Protein AF-A0A0W0XWV8-F1 (afdb_monomer_lite)

Foldseek 3Di:
DDPVVLVVPFDDDDDDQFPLQVVLLVVLVQLLDPVWDWWWDQFPVLFIWIDTPPDIFRQLLSLVLPGDLLPDDDDPVSLVSLVVVQVVAPQAFDFQQDPDRDDPVLLVVLPPVCQQVQDDPSLLRLLSSCQPPCVVVLLVCQVCSNNPPVLNPDDRVVSRRSCSSSSNSQSSPSVSLSRRFDDPPDPDQDWQKWKDFAAPVPQDPVNVVVLVVLQVVQDWDWRRAKDKTASDPVLDPNPNTQEMEIEIEHPRDQWDFCLSSHNSVSSSITIHHGGWIWRWHDWDADPRGIYIYTYTDDHCPPNDSLLDDPLLSSLLVLLSVLLVLLVVLLVPADDDDPDDPPCVVVPLQHQDPVLSVLSVVLSVLSVVLSVVSSGSVDDLVVNLVSLVVSLVSLVVSLVVCVVHPSCNVSSVVSSVSSLVSSLSSVLSVCVVVQVLLLVLQVPFQQDFQPVCVLPVPQQWDDDDPDIGGNLVQFSLLLQQLLVCLVVLLVLCLPWFDPLLVVLSVPDDPVNSNLLSSLSSLLQRQGRYPDDCVRPVVNVLNSLLSSLVVQLVVCVVPDDPVSSVLSSVLSSCAPPPCVVVDPPDDSNSVSSNLSSNLSSLLLCQLPDADVRSVVSNCVSPVVGGDDDPVSLQSVLVSSQLSQLLCVLQQGFGQWHQDPSDIDGDGGHGPVVSNSQLRNRVSSSSSSSSVSPPPPPPPPPPPPPDDDDDDDDDDDD

Sequence (715 aa):
MSYSKVLGYLKKGPRLKSDATKDLEQIIELFISPTQKAQCRFNALGELEVAFNDRVFNLTQILLHQPDFEHFSFSDQVTKRYEMFIQTASHKPSLEGGVFIPRKEDYEKADKNKLYTKLTYGEKLAITLYTSNFYEEINSFLRTQGRDISFKELSSDRLTEIVKEIVLASCLAAHGLTRLEVPNDSNDNSLQEVYRAERSHRIPDGVWKQRHKAIGTHIPVRQEGFISSSEDMNAMKLSGTDTTLKISQPHHAIGKRVQDLSYKGDEQEVLLVPGTQLAFGSFSQDKGRKVFEAFVVRSLDGIDPSSYSTVNAEIRTQLISLREQIDYLKGQVPPPQKTPFSLWKSLSNSIKKNEAAEVQDQIKYLDKLIIWFENNKHKPSEKIAKLEALNKKMGKLVEKVRDSNLLYEPLREASTKISHLIMQLKIGNSSGLISEAEYVYTHHLSKAYKETDMDSTDAVLKHDNQVIHRPNHGLAHSLRVATYIPLVVEYFQQFAKPKLSQLCQNLNSEELKKLQLCMLFSVSGRESDLAFKSNPDKYREYRQRSAEQFILYARDKMSKDDVKKYAELILNMGNPDYLKSKKITPKKEALFHIMNLAHQLDLMRCYHFAQYSIAIANGHDSLIIPSNTQQRHFNALLKTVSQRIHATGDRLYCQVKDNQLVSSTEDYNFPVFARASTDARECLQLIAEADAPNLTSASSLSAESTISPQNQYRI

pLDDT: mean 85.94, std 15.37, range [23.64, 98.56]

InterPro domains:
  IPR000768 NAD:arginine ADP-ribosyltransferase, ART [PF01129] (118-288)
  IPR021014 SidE, PDE domain [PF12252] (443-652)

Structure (mmCIF, N/CA/C/O backbone):
data_AF-A0A0W0XWV8-F1
#
_entry.id   AF-A0A0W0XWV8-F1
#
loop_
_atom_site.group_PDB
_atom_site.id
_atom_site.type_symbol
_atom_site.label_atom_id
_atom_site.label_alt_id
_atom_site.label_comp_id
_atom_site.label_asym_id
_atom_site.label_entity_id
_atom_site.label_seq_id
_atom_site.pdbx_PDB_ins_code
_atom_site.Cartn_x
_atom_site.Cartn_y
_atom_site.Cartn_z
_atom_site.occupancy
_atom_site.B_iso_or_equiv
_atom_site.auth_seq_id
_atom_site.auth_comp_id
_atom_site.auth_asym_id
_atom_site.auth_atom_id
_atom_site.pdbx_PDB_model_num
ATOM 1 N N . MET A 1 1 ? 39.372 -14.554 -7.111 1.00 51.06 1 MET A N 1
ATOM 2 C CA . MET A 1 1 ? 38.435 -15.544 -6.519 1.00 51.06 1 MET A CA 1
ATOM 3 C C . MET A 1 1 ? 37.633 -16.167 -7.665 1.00 51.06 1 MET A C 1
ATOM 5 O O . MET A 1 1 ? 37.302 -15.418 -8.570 1.00 51.06 1 MET A O 1
ATOM 9 N N . SER A 1 2 ? 37.375 -17.483 -7.710 1.00 51.09 2 SER A N 1
ATOM 10 C CA . SER A 1 2 ? 36.651 -18.088 -8.850 1.00 51.09 2 SER A CA 1
ATOM 11 C C . SER A 1 2 ? 35.156 -17.736 -8.836 1.00 51.09 2 SER A C 1
ATOM 13 O O . SER A 1 2 ? 34.551 -17.641 -7.766 1.00 51.09 2 SER A O 1
ATOM 15 N N . TYR A 1 3 ? 34.553 -17.603 -10.022 1.00 49.91 3 TYR A N 1
ATOM 16 C CA . TYR A 1 3 ? 33.115 -17.363 -10.240 1.00 49.91 3 TYR A CA 1
ATOM 17 C C . TYR A 1 3 ? 32.216 -18.304 -9.415 1.00 49.91 3 TYR A C 1
ATOM 19 O O . TYR A 1 3 ? 31.260 -17.875 -8.769 1.00 49.91 3 TYR A O 1
ATOM 27 N N . SER A 1 4 ? 32.594 -19.584 -9.340 1.00 55.25 4 SER A N 1
ATOM 28 C CA . SER A 1 4 ? 31.906 -20.614 -8.554 1.00 55.25 4 SER A CA 1
ATOM 29 C C . SER A 1 4 ? 31.902 -20.345 -7.046 1.00 55.25 4 SER A C 1
ATOM 31 O O . SER A 1 4 ? 30.920 -20.647 -6.370 1.00 55.25 4 SER A O 1
ATOM 33 N N . LYS A 1 5 ? 32.975 -19.751 -6.511 1.00 56.25 5 LYS A N 1
ATOM 34 C CA . LYS A 1 5 ? 33.143 -19.523 -5.072 1.00 56.25 5 LYS A CA 1
ATOM 35 C C . LYS A 1 5 ? 32.322 -18.325 -4.593 1.00 56.25 5 LYS A C 1
ATOM 37 O O . LYS A 1 5 ? 31.709 -18.421 -3.542 1.00 56.25 5 LYS A O 1
ATOM 42 N N . VAL A 1 6 ? 32.234 -17.249 -5.384 1.00 53.38 6 VAL A N 1
ATOM 43 C CA . VAL A 1 6 ? 31.370 -16.085 -5.088 1.00 53.38 6 VAL A CA 1
ATOM 44 C C . VAL A 1 6 ? 29.889 -16.461 -5.198 1.00 53.38 6 VAL A C 1
ATOM 46 O O . VAL A 1 6 ? 29.103 -16.137 -4.312 1.00 53.38 6 VAL A O 1
ATOM 49 N N . LEU A 1 7 ? 29.503 -17.216 -6.235 1.00 54.62 7 LEU A N 1
ATOM 50 C CA . LEU A 1 7 ? 28.123 -17.683 -6.407 1.00 54.62 7 LEU A CA 1
ATOM 51 C C . LEU A 1 7 ? 27.646 -18.642 -5.312 1.00 54.62 7 LEU A C 1
ATOM 53 O O . LEU A 1 7 ? 26.447 -18.679 -5.046 1.00 54.62 7 LEU A O 1
ATOM 57 N N . GLY A 1 8 ? 28.553 -19.411 -4.703 1.00 55.31 8 GLY A N 1
ATOM 58 C CA . GLY A 1 8 ? 28.233 -20.341 -3.618 1.00 55.31 8 GLY A CA 1
ATOM 59 C C . GLY A 1 8 ? 27.792 -19.661 -2.316 1.00 55.31 8 GLY A C 1
ATOM 60 O O . GLY A 1 8 ? 27.112 -20.295 -1.515 1.00 55.31 8 GLY A O 1
ATOM 61 N N . TYR A 1 9 ? 28.132 -18.380 -2.116 1.00 48.91 9 TYR A N 1
ATOM 62 C CA . TYR A 1 9 ? 27.770 -17.611 -0.915 1.00 48.91 9 TYR A CA 1
ATOM 63 C C . TYR A 1 9 ? 26.521 -16.732 -1.081 1.00 48.91 9 TYR A C 1
ATOM 65 O O . TYR A 1 9 ? 26.017 -16.198 -0.096 1.00 48.91 9 TYR A O 1
ATOM 73 N N . LEU A 1 10 ? 26.006 -16.569 -2.302 1.00 52.47 10 LEU A N 1
ATOM 74 C CA . LEU A 1 10 ? 24.876 -15.683 -2.581 1.00 52.47 10 LEU A CA 1
ATOM 75 C C . LEU A 1 10 ? 23.556 -16.452 -2.509 1.00 52.47 10 LEU A C 1
ATOM 77 O O . LEU A 1 10 ? 23.372 -17.456 -3.199 1.00 52.47 10 LEU A O 1
ATOM 81 N N . LYS A 1 11 ? 22.603 -15.955 -1.712 1.00 52.38 11 LYS A N 1
ATOM 82 C CA . LYS A 1 11 ? 21.231 -16.478 -1.714 1.00 52.38 11 LYS A CA 1
ATOM 83 C C . LYS A 1 11 ? 20.591 -16.202 -3.074 1.00 52.38 11 LYS A C 1
ATOM 85 O O . LYS A 1 11 ? 20.407 -15.045 -3.444 1.00 52.38 11 LYS A O 1
ATOM 90 N N . LYS A 1 12 ? 20.241 -17.266 -3.800 1.00 53.19 12 LYS A N 1
ATOM 91 C CA . LYS A 1 12 ? 19.548 -17.206 -5.093 1.00 53.19 12 LYS A CA 1
ATOM 92 C C . LYS A 1 12 ? 18.054 -17.461 -4.892 1.00 53.19 12 LYS A C 1
ATOM 94 O O . LYS A 1 12 ? 17.682 -18.428 -4.236 1.00 53.19 12 LYS A O 1
ATOM 99 N N . GLY A 1 13 ? 17.211 -16.616 -5.475 1.00 51.22 13 GLY A N 1
ATOM 100 C CA . GLY A 1 13 ? 15.757 -16.778 -5.474 1.00 51.22 13 GLY A CA 1
ATOM 101 C C . GLY A 1 13 ? 15.052 -15.571 -6.101 1.00 51.22 13 GLY A C 1
ATOM 102 O O . GLY A 1 13 ? 15.685 -14.523 -6.252 1.00 51.22 13 GLY A O 1
ATOM 103 N N . PRO A 1 14 ? 13.771 -15.698 -6.490 1.00 59.19 14 PRO A N 1
ATOM 104 C CA . PRO A 1 14 ? 12.989 -14.560 -6.959 1.00 59.19 14 PRO A CA 1
ATOM 105 C C . PRO A 1 14 ? 12.868 -13.522 -5.836 1.00 59.19 14 PRO A C 1
ATOM 107 O O . PRO A 1 14 ? 12.513 -13.859 -4.705 1.00 59.19 14 PRO A O 1
ATOM 110 N N . ARG A 1 15 ? 13.175 -12.256 -6.137 1.00 71.62 15 ARG A N 1
ATOM 111 C CA . ARG A 1 15 ? 12.937 -11.145 -5.209 1.00 71.62 15 ARG A CA 1
ATOM 112 C C . ARG A 1 15 ? 11.430 -10.860 -5.180 1.00 71.62 15 ARG A C 1
ATOM 114 O O . ARG A 1 15 ? 10.771 -10.883 -6.216 1.00 71.62 15 ARG A O 1
ATOM 121 N N . LEU A 1 16 ? 10.866 -10.595 -4.003 1.00 77.06 16 LEU A N 1
ATOM 122 C CA . LEU A 1 16 ? 9.481 -10.122 -3.905 1.00 77.06 16 LEU A CA 1
ATOM 123 C C . LEU A 1 16 ? 9.423 -8.639 -4.283 1.00 77.06 16 LEU A C 1
ATOM 125 O O . LEU A 1 16 ? 10.302 -7.867 -3.903 1.00 77.06 16 LEU A O 1
ATOM 129 N N . LYS A 1 17 ? 8.374 -8.229 -5.001 1.00 83.44 17 LYS A N 1
ATOM 130 C CA . LYS A 1 17 ? 8.127 -6.814 -5.300 1.00 83.44 17 LYS A CA 1
ATOM 131 C C . LYS A 1 17 ? 7.731 -6.081 -4.017 1.00 83.44 17 LYS A C 1
ATOM 133 O O . LYS A 1 17 ? 6.648 -6.320 -3.481 1.00 83.44 17 LYS A O 1
ATOM 138 N N . SER A 1 18 ? 8.625 -5.228 -3.520 1.00 86.81 18 SER A N 1
ATOM 139 C CA . SER A 1 18 ? 8.407 -4.457 -2.294 1.00 86.81 18 SER A CA 1
ATOM 140 C C . SER A 1 18 ? 7.326 -3.394 -2.483 1.00 86.81 18 SER A C 1
ATOM 142 O O . SER A 1 18 ? 7.096 -2.923 -3.599 1.00 86.81 18 SER A O 1
ATOM 144 N N . ASP A 1 19 ? 6.700 -2.970 -1.388 1.00 88.50 19 ASP A N 1
ATOM 145 C CA . ASP A 1 19 ? 5.738 -1.863 -1.414 1.00 88.50 19 ASP A CA 1
ATOM 146 C C . ASP A 1 19 ? 6.393 -0.548 -1.874 1.00 88.50 19 ASP A C 1
ATOM 148 O O . ASP A 1 19 ? 5.776 0.200 -2.619 1.00 88.50 19 ASP A O 1
ATOM 152 N N . ALA A 1 20 ? 7.679 -0.320 -1.572 1.00 92.44 20 ALA A N 1
ATOM 153 C CA . ALA A 1 20 ? 8.423 0.830 -2.099 1.00 92.44 20 ALA A CA 1
ATOM 154 C C . ALA A 1 20 ? 8.501 0.814 -3.636 1.00 92.44 20 ALA A C 1
ATOM 156 O O . ALA A 1 20 ? 8.408 1.854 -4.282 1.00 92.44 20 ALA A O 1
ATOM 157 N N . THR A 1 21 ? 8.638 -0.374 -4.237 1.00 93.19 21 THR A N 1
ATOM 158 C CA . THR A 1 21 ? 8.626 -0.521 -5.701 1.00 93.19 21 THR A CA 1
ATOM 159 C C . THR A 1 21 ? 7.250 -0.172 -6.265 1.00 93.19 21 THR A C 1
ATOM 161 O O . THR A 1 21 ? 7.170 0.575 -7.233 1.00 93.19 21 THR A O 1
ATOM 164 N N . LYS A 1 22 ? 6.174 -0.671 -5.641 1.00 91.81 22 LYS A N 1
ATOM 165 C CA . LYS A 1 22 ? 4.792 -0.409 -6.074 1.00 91.81 22 LYS A CA 1
ATOM 166 C C . LYS A 1 22 ? 4.419 1.069 -5.943 1.00 91.81 22 LYS A C 1
ATOM 168 O O . LYS A 1 22 ? 3.829 1.627 -6.861 1.00 91.81 22 LYS A O 1
ATOM 173 N N . ASP A 1 23 ? 4.789 1.711 -4.837 1.00 95.44 23 ASP A N 1
ATOM 174 C CA . ASP A 1 23 ? 4.512 3.134 -4.626 1.00 95.44 23 ASP A CA 1
ATOM 175 C C . ASP A 1 23 ? 5.295 3.999 -5.624 1.00 95.44 23 ASP A C 1
ATOM 177 O O . ASP A 1 23 ? 4.749 4.965 -6.156 1.00 95.44 23 ASP A O 1
ATOM 181 N N . LEU A 1 24 ? 6.540 3.629 -5.956 1.00 97.62 24 LEU A N 1
ATOM 182 C CA . LEU A 1 24 ? 7.296 4.320 -7.000 1.00 97.62 24 LEU A CA 1
ATOM 183 C C . LEU A 1 24 ? 6.648 4.159 -8.383 1.00 97.62 24 LEU A C 1
ATOM 185 O O . LEU A 1 24 ? 6.527 5.146 -9.102 1.00 97.62 24 LEU A O 1
ATOM 189 N N . GLU A 1 25 ? 6.173 2.963 -8.745 1.00 97.06 25 GLU A N 1
ATOM 190 C CA . GLU A 1 25 ? 5.411 2.757 -9.989 1.00 97.06 25 GLU A CA 1
ATOM 191 C C . GLU A 1 25 ? 4.142 3.604 -10.032 1.00 97.06 25 GLU A C 1
ATOM 193 O O . GLU A 1 25 ? 3.852 4.242 -11.044 1.00 97.06 25 GLU A O 1
ATOM 198 N N . GLN A 1 26 ? 3.414 3.663 -8.919 1.00 95.62 26 GLN A N 1
ATOM 199 C CA . GLN A 1 26 ? 2.208 4.469 -8.821 1.00 95.62 26 GLN A CA 1
ATOM 200 C C . GLN A 1 26 ? 2.502 5.963 -9.014 1.00 95.62 26 GLN A C 1
ATOM 202 O O . GLN A 1 26 ? 1.733 6.659 -9.679 1.00 95.62 26 GLN A O 1
ATOM 207 N N . ILE A 1 27 ? 3.632 6.461 -8.502 1.00 97.81 27 ILE A N 1
ATOM 208 C CA . ILE A 1 27 ? 4.093 7.832 -8.764 1.00 97.81 27 ILE A CA 1
ATOM 209 C C . ILE A 1 27 ? 4.322 8.060 -10.269 1.00 97.81 27 ILE A C 1
ATOM 211 O O . ILE A 1 27 ? 3.948 9.119 -10.772 1.00 97.81 27 ILE A O 1
ATOM 215 N N . ILE A 1 28 ? 4.875 7.087 -11.009 1.00 98.00 28 ILE A N 1
ATOM 216 C CA . ILE A 1 28 ? 5.059 7.186 -12.474 1.00 98.00 28 ILE A CA 1
ATOM 217 C C . ILE A 1 28 ? 3.713 7.320 -13.184 1.00 98.00 28 ILE A C 1
ATOM 219 O O . ILE A 1 28 ? 3.527 8.223 -14.006 1.00 98.00 28 ILE A O 1
ATOM 223 N N . GLU A 1 29 ? 2.761 6.449 -12.849 1.00 95.56 29 GLU A N 1
ATOM 224 C CA . GLU A 1 29 ? 1.421 6.463 -13.440 1.00 95.56 29 GLU A CA 1
ATOM 225 C C . GLU A 1 29 ? 0.690 7.784 -13.174 1.00 95.56 29 GLU A C 1
ATOM 227 O O . GLU A 1 29 ? 0.045 8.335 -14.073 1.00 95.56 29 GLU A O 1
ATOM 232 N N . LEU A 1 30 ? 0.825 8.325 -11.960 1.00 95.06 30 LEU A N 1
ATOM 233 C CA . LEU A 1 30 ? 0.228 9.600 -11.576 1.00 95.06 30 LEU A CA 1
ATOM 234 C C . LEU A 1 30 ? 0.913 10.784 -12.264 1.00 95.06 30 LEU A C 1
ATOM 236 O O . LEU A 1 30 ? 0.218 11.637 -12.811 1.00 95.06 30 LEU A O 1
ATOM 240 N N . PHE A 1 31 ? 2.248 10.826 -12.323 1.00 96.75 31 PHE A N 1
ATOM 241 C CA . PHE A 1 31 ? 2.975 11.900 -13.009 1.00 96.75 31 PHE A CA 1
ATOM 242 C C . PHE A 1 31 ? 2.610 12.011 -14.487 1.00 96.75 31 PHE A C 1
ATOM 244 O O . PHE A 1 31 ? 2.554 13.122 -15.025 1.00 96.75 31 PHE A O 1
ATOM 251 N N . ILE A 1 32 ? 2.391 10.878 -15.154 1.00 95.06 32 ILE A N 1
ATOM 252 C CA . ILE A 1 32 ? 2.092 10.854 -16.584 1.00 95.06 32 ILE A CA 1
ATOM 253 C C . ILE A 1 32 ? 0.596 10.991 -16.896 1.00 95.06 32 ILE A C 1
ATOM 255 O O . ILE A 1 32 ? 0.206 11.137 -18.057 1.00 95.06 32 ILE A O 1
ATOM 259 N N . SER A 1 33 ? -0.265 10.949 -15.880 1.00 91.38 33 SER A N 1
ATOM 260 C CA . SER A 1 33 ? -1.699 11.119 -16.069 1.00 91.38 33 SER A CA 1
ATOM 261 C C . SER A 1 33 ? -2.055 12.591 -16.328 1.00 91.38 33 SER A C 1
ATOM 263 O O . SER A 1 33 ? -1.701 13.454 -15.526 1.00 91.38 33 SER A O 1
ATOM 265 N N . PRO A 1 34 ? -2.809 12.912 -17.398 1.00 86.00 34 PRO A N 1
ATOM 266 C CA . PRO A 1 34 ? -3.168 14.295 -17.722 1.00 86.00 34 PRO A CA 1
ATOM 267 C C . PRO A 1 34 ? -4.166 14.913 -16.733 1.00 86.00 34 PRO A C 1
ATOM 269 O O . PRO A 1 34 ? -4.300 16.131 -16.676 1.00 86.00 34 PRO A O 1
ATOM 272 N N . THR A 1 35 ? -4.883 14.091 -15.961 1.00 84.38 35 THR A N 1
ATOM 273 C CA . THR A 1 35 ? -5.885 14.556 -14.989 1.00 84.38 35 THR A CA 1
ATOM 274 C C . THR A 1 35 ? -5.297 14.824 -13.607 1.00 84.38 35 THR A C 1
ATOM 276 O O . THR A 1 35 ? -6.019 15.259 -12.715 1.00 84.38 35 THR A O 1
ATOM 279 N N . GLN A 1 36 ? -4.018 14.510 -13.397 1.00 86.44 36 GLN A N 1
ATOM 280 C CA . GLN A 1 36 ? -3.370 14.593 -12.095 1.00 86.44 36 GLN A CA 1
ATOM 281 C C . GLN A 1 36 ? -2.440 15.802 -12.069 1.00 86.44 36 GLN A C 1
ATOM 283 O O . GLN A 1 36 ? -1.583 15.962 -12.940 1.00 86.44 36 GLN A O 1
ATOM 288 N N . LYS A 1 37 ? -2.601 16.658 -11.058 1.00 90.25 37 LYS A N 1
ATOM 289 C CA . LYS A 1 37 ? -1.657 17.744 -10.789 1.00 90.25 37 LYS A CA 1
ATOM 290 C C . LYS A 1 37 ? -0.693 17.287 -9.709 1.00 90.25 37 LYS A C 1
ATOM 292 O O . LYS A 1 37 ? -1.130 16.850 -8.648 1.00 90.25 37 LYS A O 1
ATOM 297 N N . ALA A 1 38 ? 0.597 17.378 -10.005 1.00 94.12 38 ALA A N 1
ATOM 298 C CA . ALA A 1 38 ? 1.649 17.042 -9.064 1.00 94.12 38 ALA A CA 1
ATOM 299 C C . ALA A 1 38 ? 2.196 18.309 -8.405 1.00 94.12 38 ALA A C 1
ATOM 301 O O . ALA A 1 38 ? 2.314 19.340 -9.066 1.00 94.12 38 ALA A O 1
ATOM 302 N N . GLN A 1 39 ? 2.578 18.205 -7.138 1.00 95.38 39 GLN A N 1
ATOM 303 C CA . GLN A 1 39 ? 3.339 19.231 -6.438 1.00 95.38 39 GLN A CA 1
ATOM 304 C C . GLN A 1 39 ? 4.427 18.580 -5.588 1.00 95.38 39 GLN A C 1
ATOM 306 O O . GLN A 1 39 ? 4.139 17.772 -4.707 1.00 95.38 39 GLN A O 1
ATOM 311 N N . CYS A 1 40 ? 5.678 18.953 -5.832 1.00 96.06 40 CYS A N 1
ATOM 312 C CA . CYS A 1 40 ? 6.815 18.532 -5.027 1.00 96.06 40 CYS A CA 1
ATOM 313 C C . CYS A 1 40 ? 7.155 19.594 -3.973 1.00 96.06 40 CYS A C 1
ATOM 315 O O . CYS A 1 40 ? 7.156 20.799 -4.255 1.00 96.06 40 CYS A O 1
ATOM 317 N N . ARG A 1 41 ? 7.473 19.143 -2.755 1.00 94.56 41 ARG A N 1
ATOM 318 C CA . ARG A 1 41 ? 7.946 19.988 -1.645 1.00 94.56 41 ARG A CA 1
ATOM 319 C C . ARG A 1 41 ? 8.847 19.199 -0.698 1.00 94.56 41 ARG A C 1
ATOM 321 O O . ARG A 1 41 ? 8.769 17.976 -0.647 1.00 94.56 41 ARG A O 1
ATOM 328 N N . PHE A 1 42 ? 9.649 19.899 0.098 1.00 94.88 42 PHE A N 1
ATOM 329 C CA . PHE A 1 42 ? 10.316 19.299 1.253 1.00 94.88 42 PHE A CA 1
ATOM 330 C C . PHE A 1 42 ? 9.444 19.455 2.499 1.00 94.88 42 PHE A C 1
ATOM 332 O O . PHE A 1 42 ? 8.924 20.542 2.752 1.00 94.88 42 PHE A O 1
ATOM 339 N N . ASN A 1 43 ? 9.287 18.383 3.272 1.00 91.81 43 ASN A N 1
ATOM 340 C CA . ASN A 1 43 ? 8.578 18.432 4.550 1.00 91.81 43 ASN A CA 1
ATOM 341 C C . ASN A 1 43 ? 9.471 18.961 5.688 1.00 91.81 43 ASN A C 1
ATOM 343 O O . ASN A 1 43 ? 10.664 19.217 5.498 1.00 91.81 43 ASN A O 1
ATOM 347 N N . ALA A 1 44 ? 8.918 19.089 6.896 1.00 87.69 44 ALA A N 1
ATOM 348 C CA . ALA A 1 44 ? 9.648 19.562 8.078 1.00 87.69 44 ALA A CA 1
ATOM 349 C C . ALA A 1 44 ? 10.895 18.730 8.461 1.00 87.69 44 ALA A C 1
ATOM 351 O O . ALA A 1 44 ? 11.736 19.212 9.220 1.00 87.69 44 ALA A O 1
ATOM 352 N N . LEU A 1 45 ? 11.042 17.503 7.944 1.00 89.44 45 LEU A N 1
ATOM 353 C CA . LEU A 1 45 ? 12.228 16.658 8.135 1.00 89.44 45 LEU A CA 1
ATOM 354 C C . LEU A 1 45 ? 13.256 16.794 7.000 1.00 89.44 45 LEU A C 1
ATOM 356 O O . LEU A 1 45 ? 14.298 16.138 7.020 1.00 89.44 45 LEU A O 1
ATOM 360 N N . GLY A 1 46 ? 12.994 17.654 6.014 1.00 91.88 46 GLY A N 1
ATOM 361 C CA . GLY A 1 46 ? 13.841 17.820 4.838 1.00 91.88 46 GLY A CA 1
ATOM 362 C C . GLY A 1 46 ? 13.777 16.631 3.880 1.00 91.88 46 GLY A C 1
ATOM 363 O O . GLY A 1 46 ? 14.736 16.408 3.140 1.00 91.88 46 GLY A O 1
ATOM 364 N N . GLU A 1 47 ? 12.679 15.877 3.903 1.00 94.56 47 GLU A N 1
ATOM 365 C CA . GLU A 1 47 ? 12.401 14.771 2.986 1.00 94.56 47 GLU A CA 1
ATOM 366 C C . GLU A 1 47 ? 11.538 15.265 1.824 1.00 94.56 47 GLU A C 1
ATOM 368 O O . GLU A 1 47 ? 10.640 16.087 2.020 1.00 94.56 47 GLU A O 1
ATOM 373 N N . LEU A 1 48 ? 11.814 14.769 0.619 1.00 97.56 48 LEU A N 1
ATOM 374 C CA . LEU A 1 48 ? 11.080 15.131 -0.586 1.00 97.56 48 LEU A CA 1
ATOM 375 C C . LEU A 1 48 ? 9.743 14.383 -0.637 1.00 97.56 48 LEU A C 1
ATOM 377 O O . LEU A 1 48 ? 9.704 13.150 -0.666 1.00 97.56 48 LEU A O 1
ATOM 381 N N . GLU A 1 49 ? 8.657 15.145 -0.699 1.00 96.50 49 GLU A N 1
ATOM 382 C CA . GLU A 1 49 ? 7.294 14.665 -0.886 1.00 96.50 49 GLU A CA 1
ATOM 383 C C . GLU A 1 49 ? 6.768 15.063 -2.264 1.00 96.50 49 GLU A C 1
ATOM 385 O O . GLU A 1 49 ? 7.059 16.152 -2.763 1.00 96.50 49 GLU A O 1
ATOM 390 N N . VAL A 1 50 ? 5.951 14.189 -2.850 1.00 96.81 50 VAL A N 1
ATOM 391 C CA . VAL A 1 50 ? 5.158 14.468 -4.047 1.00 96.81 50 VAL A CA 1
ATOM 392 C C . VAL A 1 50 ? 3.680 14.292 -3.719 1.00 96.81 50 VAL A C 1
ATOM 394 O O . VAL A 1 50 ? 3.242 13.222 -3.296 1.00 96.81 50 VAL A O 1
ATOM 397 N N . ALA A 1 51 ? 2.912 15.360 -3.895 1.00 91.12 51 ALA A N 1
ATOM 398 C CA . ALA A 1 51 ? 1.471 15.383 -3.718 1.00 91.12 51 ALA A CA 1
ATOM 399 C C . ALA A 1 51 ? 0.764 15.286 -5.074 1.00 91.12 51 ALA A C 1
ATOM 401 O O . ALA A 1 51 ? 1.142 15.977 -6.018 1.00 91.12 51 ALA A O 1
ATOM 402 N N . PHE A 1 52 ? -0.274 14.457 -5.148 1.00 87.12 52 PHE A N 1
ATOM 403 C CA . PHE A 1 52 ? -1.199 14.337 -6.269 1.00 87.12 52 PHE A CA 1
ATOM 404 C C . PHE A 1 52 ? -2.620 14.486 -5.738 1.00 87.12 52 PHE A C 1
ATOM 406 O O . PHE A 1 52 ? -3.128 13.575 -5.080 1.00 87.12 52 PHE A O 1
ATOM 413 N N . ASN A 1 53 ? -3.260 15.622 -6.018 1.00 79.00 53 ASN A N 1
ATOM 414 C CA . ASN A 1 53 ? -4.555 15.979 -5.429 1.00 79.00 53 ASN A CA 1
ATOM 415 C C . ASN A 1 53 ? -4.523 15.788 -3.893 1.00 79.00 53 ASN A C 1
ATOM 417 O O . ASN A 1 53 ? -3.761 16.476 -3.219 1.00 79.00 53 ASN A O 1
ATOM 421 N N . ASP A 1 54 ? -5.271 14.818 -3.356 1.00 70.56 54 ASP A N 1
ATOM 422 C CA . ASP A 1 54 ? -5.390 14.552 -1.915 1.00 70.56 54 ASP A CA 1
ATOM 423 C C . ASP A 1 54 ? -4.396 13.508 -1.372 1.00 70.56 54 ASP A C 1
ATOM 425 O O . ASP A 1 54 ? -4.436 13.166 -0.189 1.00 70.56 54 ASP A O 1
ATOM 429 N N . ARG A 1 55 ? -3.502 12.966 -2.212 1.00 79.81 55 ARG A N 1
ATOM 430 C CA . ARG A 1 55 ? -2.554 11.918 -1.806 1.00 79.81 55 ARG A CA 1
ATOM 431 C C . ARG A 1 55 ? -1.117 12.410 -1.840 1.00 79.81 55 ARG A C 1
ATOM 433 O O . ARG A 1 55 ? -0.676 12.978 -2.831 1.00 79.81 55 ARG A O 1
ATOM 440 N N . VAL A 1 56 ? -0.363 12.129 -0.780 1.00 87.94 56 VAL A N 1
ATOM 441 C CA . VAL A 1 56 ? 1.045 12.524 -0.649 1.00 87.94 56 VAL A CA 1
ATOM 442 C C . VAL A 1 56 ? 1.920 11.286 -0.509 1.00 87.94 56 VAL A C 1
ATOM 444 O O . VAL A 1 56 ? 1.679 10.449 0.357 1.00 87.94 56 VAL A O 1
ATOM 447 N N . PHE A 1 57 ? 2.961 11.196 -1.334 1.00 93.25 57 PHE A N 1
ATOM 448 C CA . PHE A 1 57 ? 3.994 10.171 -1.246 1.00 93.25 57 PHE A CA 1
ATOM 449 C C . PHE A 1 57 ? 5.298 10.785 -0.750 1.00 93.25 57 PHE A C 1
ATOM 451 O O . PHE A 1 57 ? 5.741 11.820 -1.247 1.00 93.25 57 PHE A O 1
ATOM 458 N N . ASN A 1 58 ? 5.957 10.117 0.193 1.00 95.81 58 ASN A N 1
ATOM 459 C CA . ASN A 1 58 ? 7.294 10.494 0.635 1.00 95.81 58 ASN A CA 1
ATOM 460 C C . ASN A 1 58 ? 8.343 9.802 -0.248 1.00 95.81 58 ASN A C 1
ATOM 462 O O . ASN A 1 58 ? 8.752 8.668 0.014 1.00 95.81 58 ASN A O 1
ATOM 466 N N . LEU A 1 59 ? 8.747 10.483 -1.321 1.00 97.31 59 LEU A N 1
ATOM 467 C CA . LEU A 1 59 ? 9.655 9.952 -2.335 1.00 97.31 59 LEU A CA 1
ATOM 468 C C . LEU A 1 59 ? 11.046 9.656 -1.761 1.00 97.31 59 LEU A C 1
ATOM 470 O O . LEU A 1 59 ? 11.650 8.646 -2.116 1.00 97.31 59 LEU A O 1
ATOM 474 N N . THR A 1 60 ? 11.536 10.476 -0.827 1.00 96.75 60 THR A N 1
ATOM 475 C CA . THR A 1 60 ? 12.800 10.195 -0.130 1.00 96.75 60 THR A CA 1
ATOM 476 C C . THR A 1 60 ? 12.746 8.867 0.619 1.00 96.75 60 THR A C 1
ATOM 478 O O . THR A 1 60 ? 13.660 8.058 0.476 1.00 96.75 60 THR A O 1
ATOM 481 N N . GLN A 1 61 ? 11.681 8.608 1.383 1.00 94.69 61 GLN A N 1
ATOM 482 C CA . GLN A 1 61 ? 11.525 7.349 2.113 1.00 94.69 61 GLN A CA 1
ATOM 483 C C . GLN A 1 61 ? 11.374 6.161 1.159 1.00 94.69 61 GLN A C 1
ATOM 485 O O . GLN A 1 61 ? 12.038 5.145 1.345 1.00 94.69 61 GLN A O 1
ATOM 490 N N . ILE A 1 62 ? 10.595 6.303 0.083 1.00 95.56 62 ILE A N 1
ATOM 491 C CA . ILE A 1 62 ? 10.493 5.268 -0.956 1.00 95.56 62 ILE A CA 1
ATOM 492 C C . ILE A 1 62 ? 11.887 4.884 -1.471 1.00 95.56 62 ILE A C 1
ATOM 494 O O . ILE A 1 62 ? 12.232 3.707 -1.452 1.00 95.56 62 ILE A O 1
ATOM 498 N N . LEU A 1 63 ? 12.716 5.863 -1.851 1.00 95.12 63 LEU A N 1
ATOM 499 C CA . LEU A 1 63 ? 14.068 5.628 -2.374 1.00 95.12 63 LEU A CA 1
ATOM 500 C C . LEU A 1 63 ? 15.040 5.075 -1.315 1.00 95.12 63 LEU A C 1
ATOM 502 O O . LEU A 1 63 ? 15.850 4.205 -1.634 1.00 95.12 63 LEU A O 1
ATOM 506 N N . LEU A 1 64 ? 14.950 5.528 -0.058 1.00 92.56 64 LEU A N 1
ATOM 507 C CA . LEU A 1 64 ? 15.744 4.999 1.065 1.00 92.56 64 LEU A CA 1
ATOM 508 C C . LEU A 1 64 ? 15.483 3.512 1.314 1.00 92.56 64 LEU A C 1
ATOM 510 O O . LEU A 1 64 ? 16.394 2.779 1.698 1.00 92.56 64 LEU A O 1
ATOM 514 N N . HIS A 1 65 ? 14.257 3.065 1.052 1.00 91.06 65 HIS A N 1
ATOM 515 C CA . HIS A 1 65 ? 13.845 1.673 1.169 1.00 91.06 65 HIS A CA 1
ATOM 516 C C . HIS A 1 65 ? 14.048 0.853 -0.115 1.00 91.06 65 HIS A C 1
ATOM 518 O O . HIS A 1 65 ? 13.467 -0.222 -0.270 1.00 91.06 65 HIS A O 1
ATOM 524 N N . GLN A 1 66 ? 14.938 1.324 -0.994 1.00 89.75 66 GLN A N 1
ATOM 525 C CA . GLN A 1 66 ? 15.558 0.542 -2.063 1.00 89.75 66 GLN A CA 1
ATOM 526 C C . GLN A 1 66 ? 14.546 -0.145 -2.997 1.00 89.75 66 GLN A C 1
ATOM 528 O O . GLN A 1 66 ? 14.508 -1.379 -3.065 1.00 89.75 66 GLN A O 1
ATOM 533 N N . PRO A 1 67 ? 13.742 0.623 -3.756 1.00 91.94 67 PRO A N 1
ATOM 534 C CA . PRO A 1 67 ? 12.833 0.046 -4.733 1.00 91.94 67 PRO A CA 1
ATOM 535 C C . PRO A 1 67 ? 13.627 -0.761 -5.767 1.00 91.94 67 PRO A C 1
ATOM 537 O O . PRO A 1 67 ? 14.799 -0.483 -6.057 1.00 91.94 67 PRO A O 1
ATOM 540 N N . ASP A 1 68 ? 13.004 -1.810 -6.288 1.00 90.69 68 ASP A N 1
ATOM 541 C CA . ASP A 1 68 ? 13.636 -2.722 -7.229 1.00 90.69 68 ASP A CA 1
ATOM 542 C C . ASP A 1 68 ? 13.327 -2.295 -8.664 1.00 90.69 68 ASP A C 1
ATOM 544 O O . ASP A 1 68 ? 12.278 -2.621 -9.218 1.00 90.69 68 ASP A O 1
ATOM 548 N N . PHE A 1 69 ? 14.265 -1.566 -9.268 1.00 92.69 69 PHE A N 1
ATOM 549 C CA . PHE A 1 69 ? 14.151 -1.076 -10.642 1.00 92.69 69 PHE A CA 1
ATOM 550 C C . PHE A 1 69 ? 14.109 -2.214 -11.676 1.00 92.69 69 PHE A C 1
ATOM 552 O O . PHE A 1 69 ? 13.678 -1.985 -12.803 1.00 92.69 69 PHE A O 1
ATOM 559 N N . GLU A 1 70 ? 14.503 -3.443 -11.311 1.00 89.06 70 GLU A N 1
ATOM 560 C CA . GLU A 1 70 ? 14.362 -4.605 -12.197 1.00 89.06 70 GLU A CA 1
ATOM 561 C C . GLU A 1 70 ? 12.931 -5.164 -12.231 1.00 89.06 70 GLU A C 1
ATOM 563 O O . GLU A 1 70 ? 12.607 -5.976 -13.095 1.00 89.06 70 GLU A O 1
ATOM 568 N N . HIS A 1 71 ? 12.076 -4.757 -11.289 1.00 89.44 71 HIS A N 1
ATOM 569 C CA . HIS A 1 71 ? 10.709 -5.261 -11.137 1.00 89.44 71 HIS A CA 1
ATOM 570 C C . HIS A 1 71 ? 9.638 -4.325 -11.683 1.00 89.44 71 HIS A C 1
ATOM 572 O O . HIS A 1 71 ? 8.446 -4.618 -11.526 1.00 89.44 71 HIS A O 1
ATOM 578 N N . PHE A 1 72 ? 10.031 -3.202 -12.281 1.00 93.62 72 PHE A N 1
ATOM 579 C CA . PHE A 1 72 ? 9.053 -2.310 -12.873 1.00 93.62 72 PHE A CA 1
ATOM 580 C C . PHE A 1 72 ? 8.259 -3.006 -13.973 1.00 93.62 72 PHE A C 1
ATOM 582 O O . PHE A 1 72 ? 8.792 -3.816 -14.730 1.00 93.62 72 PHE A O 1
ATOM 589 N N . SER A 1 73 ? 6.970 -2.693 -14.039 1.00 91.31 73 SER A N 1
ATOM 590 C CA . SER A 1 73 ? 6.061 -3.170 -15.070 1.00 91.31 73 SER A CA 1
ATOM 591 C C . SER A 1 73 ? 5.091 -2.052 -15.414 1.00 91.31 73 SER A C 1
ATOM 593 O O . SER A 1 73 ? 4.190 -1.736 -14.642 1.00 91.31 73 SER A O 1
ATOM 595 N N . PHE A 1 74 ? 5.297 -1.442 -16.578 1.00 95.44 74 PHE A N 1
ATOM 596 C CA . PHE A 1 74 ? 4.462 -0.358 -17.079 1.00 95.44 74 PHE A CA 1
ATOM 597 C C . PHE A 1 74 ? 3.689 -0.807 -18.316 1.00 95.44 74 PHE A C 1
ATOM 599 O O . PHE A 1 74 ? 4.193 -1.562 -19.147 1.00 95.44 74 PHE A O 1
ATOM 606 N N . SER A 1 75 ? 2.456 -0.320 -18.453 1.00 93.38 75 SER A N 1
ATOM 607 C CA . SER A 1 75 ? 1.654 -0.560 -19.653 1.00 93.38 75 SER A CA 1
ATOM 608 C C . SER A 1 75 ? 2.153 0.267 -20.841 1.00 93.38 75 SER A C 1
ATOM 610 O O . SER A 1 75 ? 2.723 1.348 -20.671 1.00 93.38 75 SER A O 1
ATOM 612 N N . ASP A 1 76 ? 1.830 -0.171 -22.059 1.00 92.44 76 ASP A N 1
ATOM 613 C CA . ASP A 1 76 ? 2.104 0.601 -23.282 1.00 92.44 76 ASP A CA 1
ATOM 614 C C . ASP A 1 76 ? 1.434 1.987 -23.270 1.00 92.44 76 ASP A C 1
ATOM 616 O O . ASP A 1 76 ? 1.861 2.918 -23.953 1.00 92.44 76 ASP A O 1
ATOM 620 N N . GLN A 1 77 ? 0.376 2.167 -22.473 1.00 94.94 77 GLN A N 1
ATOM 621 C CA . GLN A 1 77 ? -0.246 3.475 -22.300 1.00 94.94 77 GLN A CA 1
ATOM 622 C C . GLN A 1 77 ? 0.660 4.441 -21.525 1.00 94.94 77 GLN A C 1
ATOM 624 O O . GLN A 1 77 ? 0.706 5.624 -21.865 1.00 94.94 77 GLN A O 1
ATOM 629 N N . VAL A 1 78 ? 1.379 3.962 -20.505 1.00 96.31 78 VAL A N 1
ATOM 630 C CA . VAL A 1 78 ? 2.330 4.778 -19.734 1.00 96.31 78 VAL A CA 1
ATOM 631 C C . VAL A 1 78 ? 3.470 5.237 -20.642 1.00 96.31 78 VAL A C 1
ATOM 633 O O . VAL A 1 78 ? 3.761 6.433 -20.693 1.00 96.31 78 VAL A O 1
ATOM 636 N N . THR A 1 79 ? 4.054 4.323 -21.423 1.00 95.94 79 THR A N 1
ATOM 637 C CA . THR A 1 79 ? 5.146 4.651 -22.353 1.00 95.94 79 THR A CA 1
ATOM 638 C C . THR A 1 79 ? 4.680 5.619 -23.442 1.00 95.94 79 THR A C 1
ATOM 640 O O . THR A 1 79 ? 5.348 6.619 -23.693 1.00 95.94 79 THR A O 1
ATOM 643 N N . LYS A 1 80 ? 3.480 5.427 -24.005 1.00 96.50 80 LYS A N 1
ATOM 644 C CA . LYS A 1 80 ? 2.899 6.353 -24.989 1.00 96.50 80 LYS A CA 1
ATOM 645 C C . LYS A 1 80 ? 2.650 7.753 -24.425 1.00 96.50 80 LYS A C 1
ATOM 647 O O . LYS A 1 80 ? 2.863 8.746 -25.115 1.00 96.50 80 LYS A O 1
ATOM 652 N N . ARG A 1 81 ? 2.193 7.874 -23.177 1.00 97.00 81 ARG A N 1
ATOM 653 C CA . ARG A 1 81 ? 2.022 9.198 -22.554 1.00 97.00 81 ARG A CA 1
ATOM 654 C C . ARG A 1 81 ? 3.371 9.857 -22.252 1.00 97.00 81 ARG A C 1
ATOM 656 O O . ARG A 1 81 ? 3.474 11.078 -22.352 1.00 97.00 81 ARG A O 1
ATOM 663 N N . TYR A 1 82 ? 4.410 9.074 -21.961 1.00 97.88 82 TYR A N 1
ATOM 664 C CA . TYR A 1 82 ? 5.775 9.589 -21.849 1.00 97.88 82 TYR A CA 1
ATOM 665 C C . TYR A 1 82 ? 6.286 10.199 -23.162 1.00 97.88 82 TYR A C 1
ATOM 667 O O . TYR A 1 82 ? 6.890 11.269 -23.133 1.00 97.88 82 TYR A O 1
ATOM 675 N N . GLU A 1 83 ? 5.947 9.608 -24.314 1.00 97.00 83 GLU A N 1
ATOM 676 C CA . GLU A 1 83 ? 6.250 10.189 -25.636 1.00 97.00 83 GLU A CA 1
ATOM 677 C C . GLU A 1 83 ? 5.648 11.592 -25.813 1.00 97.00 83 GLU A C 1
ATOM 679 O O . GLU A 1 83 ? 6.246 12.443 -26.466 1.00 97.00 83 GLU A O 1
ATOM 684 N N . MET A 1 84 ? 4.479 11.858 -25.222 1.00 96.00 84 MET A N 1
ATOM 685 C CA . MET A 1 84 ? 3.862 13.188 -25.250 1.00 96.00 84 MET A CA 1
ATOM 686 C C . MET A 1 84 ? 4.552 14.143 -24.273 1.00 96.00 84 MET A C 1
ATOM 688 O O . MET A 1 84 ? 4.837 15.286 -24.622 1.00 96.00 84 MET A O 1
ATOM 692 N N . PHE A 1 85 ? 4.847 13.670 -23.061 1.00 96.31 85 PHE A N 1
ATOM 693 C CA . PHE A 1 85 ? 5.518 14.458 -22.028 1.00 96.31 85 PHE A CA 1
ATOM 694 C C . PHE A 1 85 ? 6.904 14.945 -22.466 1.00 96.31 85 PHE A C 1
ATOM 696 O O . PHE A 1 85 ? 7.247 16.107 -22.246 1.00 96.31 85 PHE A O 1
ATOM 703 N N . ILE A 1 86 ? 7.697 14.093 -23.125 1.00 95.62 86 ILE A N 1
ATOM 704 C CA . ILE A 1 86 ? 9.071 14.454 -23.493 1.00 95.62 86 ILE A CA 1
ATOM 705 C C . ILE A 1 86 ? 9.131 15.613 -24.502 1.00 95.62 86 ILE A C 1
ATOM 707 O O . ILE A 1 86 ? 10.103 16.370 -24.534 1.00 95.62 86 ILE A O 1
ATOM 711 N N . GLN A 1 87 ? 8.063 15.830 -25.278 1.00 94.19 87 GLN A N 1
ATOM 712 C CA . GLN A 1 87 ? 7.955 16.972 -26.192 1.00 94.19 87 GLN A CA 1
ATOM 713 C C . GLN A 1 87 ? 7.940 18.310 -25.447 1.00 94.19 87 GLN A C 1
ATOM 715 O O . GLN A 1 87 ? 8.440 19.304 -25.968 1.00 94.19 87 GLN A O 1
ATOM 720 N N . THR A 1 88 ? 7.473 18.332 -24.197 1.00 93.19 88 THR A N 1
ATOM 721 C CA . THR A 1 88 ? 7.399 19.541 -23.362 1.00 93.19 88 THR A CA 1
ATOM 722 C C . THR A 1 88 ? 8.446 19.598 -22.249 1.00 93.19 88 THR A C 1
ATOM 724 O O . THR A 1 88 ? 8.557 20.630 -21.605 1.00 93.19 88 THR A O 1
ATOM 727 N N . ALA A 1 89 ? 9.216 18.528 -22.024 1.00 94.25 89 ALA A N 1
ATOM 728 C CA . ALA A 1 89 ? 10.263 18.484 -20.996 1.00 94.25 89 ALA A CA 1
ATOM 729 C C . ALA A 1 89 ? 11.395 19.504 -21.246 1.00 94.25 89 ALA A C 1
ATOM 731 O O . ALA A 1 89 ? 11.712 19.803 -22.400 1.00 94.25 89 ALA A O 1
ATOM 732 N N . SER A 1 90 ? 12.032 19.989 -20.183 1.00 93.88 90 SER A N 1
ATOM 733 C CA . SER A 1 90 ? 13.248 20.803 -20.224 1.00 93.88 90 SER A CA 1
ATOM 734 C C . SER A 1 90 ? 14.401 20.042 -20.887 1.00 93.88 90 SER A C 1
ATOM 736 O O . SER A 1 90 ? 15.042 20.563 -21.802 1.00 93.88 90 SER A O 1
ATOM 738 N N . HIS A 1 91 ? 14.648 18.793 -20.474 1.00 94.62 91 HIS A N 1
ATOM 739 C CA . HIS A 1 91 ? 15.711 17.969 -21.051 1.00 94.62 91 HIS A CA 1
ATOM 740 C C . HIS A 1 91 ? 15.211 17.157 -22.245 1.00 94.62 91 HIS A C 1
ATOM 742 O O . HIS A 1 91 ? 14.169 16.498 -22.185 1.00 94.62 91 HIS A O 1
ATOM 748 N N . LYS A 1 92 ? 15.967 17.189 -23.350 1.00 93.56 92 LYS A N 1
ATOM 749 C CA . LYS A 1 92 ? 15.612 16.496 -24.593 1.00 93.56 92 LYS A CA 1
ATOM 750 C C . LYS A 1 92 ? 16.550 15.319 -24.867 1.00 93.56 92 LYS A C 1
ATOM 752 O O . LYS A 1 92 ? 17.766 15.500 -24.787 1.00 93.56 92 LYS A O 1
ATOM 757 N N . PRO A 1 93 ? 16.020 14.134 -25.224 1.00 94.19 93 PRO A N 1
ATOM 758 C CA . PRO A 1 93 ? 16.845 13.041 -25.717 1.00 94.19 93 PRO A CA 1
ATOM 759 C C . PRO A 1 93 ? 17.475 13.428 -27.053 1.00 94.19 93 PRO A C 1
ATOM 761 O O . PRO A 1 93 ? 16.883 14.166 -27.841 1.00 94.19 93 PRO A O 1
ATOM 764 N N . SER A 1 94 ? 18.664 12.897 -27.305 1.00 92.56 94 SER A N 1
ATOM 765 C CA . SER A 1 94 ? 19.427 13.141 -28.520 1.00 92.56 94 SER A CA 1
ATOM 766 C C . SER A 1 94 ? 20.317 11.936 -28.823 1.00 92.56 94 SER A C 1
ATOM 768 O O . SER A 1 94 ? 21.046 11.474 -27.946 1.00 92.56 94 SER A O 1
ATOM 770 N N . LEU A 1 95 ? 20.242 11.433 -30.058 1.00 91.31 95 LEU A N 1
ATOM 771 C CA . LEU A 1 95 ? 21.165 10.424 -30.582 1.00 91.31 95 LEU A CA 1
ATOM 772 C C . LEU A 1 95 ? 22.420 11.117 -31.112 1.00 91.31 95 LEU A C 1
ATOM 774 O O . LEU A 1 95 ? 22.304 12.104 -31.839 1.00 91.31 95 LEU A O 1
ATOM 778 N N . GLU A 1 96 ? 23.598 10.599 -30.757 1.00 84.94 96 GLU A N 1
ATOM 779 C CA . GLU A 1 96 ? 24.900 11.064 -31.272 1.00 84.94 96 GLU A CA 1
ATOM 780 C C . GLU A 1 96 ? 25.139 12.589 -31.169 1.00 84.94 96 GLU A C 1
ATOM 782 O O . GLU A 1 96 ? 25.881 13.176 -31.956 1.00 84.94 96 GLU A O 1
ATOM 787 N N . GLY A 1 97 ? 24.509 13.279 -30.213 1.00 79.25 97 GLY A N 1
ATOM 788 C CA . GLY A 1 97 ? 24.645 14.734 -30.099 1.00 79.25 97 GLY A CA 1
ATOM 789 C C . GLY A 1 97 ? 23.774 15.565 -31.040 1.00 79.25 97 GLY A C 1
ATOM 790 O O . GLY A 1 97 ? 23.994 16.770 -31.155 1.00 79.25 97 GLY A O 1
ATOM 791 N N . GLY A 1 98 ? 22.777 14.963 -31.692 1.00 82.50 98 GLY A N 1
ATOM 792 C CA . GLY A 1 98 ? 21.776 15.670 -32.489 1.00 82.50 98 GLY A CA 1
ATOM 793 C C . GLY A 1 98 ? 21.004 16.759 -31.724 1.00 82.50 98 GLY A C 1
ATOM 794 O O . GLY A 1 98 ? 20.904 16.759 -30.498 1.00 82.50 98 GLY A O 1
ATOM 795 N N . VAL A 1 99 ? 20.425 17.706 -32.464 1.00 80.38 99 VAL A N 1
ATOM 796 C CA . VAL A 1 99 ? 19.728 18.881 -31.894 1.00 80.38 99 VAL A CA 1
ATOM 797 C C . VAL A 1 99 ? 18.231 18.623 -31.662 1.00 80.38 99 VAL A C 1
ATOM 799 O O . VAL A 1 99 ? 17.566 19.370 -30.948 1.00 80.38 99 VAL A O 1
ATOM 802 N N . PHE A 1 100 ? 17.685 17.558 -32.251 1.00 87.81 100 PHE A N 1
ATOM 803 C CA . PHE A 1 100 ? 16.254 17.257 -32.237 1.00 87.81 100 PHE A CA 1
ATOM 804 C C . PHE A 1 100 ? 15.954 15.968 -31.473 1.00 87.81 100 PHE A C 1
ATOM 806 O O . PHE A 1 100 ? 16.782 15.060 -31.425 1.00 87.81 100 PHE A O 1
ATOM 813 N N . ILE A 1 101 ? 14.733 15.881 -30.936 1.00 94.44 101 ILE A N 1
ATOM 814 C CA . ILE A 1 101 ? 14.194 14.646 -30.357 1.00 94.44 101 ILE A CA 1
ATOM 815 C C . ILE A 1 101 ? 14.160 13.574 -31.466 1.00 94.44 101 ILE A C 1
ATOM 817 O O . ILE A 1 101 ? 13.490 13.805 -32.479 1.00 94.44 101 ILE A O 1
ATOM 821 N N . PRO A 1 102 ? 14.845 12.425 -31.298 1.00 96.12 102 PRO A N 1
ATOM 822 C CA . PRO A 1 102 ? 14.892 11.373 -32.310 1.00 96.12 102 PRO A CA 1
ATOM 823 C C . PRO A 1 102 ? 13.501 10.830 -32.621 1.00 96.12 102 PRO A C 1
ATOM 825 O O . PRO A 1 102 ? 12.730 10.549 -31.703 1.00 96.12 102 PRO A O 1
ATOM 828 N N . ARG A 1 103 ? 13.175 10.649 -33.899 1.00 96.31 103 ARG A N 1
ATOM 829 C CA . ARG A 1 103 ? 11.937 10.009 -34.363 1.00 96.31 103 ARG A CA 1
ATOM 830 C C . ARG A 1 103 ? 12.066 8.485 -34.309 1.00 96.31 103 ARG A C 1
ATOM 832 O O . ARG A 1 103 ? 13.142 7.943 -34.061 1.00 96.31 103 ARG A O 1
ATOM 839 N N . LYS A 1 104 ? 10.967 7.764 -34.548 1.00 96.00 104 LYS A N 1
ATOM 840 C CA . LYS A 1 104 ? 10.982 6.289 -34.571 1.00 96.00 104 LYS A CA 1
ATOM 841 C C . LYS A 1 104 ? 11.927 5.758 -35.649 1.00 96.00 104 LYS A C 1
ATOM 843 O O . LYS A 1 104 ? 12.691 4.836 -35.386 1.00 96.00 104 LYS A O 1
ATOM 848 N N . GLU A 1 105 ? 11.924 6.404 -36.808 1.00 95.44 105 GLU A N 1
ATOM 849 C CA . GLU A 1 105 ? 12.740 6.047 -37.968 1.00 95.44 105 GLU A CA 1
ATOM 850 C C . GLU A 1 105 ? 14.238 6.257 -37.697 1.00 95.44 105 GLU A C 1
ATOM 852 O O . GLU A 1 105 ? 15.073 5.499 -38.190 1.00 95.44 105 GLU A O 1
ATOM 857 N N . ASP A 1 106 ? 14.592 7.246 -36.867 1.00 95.44 106 ASP A N 1
ATOM 858 C CA . ASP A 1 106 ? 15.984 7.489 -36.472 1.00 95.44 106 ASP A CA 1
ATOM 859 C C . ASP A 1 106 ? 16.524 6.312 -35.647 1.00 95.44 106 ASP A C 1
ATOM 861 O O . ASP A 1 106 ? 17.634 5.839 -35.888 1.00 95.44 106 ASP A O 1
ATOM 865 N N . TYR A 1 107 ? 15.707 5.771 -34.737 1.00 95.50 107 TYR A N 1
ATOM 866 C CA . TYR A 1 107 ? 16.056 4.574 -33.971 1.00 95.50 107 TYR A CA 1
ATOM 867 C C . TYR A 1 107 ? 16.135 3.314 -34.835 1.00 95.50 107 TYR A C 1
ATOM 869 O O . TYR A 1 107 ? 16.983 2.465 -34.585 1.00 95.50 107 TYR A O 1
ATOM 877 N N . GLU A 1 108 ? 15.273 3.171 -35.843 1.00 93.44 108 GLU A N 1
ATOM 878 C CA . GLU A 1 108 ? 15.345 2.050 -36.792 1.00 93.44 108 GLU A CA 1
ATOM 879 C C . GLU A 1 108 ? 16.622 2.103 -37.637 1.00 93.44 108 GLU A C 1
ATOM 881 O O . GLU A 1 108 ? 17.225 1.070 -37.921 1.00 93.44 108 GLU A O 1
ATOM 886 N N . LYS A 1 109 ? 17.064 3.310 -38.007 1.00 93.75 109 LYS A N 1
ATOM 887 C CA . LYS A 1 109 ? 18.315 3.525 -38.739 1.00 93.75 109 LYS A CA 1
ATOM 888 C C . LYS A 1 109 ? 19.551 3.285 -37.866 1.00 93.75 109 LYS A C 1
ATOM 890 O O . LYS A 1 109 ? 20.556 2.779 -38.372 1.00 93.75 109 LYS A O 1
ATOM 895 N N . ALA A 1 110 ? 19.490 3.668 -36.591 1.00 91.56 110 ALA A N 1
ATOM 896 C CA . ALA A 1 110 ? 20.566 3.447 -35.629 1.00 91.56 110 ALA A CA 1
ATOM 897 C C . ALA A 1 110 ? 20.704 1.957 -35.257 1.00 91.56 110 ALA A C 1
ATOM 899 O O . ALA A 1 110 ? 21.813 1.427 -35.242 1.00 91.56 110 ALA A O 1
ATOM 900 N N . ASP A 1 111 ? 19.587 1.250 -35.056 1.00 91.06 111 ASP A N 1
ATOM 901 C CA . ASP A 1 111 ? 19.539 -0.159 -34.645 1.00 91.06 111 ASP A CA 1
ATOM 902 C C . ASP A 1 111 ? 19.778 -1.148 -35.801 1.00 91.06 111 ASP A C 1
ATOM 904 O O . ASP A 1 111 ? 18.925 -1.968 -36.159 1.00 91.06 111 ASP A O 1
ATOM 908 N N . LYS A 1 112 ? 20.972 -1.094 -36.399 1.00 86.94 112 LYS A N 1
ATOM 909 C CA . LYS A 1 112 ? 21.342 -1.929 -37.559 1.00 86.94 112 LYS A CA 1
ATOM 910 C C . LYS A 1 112 ? 21.202 -3.432 -37.290 1.00 86.94 112 LYS A C 1
ATOM 912 O O . LYS A 1 112 ? 20.913 -4.193 -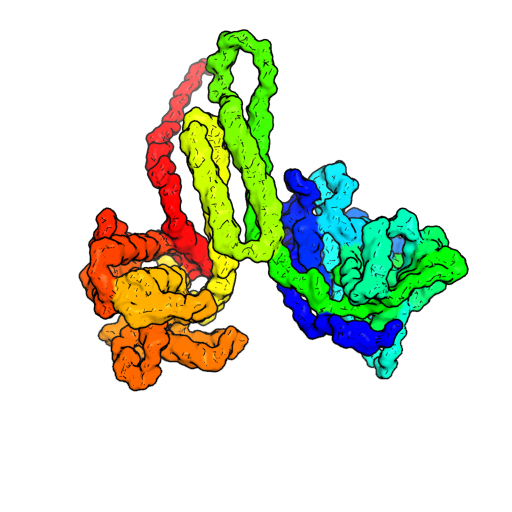38.211 1.00 86.94 112 LYS A O 1
ATOM 917 N N . ASN A 1 113 ? 21.379 -3.845 -36.034 1.00 85.50 113 ASN A N 1
ATOM 918 C CA . ASN A 1 113 ? 21.341 -5.242 -35.599 1.00 85.50 113 ASN A CA 1
ATOM 919 C C . ASN A 1 113 ? 19.983 -5.662 -35.007 1.00 85.50 113 ASN A C 1
ATOM 921 O O . ASN A 1 113 ? 19.845 -6.800 -34.561 1.00 85.50 113 ASN A O 1
ATOM 925 N N . LYS A 1 114 ? 18.973 -4.779 -35.024 1.00 89.12 114 LYS A N 1
ATOM 926 C CA . LYS A 1 114 ? 17.612 -5.034 -34.517 1.00 89.12 114 LYS A CA 1
ATOM 927 C C . LYS A 1 114 ? 17.553 -5.447 -33.034 1.00 89.12 114 LYS A C 1
ATOM 929 O O . LYS A 1 114 ? 16.629 -6.160 -32.624 1.00 89.12 114 LYS A O 1
ATOM 934 N N . LEU A 1 115 ? 18.508 -4.984 -32.228 1.00 87.25 115 LEU A N 1
ATOM 935 C CA . LEU A 1 115 ? 18.651 -5.304 -30.804 1.00 87.25 115 LEU A CA 1
ATOM 936 C C . LEU A 1 115 ? 17.549 -4.676 -29.940 1.00 87.25 115 LEU A C 1
ATOM 938 O O . LEU A 1 115 ? 17.187 -5.227 -28.903 1.00 87.25 115 LEU A O 1
ATOM 942 N N . TYR A 1 116 ? 16.972 -3.552 -30.366 1.00 91.56 116 TYR A N 1
ATOM 943 C CA . TYR A 1 116 ? 16.016 -2.766 -29.579 1.00 91.56 116 TYR A CA 1
ATOM 944 C C . TYR A 1 116 ? 14.585 -2.860 -30.125 1.00 91.56 116 TYR A C 1
ATOM 946 O O . TYR A 1 116 ? 13.743 -2.006 -29.840 1.00 91.56 116 TYR A O 1
ATOM 954 N N . THR A 1 117 ? 14.275 -3.888 -30.919 1.00 90.38 117 THR A N 1
ATOM 955 C CA . THR A 1 117 ? 12.943 -4.087 -31.526 1.00 90.38 117 THR A CA 1
ATOM 956 C C . THR A 1 117 ? 11.831 -4.351 -30.509 1.00 90.38 117 THR A C 1
ATOM 958 O O . THR A 1 117 ? 10.676 -4.028 -30.774 1.00 90.38 117 THR A O 1
ATOM 961 N N . LYS A 1 118 ? 12.167 -4.892 -29.331 1.00 90.75 118 LYS A N 1
ATOM 962 C CA . LYS A 1 118 ? 11.216 -5.142 -28.232 1.00 90.75 118 LYS A CA 1
ATOM 963 C C . LYS A 1 118 ? 10.886 -3.895 -27.406 1.00 90.75 118 LYS A C 1
ATOM 965 O O . LYS A 1 118 ? 9.938 -3.934 -26.621 1.00 90.75 118 LYS A O 1
ATOM 970 N N . LEU A 1 119 ? 11.657 -2.818 -27.564 1.00 94.56 119 LEU A N 1
ATOM 971 C CA . LEU A 1 119 ? 11.423 -1.566 -26.854 1.00 94.56 119 LEU A CA 1
ATOM 972 C C . LEU A 1 119 ? 10.359 -0.726 -27.545 1.00 94.56 119 LEU A C 1
ATOM 974 O O . LEU A 1 119 ? 10.399 -0.497 -28.756 1.00 94.56 119 LEU A O 1
ATOM 978 N N . THR A 1 120 ? 9.462 -0.182 -26.735 1.00 96.38 120 THR A N 1
ATOM 979 C CA . THR A 1 120 ? 8.571 0.904 -27.132 1.00 96.38 120 THR A CA 1
ATOM 980 C C . THR A 1 120 ? 9.376 2.169 -27.434 1.00 96.38 120 THR A C 1
ATOM 982 O O . THR A 1 120 ? 10.504 2.353 -26.969 1.00 96.38 120 THR A O 1
ATOM 985 N N . TYR A 1 121 ? 8.793 3.082 -28.209 1.00 97.56 121 TYR A N 1
ATOM 986 C CA . TYR A 1 121 ? 9.454 4.345 -28.536 1.00 97.56 121 TYR A CA 1
ATOM 987 C C . TYR A 1 121 ? 9.689 5.207 -27.284 1.00 97.56 121 TYR A C 1
ATOM 989 O O . TYR A 1 121 ? 10.787 5.732 -27.114 1.00 97.56 121 TYR A O 1
ATOM 997 N N . GLY A 1 122 ? 8.726 5.259 -26.356 1.00 97.69 122 GLY A N 1
ATOM 998 C CA . GLY A 1 122 ? 8.910 5.911 -25.055 1.00 97.69 122 GLY A CA 1
ATOM 999 C C . GLY A 1 122 ? 10.091 5.368 -24.233 1.00 97.69 122 GLY A C 1
ATOM 1000 O O . GLY A 1 122 ? 10.833 6.155 -23.649 1.00 97.69 122 GLY A O 1
ATOM 1001 N N . GLU A 1 123 ? 10.325 4.051 -24.219 1.00 97.75 123 GLU A N 1
ATOM 1002 C CA . GLU A 1 123 ? 11.486 3.458 -23.529 1.00 97.75 123 GLU A CA 1
ATOM 1003 C C . GLU A 1 123 ? 12.811 3.834 -24.202 1.00 97.75 123 GLU A C 1
ATOM 1005 O O . GLU A 1 123 ? 13.767 4.182 -23.508 1.00 97.75 123 GLU A O 1
ATOM 1010 N N . LYS A 1 124 ? 12.869 3.825 -25.543 1.00 97.31 124 LYS A N 1
ATOM 1011 C CA . LYS A 1 124 ? 14.058 4.272 -26.291 1.00 97.31 124 LYS A CA 1
ATOM 1012 C C . LYS A 1 124 ? 14.389 5.729 -25.971 1.00 97.31 124 LYS A C 1
ATOM 1014 O O . LYS A 1 124 ? 15.535 6.036 -25.660 1.00 97.31 124 LYS A O 1
ATOM 1019 N N . LEU A 1 125 ? 13.378 6.600 -25.954 1.00 97.81 125 LEU A N 1
ATOM 1020 C CA . LEU A 1 125 ? 13.531 8.007 -25.578 1.00 97.81 125 LEU A CA 1
ATOM 1021 C C . LEU A 1 125 ? 14.058 8.168 -24.147 1.00 97.81 125 LEU A C 1
ATOM 1023 O O . LEU A 1 125 ? 14.941 8.993 -23.926 1.00 97.81 125 LEU A O 1
ATOM 1027 N N . ALA A 1 126 ? 13.558 7.384 -23.186 1.00 97.94 126 ALA A N 1
ATOM 1028 C CA . ALA A 1 126 ? 14.015 7.443 -21.797 1.00 97.94 126 ALA A CA 1
ATOM 1029 C C . ALA A 1 126 ? 15.481 6.999 -21.648 1.00 97.94 126 ALA A C 1
ATOM 1031 O O . ALA A 1 126 ? 16.254 7.660 -20.953 1.00 97.94 126 ALA A O 1
ATOM 1032 N N . ILE A 1 127 ? 15.881 5.917 -22.330 1.00 97.31 127 ILE A N 1
ATOM 1033 C CA . ILE A 1 127 ? 17.274 5.444 -22.353 1.00 97.31 127 ILE A CA 1
ATOM 1034 C C . ILE A 1 127 ? 18.176 6.506 -22.989 1.00 97.31 127 ILE A C 1
ATOM 1036 O O . ILE A 1 127 ? 19.158 6.915 -22.375 1.00 97.31 127 ILE A O 1
ATOM 1040 N N . THR A 1 128 ? 17.816 7.026 -24.164 1.00 96.50 128 THR A N 1
ATOM 1041 C CA . THR A 1 128 ? 18.598 8.070 -24.842 1.00 96.50 128 THR A CA 1
ATOM 1042 C C . THR A 1 128 ? 18.707 9.338 -23.998 1.00 96.50 128 THR A C 1
ATOM 1044 O O . THR A 1 128 ? 19.785 9.925 -23.900 1.00 96.50 128 THR A O 1
ATOM 1047 N N . LEU A 1 129 ? 17.623 9.752 -23.336 1.00 96.38 129 LEU A N 1
ATOM 1048 C CA . LEU A 1 129 ? 17.651 10.886 -22.418 1.00 96.38 129 LEU A CA 1
ATOM 1049 C C . LEU A 1 129 ? 18.638 10.639 -21.271 1.00 96.38 129 LEU A C 1
ATOM 1051 O O . LEU A 1 129 ? 19.434 11.526 -20.967 1.00 96.38 129 LEU A O 1
ATOM 1055 N N . TYR A 1 130 ? 18.623 9.443 -20.671 1.00 96.19 130 TYR A N 1
ATOM 1056 C CA . TYR A 1 130 ? 19.587 9.081 -19.635 1.00 96.19 130 TYR A CA 1
ATOM 1057 C C . TYR A 1 130 ? 21.026 9.176 -20.149 1.00 96.19 130 TYR A C 1
ATOM 1059 O O . TYR A 1 130 ? 21.849 9.741 -19.452 1.00 96.19 130 TYR A O 1
ATOM 1067 N N . THR A 1 131 ? 21.332 8.690 -21.355 1.00 93.69 131 THR A N 1
ATOM 1068 C CA . THR A 1 131 ? 22.706 8.726 -21.905 1.00 93.69 131 THR A CA 1
ATOM 1069 C C . THR A 1 131 ? 23.203 10.126 -22.294 1.00 93.69 131 THR A C 1
ATOM 1071 O O . THR A 1 131 ? 24.374 10.307 -22.615 1.00 93.69 131 THR A O 1
ATOM 1074 N N . SER A 1 132 ? 22.329 11.137 -22.282 1.00 91.00 132 SER A N 1
ATOM 1075 C CA . SER A 1 132 ? 22.706 12.536 -22.516 1.00 91.00 132 SER A CA 1
ATOM 1076 C C . SER A 1 132 ? 23.396 13.159 -21.292 1.00 91.00 132 SER A C 1
ATOM 1078 O O . SER A 1 132 ? 23.595 12.511 -20.268 1.00 91.00 132 SER A O 1
ATOM 1080 N N . ASN A 1 133 ? 23.691 14.463 -21.335 1.00 87.25 133 ASN A N 1
ATOM 1081 C CA . ASN A 1 133 ? 24.239 15.187 -20.178 1.00 87.25 133 ASN A CA 1
ATOM 1082 C C . ASN A 1 133 ? 23.336 15.134 -18.923 1.00 87.25 133 ASN A C 1
ATOM 1084 O O . ASN A 1 133 ? 23.817 15.388 -17.821 1.00 87.25 133 ASN A O 1
ATOM 1088 N N . PHE A 1 134 ? 22.058 14.763 -19.061 1.00 93.62 134 PHE A N 1
ATOM 1089 C CA . PHE A 1 134 ? 21.120 14.624 -17.944 1.00 93.62 134 PHE A CA 1
ATOM 1090 C C . PHE A 1 134 ? 21.444 13.450 -16.995 1.00 93.62 134 PHE A C 1
ATOM 1092 O O . PHE A 1 134 ? 20.928 13.387 -15.876 1.00 93.62 134 PHE A O 1
ATOM 1099 N N . TYR A 1 135 ? 22.340 12.535 -17.391 1.00 93.19 135 TYR A N 1
ATOM 1100 C CA . TYR A 1 135 ? 22.768 11.405 -16.557 1.00 93.19 135 TYR A CA 1
ATOM 1101 C C . TYR A 1 135 ? 23.323 11.834 -15.185 1.00 93.19 135 TYR A C 1
ATOM 1103 O O . TYR A 1 135 ? 23.183 11.085 -14.210 1.00 93.19 135 TYR A O 1
ATOM 1111 N N . GLU A 1 136 ? 23.964 13.011 -15.095 1.00 91.38 136 GLU A N 1
ATOM 1112 C CA . GLU A 1 136 ? 24.544 13.528 -13.848 1.00 91.38 136 GLU A CA 1
ATOM 1113 C C . GLU A 1 136 ? 23.453 13.880 -12.836 1.00 91.38 136 GLU A C 1
ATOM 1115 O O . GLU A 1 136 ? 23.543 13.466 -11.678 1.00 91.38 136 GLU A O 1
ATOM 1120 N N . GLU A 1 137 ? 22.395 14.561 -13.282 1.00 94.69 137 GLU A N 1
ATOM 1121 C CA . GLU A 1 137 ? 21.256 14.950 -12.445 1.00 94.69 137 GLU A CA 1
ATOM 1122 C C . GLU A 1 137 ? 20.479 13.724 -11.962 1.00 94.69 137 GLU A C 1
ATOM 1124 O O . GLU A 1 137 ? 20.236 13.582 -10.761 1.00 94.69 137 GLU A O 1
ATOM 1129 N N . ILE A 1 138 ? 20.184 12.780 -12.866 1.00 96.44 138 ILE A N 1
ATOM 1130 C CA . ILE A 1 138 ? 19.513 11.520 -12.514 1.00 96.44 138 ILE A CA 1
ATOM 1131 C C . ILE A 1 138 ? 20.321 10.759 -11.458 1.00 96.44 138 ILE A C 1
ATOM 1133 O O . ILE A 1 138 ? 19.786 10.332 -10.431 1.00 96.44 138 ILE A O 1
ATOM 1137 N N . ASN A 1 139 ? 21.626 10.588 -11.679 1.00 94.31 139 ASN A N 1
ATOM 1138 C CA . ASN A 1 139 ? 22.461 9.847 -10.742 1.00 94.31 139 ASN A CA 1
ATOM 1139 C C . ASN A 1 139 ? 22.669 10.593 -9.418 1.00 94.31 139 ASN A C 1
ATOM 1141 O O . ASN A 1 139 ? 22.731 9.929 -8.381 1.00 94.31 139 ASN A O 1
ATOM 1145 N N . SER A 1 140 ? 22.769 11.928 -9.415 1.00 93.00 140 SER A N 1
ATOM 1146 C CA . SER A 1 140 ? 22.833 12.708 -8.169 1.00 93.00 140 SER A CA 1
ATOM 1147 C C . SER A 1 140 ? 21.553 12.527 -7.356 1.00 93.00 140 SER A C 1
ATOM 1149 O O . SER A 1 140 ? 21.606 12.181 -6.172 1.00 93.00 140 SER A O 1
ATOM 1151 N N . PHE A 1 141 ? 20.394 12.648 -8.008 1.00 96.19 141 PHE A N 1
ATOM 1152 C CA . PHE A 1 141 ? 19.087 12.470 -7.383 1.00 96.19 141 PHE A CA 1
ATOM 1153 C C . PHE A 1 141 ? 18.938 11.086 -6.738 1.00 96.19 141 PHE A C 1
ATOM 1155 O O . PHE A 1 141 ? 18.602 10.986 -5.557 1.00 96.19 141 PHE A O 1
ATOM 1162 N N . LEU A 1 142 ? 19.242 10.010 -7.472 1.00 95.81 142 LEU A N 1
ATOM 1163 C CA . LEU A 1 142 ? 19.115 8.642 -6.958 1.00 95.81 142 LEU A CA 1
ATOM 1164 C C . LEU A 1 142 ? 20.088 8.369 -5.798 1.00 95.81 142 LEU A C 1
ATOM 1166 O O . LEU A 1 142 ? 19.704 7.801 -4.774 1.00 95.81 142 LEU A O 1
ATOM 1170 N N . ARG A 1 143 ? 21.342 8.829 -5.908 1.00 92.31 143 ARG A N 1
ATOM 1171 C CA . ARG A 1 143 ? 22.373 8.636 -4.869 1.00 92.31 143 ARG A CA 1
ATOM 1172 C C . ARG A 1 143 ? 22.108 9.433 -3.596 1.00 92.31 143 ARG A C 1
ATOM 1174 O O . ARG A 1 143 ? 22.525 8.994 -2.527 1.00 92.31 143 ARG A O 1
ATOM 1181 N N . THR A 1 144 ? 21.429 10.573 -3.700 1.00 93.44 144 THR A N 1
ATOM 1182 C CA . THR A 1 144 ? 21.015 11.396 -2.551 1.00 93.44 144 THR A CA 1
ATOM 1183 C C . THR A 1 144 ? 19.608 11.057 -2.050 1.00 93.44 144 THR A C 1
ATOM 1185 O O . THR A 1 144 ? 19.175 11.602 -1.032 1.00 93.44 144 THR A O 1
ATOM 1188 N N . GLN A 1 145 ? 18.890 10.156 -2.733 1.00 95.31 145 GLN A N 1
ATOM 1189 C CA . GLN A 1 145 ? 17.481 9.832 -2.476 1.00 95.31 145 GLN A CA 1
ATOM 1190 C C . GLN A 1 145 ? 16.586 11.089 -2.502 1.00 95.31 145 GLN A C 1
ATOM 1192 O O . GLN A 1 145 ? 15.720 11.281 -1.645 1.00 95.31 145 GLN A O 1
ATOM 1197 N N . GLY A 1 146 ? 16.850 11.988 -3.456 1.00 94.75 146 GLY A N 1
ATOM 1198 C CA . GLY A 1 146 ? 16.138 13.259 -3.617 1.00 94.75 146 GLY A CA 1
ATOM 1199 C C . GLY A 1 146 ? 16.465 14.322 -2.562 1.00 94.75 146 GLY A C 1
ATOM 1200 O O . GLY A 1 146 ? 15.747 15.312 -2.463 1.00 94.75 146 GLY A O 1
ATOM 1201 N N . ARG A 1 147 ? 17.527 14.139 -1.763 1.00 93.62 147 ARG A N 1
ATOM 1202 C CA . ARG A 1 147 ? 17.935 15.074 -0.692 1.00 93.62 147 ARG A CA 1
ATOM 1203 C C . ARG A 1 147 ? 19.075 16.013 -1.086 1.00 93.62 147 ARG A C 1
ATOM 1205 O O . ARG A 1 147 ? 19.724 16.578 -0.204 1.00 93.62 147 ARG A O 1
ATOM 1212 N N . ASP A 1 148 ? 19.350 16.152 -2.379 1.00 89.69 148 ASP A N 1
ATOM 1213 C CA . ASP A 1 148 ? 20.323 17.125 -2.872 1.00 89.69 148 ASP A CA 1
ATOM 1214 C C . ASP A 1 148 ? 19.952 18.535 -2.376 1.00 89.69 148 ASP A C 1
ATOM 1216 O O . ASP A 1 148 ? 18.789 18.943 -2.422 1.00 89.69 148 ASP A O 1
ATOM 1220 N N . ILE A 1 149 ? 20.936 19.266 -1.846 1.00 87.81 149 ILE A N 1
ATOM 1221 C CA . ILE A 1 149 ? 20.712 20.589 -1.253 1.00 87.81 149 ILE A CA 1
ATOM 1222 C C . ILE A 1 149 ? 20.258 21.596 -2.311 1.00 87.81 149 ILE A C 1
ATOM 1224 O O . ILE A 1 149 ? 19.444 22.462 -2.001 1.00 87.81 149 ILE A O 1
ATOM 1228 N N . SER A 1 150 ? 20.714 21.424 -3.556 1.00 90.75 150 SER A N 1
ATOM 1229 C CA . SER A 1 150 ? 20.346 22.287 -4.681 1.00 90.75 150 SER A CA 1
ATOM 1230 C C . SER A 1 150 ? 18.839 22.297 -4.941 1.00 90.75 150 SER A C 1
ATOM 1232 O O . SER A 1 150 ? 18.289 23.312 -5.355 1.00 90.75 150 SER A O 1
ATOM 1234 N N . PHE A 1 151 ? 18.133 21.209 -4.620 1.00 92.50 151 PHE A N 1
ATOM 1235 C CA . PHE A 1 151 ? 16.682 21.138 -4.770 1.00 92.50 151 PHE A CA 1
ATOM 1236 C C . PHE A 1 151 ? 15.920 21.951 -3.725 1.00 92.50 151 PHE A C 1
ATOM 1238 O O . PHE A 1 151 ? 14.791 22.359 -3.990 1.00 92.50 151 PHE A O 1
ATOM 1245 N N . LYS A 1 152 ? 16.507 22.207 -2.550 1.00 89.25 152 LYS A N 1
ATOM 1246 C CA . LYS A 1 152 ? 15.842 22.968 -1.478 1.00 89.25 152 LYS A CA 1
ATOM 1247 C C . LYS A 1 152 ? 15.725 24.457 -1.794 1.00 89.25 152 LYS A C 1
ATOM 1249 O O . LYS A 1 152 ? 14.897 25.134 -1.195 1.00 89.25 152 LYS A O 1
ATOM 1254 N N . GLU A 1 153 ? 16.548 24.949 -2.714 1.00 91.50 153 GLU A N 1
ATOM 1255 C CA . GLU A 1 153 ? 16.575 26.350 -3.143 1.00 91.50 153 GLU A CA 1
ATOM 1256 C C . GLU A 1 153 ? 15.612 26.625 -4.313 1.00 91.50 153 GLU A C 1
ATOM 1258 O O . GLU A 1 153 ? 15.383 27.779 -4.674 1.00 91.50 153 GLU A O 1
ATOM 1263 N N . LEU A 1 154 ? 15.024 25.578 -4.903 1.00 94.19 154 LEU A N 1
ATOM 1264 C CA . LEU A 1 154 ? 14.102 25.695 -6.030 1.00 94.19 154 LEU A CA 1
ATOM 1265 C C . LEU A 1 154 ? 12.690 26.095 -5.585 1.00 94.19 154 LEU A C 1
ATOM 1267 O O . LEU A 1 154 ? 12.206 25.697 -4.524 1.00 94.19 154 LEU A O 1
ATOM 1271 N N . SER A 1 155 ? 11.980 26.819 -6.456 1.00 95.44 155 SER A N 1
ATOM 1272 C CA . SER A 1 155 ? 10.533 27.002 -6.310 1.00 95.44 155 SER A CA 1
ATOM 1273 C C . SER A 1 155 ? 9.801 25.661 -6.441 1.00 95.44 155 SER A C 1
ATOM 1275 O O . SER A 1 155 ? 10.285 24.744 -7.105 1.00 95.44 155 SER A O 1
ATOM 1277 N N . SER A 1 156 ? 8.608 25.544 -5.845 1.00 93.38 156 SER A N 1
ATOM 1278 C CA . SER A 1 156 ? 7.814 24.302 -5.900 1.00 93.38 156 SER A CA 1
ATOM 1279 C C . SER A 1 156 ? 7.522 23.861 -7.341 1.00 93.38 156 SER A C 1
ATOM 1281 O O . SER A 1 156 ? 7.630 22.673 -7.641 1.00 93.38 156 SER A O 1
ATOM 1283 N N . ASP A 1 157 ? 7.256 24.799 -8.255 1.00 95.56 157 ASP A N 1
ATOM 1284 C CA . ASP A 1 157 ? 7.014 24.493 -9.671 1.00 95.56 157 ASP A CA 1
ATOM 1285 C C . ASP A 1 157 ? 8.263 23.926 -10.351 1.00 95.56 157 ASP A C 1
ATOM 1287 O O . ASP A 1 157 ? 8.203 22.868 -10.982 1.00 95.56 157 ASP A O 1
ATOM 1291 N N . ARG A 1 158 ? 9.423 24.575 -10.163 1.00 96.62 158 ARG A N 1
ATOM 1292 C CA . ARG A 1 158 ? 10.677 24.118 -10.775 1.00 96.62 158 ARG A CA 1
ATOM 1293 C C . ARG A 1 158 ? 11.156 22.799 -10.174 1.00 96.62 158 ARG A C 1
ATOM 1295 O O . ARG A 1 158 ? 11.640 21.934 -10.900 1.00 96.62 158 ARG A O 1
ATOM 1302 N N . LEU A 1 159 ? 10.986 22.626 -8.863 1.00 96.81 159 LEU A N 1
ATOM 1303 C CA . LEU A 1 159 ? 11.242 21.363 -8.179 1.00 96.81 159 LEU A CA 1
ATOM 1304 C C . LEU A 1 159 ? 10.363 20.248 -8.755 1.00 96.81 159 LEU A C 1
ATOM 1306 O O . LEU A 1 159 ? 10.858 19.163 -9.044 1.00 96.81 159 LEU A O 1
ATOM 1310 N N . THR A 1 160 ? 9.071 20.518 -8.952 1.00 96.94 160 THR A N 1
ATOM 1311 C CA . THR A 1 160 ? 8.125 19.546 -9.517 1.00 96.94 160 THR A CA 1
ATOM 1312 C C . THR A 1 160 ? 8.526 19.135 -10.927 1.00 96.94 160 THR A C 1
ATOM 1314 O O . THR A 1 160 ? 8.536 17.943 -11.225 1.00 96.94 160 THR A O 1
ATOM 1317 N N . GLU A 1 161 ? 8.892 20.094 -11.777 1.00 96.56 161 GLU A N 1
ATOM 1318 C CA . GLU A 1 161 ? 9.333 19.841 -13.151 1.00 96.56 161 GLU A CA 1
ATOM 1319 C C . GLU A 1 161 ? 10.571 18.931 -13.197 1.00 96.56 161 GLU A C 1
ATOM 1321 O O . GLU A 1 161 ? 10.534 17.872 -13.827 1.00 96.56 161 GLU A O 1
ATOM 1326 N N . ILE A 1 162 ? 11.631 19.284 -12.461 1.00 96.44 162 ILE A N 1
ATOM 1327 C CA . ILE A 1 162 ? 12.888 18.519 -12.440 1.00 96.44 162 ILE A CA 1
ATOM 1328 C C . ILE A 1 162 ? 12.673 17.122 -11.848 1.00 96.44 162 ILE A C 1
ATOM 1330 O O . ILE A 1 162 ? 13.103 16.128 -12.433 1.00 96.44 162 ILE A O 1
ATOM 1334 N N . VAL A 1 163 ? 11.980 17.015 -10.708 1.00 97.94 163 VAL A N 1
ATOM 1335 C CA . VAL A 1 163 ? 11.716 15.716 -10.063 1.00 97.94 163 VAL A CA 1
ATOM 1336 C C . VAL A 1 163 ? 10.896 14.820 -10.986 1.00 97.94 163 VAL A C 1
ATOM 1338 O O . VAL A 1 163 ? 11.217 13.640 -11.127 1.00 97.94 163 VAL A O 1
ATOM 1341 N N . LYS A 1 164 ? 9.876 15.370 -11.652 1.00 97.75 164 LYS A N 1
ATOM 1342 C CA . LYS A 1 164 ? 9.058 14.637 -12.621 1.00 97.75 164 LYS A CA 1
ATOM 1343 C C . LYS A 1 164 ? 9.905 14.106 -13.778 1.00 97.75 164 LYS A C 1
ATOM 1345 O O . LYS A 1 164 ? 9.782 12.930 -14.112 1.00 97.75 164 LYS A O 1
ATOM 1350 N N . GLU A 1 165 ? 10.777 14.926 -14.363 1.00 97.44 165 GLU A N 1
ATOM 1351 C CA . GLU A 1 165 ? 11.675 14.497 -15.444 1.00 97.44 165 GLU A CA 1
ATOM 1352 C C . GLU A 1 165 ? 12.628 13.385 -15.004 1.00 97.44 165 GLU A C 1
ATOM 1354 O O . GLU A 1 165 ? 12.691 12.344 -15.661 1.00 97.44 165 GLU A O 1
ATOM 1359 N N . ILE A 1 166 ? 13.316 13.566 -13.873 1.00 98.06 166 ILE A N 1
ATOM 1360 C CA . ILE A 1 166 ? 14.274 12.588 -13.344 1.00 98.06 166 ILE A CA 1
ATOM 1361 C C . ILE A 1 166 ? 13.588 11.250 -13.051 1.00 98.06 166 ILE A C 1
ATOM 1363 O O . ILE A 1 166 ? 14.078 10.189 -13.450 1.00 98.06 166 ILE A O 1
ATOM 1367 N N . VAL A 1 167 ? 12.453 11.282 -12.350 1.00 98.19 167 VAL A N 1
ATOM 1368 C CA . VAL A 1 167 ? 11.738 10.079 -11.906 1.00 98.19 167 VAL A CA 1
ATOM 1369 C C . VAL A 1 167 ? 11.151 9.317 -13.098 1.00 98.19 167 VAL A C 1
ATOM 1371 O O . VAL A 1 167 ? 11.344 8.104 -13.190 1.00 98.19 167 VAL A O 1
ATOM 1374 N N . LEU A 1 168 ? 10.516 10.010 -14.052 1.00 98.31 168 LEU A N 1
ATOM 1375 C CA . LEU A 1 168 ? 9.991 9.378 -15.267 1.00 98.31 168 LEU A CA 1
ATOM 1376 C C . LEU A 1 168 ? 11.115 8.782 -16.126 1.00 98.31 168 LEU A C 1
ATOM 1378 O O . LEU A 1 168 ? 11.020 7.622 -16.526 1.00 98.31 168 LEU A O 1
ATOM 1382 N N . ALA A 1 169 ? 12.186 9.543 -16.381 1.00 97.81 169 ALA A N 1
ATOM 1383 C CA . ALA A 1 169 ? 13.306 9.091 -17.205 1.00 97.81 169 ALA A CA 1
ATOM 1384 C C . ALA A 1 169 ? 14.006 7.870 -16.596 1.00 97.81 169 ALA A C 1
ATOM 1386 O O . ALA A 1 169 ? 14.216 6.870 -17.277 1.00 97.81 169 ALA A O 1
ATOM 1387 N N . SER A 1 170 ? 14.319 7.920 -15.298 1.00 98.00 170 SER A N 1
ATOM 1388 C CA . SER A 1 170 ? 15.008 6.824 -14.609 1.00 98.00 170 SER A CA 1
ATOM 1389 C C . SER A 1 170 ? 14.182 5.538 -14.564 1.00 98.00 170 SER A C 1
ATOM 1391 O O . SER A 1 170 ? 14.709 4.464 -14.858 1.00 98.00 170 SER A O 1
ATOM 1393 N N . CYS A 1 171 ? 12.889 5.620 -14.241 1.00 98.31 171 CYS A N 1
ATOM 1394 C CA . CYS A 1 171 ? 12.055 4.427 -14.106 1.00 98.31 171 CYS A CA 1
ATOM 1395 C C . CYS A 1 171 ? 11.721 3.796 -15.464 1.00 98.31 171 CYS A C 1
ATOM 1397 O O . CYS A 1 171 ? 11.781 2.574 -15.594 1.00 98.31 171 CYS A O 1
ATOM 1399 N N . LEU A 1 172 ? 11.436 4.603 -16.493 1.00 98.19 172 LEU A N 1
ATOM 1400 C CA . LEU A 1 172 ? 11.153 4.089 -17.838 1.00 98.19 172 LEU A CA 1
ATOM 1401 C C . LEU A 1 172 ? 12.407 3.575 -18.549 1.00 98.19 172 LEU A C 1
ATOM 1403 O O . LEU A 1 172 ? 12.326 2.562 -19.242 1.00 98.19 172 LEU A O 1
ATOM 1407 N N . ALA A 1 173 ? 13.571 4.201 -18.339 1.00 97.81 173 ALA A N 1
ATOM 1408 C CA . ALA A 1 173 ? 14.833 3.660 -18.838 1.00 97.81 173 ALA A CA 1
ATOM 1409 C C . ALA A 1 173 ? 15.134 2.300 -18.194 1.00 97.81 173 ALA A C 1
ATOM 1411 O O . ALA A 1 173 ? 15.462 1.349 -18.899 1.00 97.81 173 ALA A O 1
ATOM 1412 N N . ALA A 1 174 ? 14.956 2.168 -16.874 1.00 96.94 174 ALA A N 1
ATOM 1413 C CA . ALA A 1 174 ? 15.127 0.889 -16.191 1.00 96.94 174 ALA A CA 1
ATOM 1414 C C . ALA A 1 174 ? 14.144 -0.183 -16.689 1.00 96.94 174 ALA A C 1
ATOM 1416 O O . ALA A 1 174 ? 14.567 -1.304 -16.961 1.00 96.94 174 ALA A O 1
ATOM 1417 N N . HIS A 1 175 ? 12.870 0.172 -16.884 1.00 96.44 175 HIS A N 1
ATOM 1418 C CA . HIS A 1 175 ? 11.863 -0.722 -17.464 1.00 96.44 175 HIS A CA 1
ATOM 1419 C C . HIS A 1 175 ? 12.227 -1.188 -18.882 1.00 96.44 175 HIS A C 1
ATOM 1421 O O . HIS A 1 175 ? 12.093 -2.365 -19.204 1.00 96.44 175 HIS A O 1
ATOM 1427 N N . GLY A 1 176 ? 12.737 -0.291 -19.731 1.00 95.50 176 GLY A N 1
ATOM 1428 C CA . GLY A 1 176 ? 13.239 -0.673 -21.051 1.00 95.50 176 GLY A CA 1
ATOM 1429 C C . GLY A 1 176 ? 14.421 -1.641 -20.950 1.00 95.50 176 GLY A C 1
ATOM 1430 O O . GLY A 1 176 ? 14.413 -2.710 -21.558 1.00 95.50 176 GLY A O 1
ATOM 1431 N N . LEU A 1 177 ? 15.418 -1.318 -20.123 1.00 93.69 177 LEU A N 1
ATOM 1432 C CA . LEU A 1 177 ? 16.614 -2.148 -19.942 1.00 93.69 177 LEU A CA 1
ATOM 1433 C C . LEU A 1 177 ? 16.282 -3.564 -19.444 1.00 93.69 177 LEU A C 1
ATOM 1435 O O . LEU A 1 177 ? 16.906 -4.530 -19.878 1.00 93.69 177 LEU A O 1
ATOM 1439 N N . THR A 1 178 ? 15.284 -3.732 -18.577 1.00 90.00 178 THR A N 1
ATOM 1440 C CA . THR A 1 178 ? 14.904 -5.064 -18.072 1.00 90.00 178 THR A CA 1
ATOM 1441 C C . THR A 1 178 ? 14.221 -5.927 -19.129 1.00 90.00 178 THR A C 1
ATOM 1443 O O . THR A 1 178 ? 14.325 -7.153 -19.068 1.00 90.00 178 THR A O 1
ATOM 1446 N N . ARG A 1 179 ? 13.582 -5.303 -20.125 1.00 87.75 179 ARG A N 1
ATOM 1447 C CA . ARG A 1 179 ? 12.931 -5.964 -21.268 1.00 87.75 179 ARG A CA 1
ATOM 1448 C C . ARG A 1 179 ? 13.866 -6.232 -22.447 1.00 87.75 179 ARG A C 1
ATOM 1450 O O . ARG A 1 179 ? 13.488 -6.975 -23.354 1.00 87.75 179 ARG A O 1
ATOM 1457 N N . LEU A 1 180 ? 15.064 -5.643 -22.457 1.00 86.00 180 LEU A N 1
ATOM 1458 C CA . LEU A 1 180 ? 16.073 -5.933 -23.472 1.00 86.00 180 LEU A CA 1
ATOM 1459 C C . LEU A 1 180 ? 16.611 -7.354 -23.294 1.00 86.00 180 LEU A C 1
ATOM 1461 O O . LEU A 1 180 ? 17.470 -7.640 -22.452 1.00 86.00 180 LEU A O 1
ATOM 1465 N N . GLU A 1 181 ? 16.098 -8.256 -24.121 1.00 69.62 181 GLU A N 1
ATOM 1466 C CA . GLU A 1 181 ? 16.676 -9.577 -24.323 1.00 69.62 181 GLU A CA 1
ATOM 1467 C C . GLU A 1 181 ? 17.874 -9.463 -25.267 1.00 69.62 181 GLU A C 1
ATOM 1469 O O . GLU A 1 181 ? 17.763 -8.911 -26.359 1.00 69.62 181 GLU A O 1
ATOM 1474 N N . VAL A 1 182 ? 19.023 -9.984 -24.842 1.00 63.09 182 VAL A N 1
ATOM 1475 C CA . VAL A 1 182 ? 20.208 -10.074 -25.700 1.00 63.09 182 VAL A CA 1
ATOM 1476 C C . VAL A 1 182 ? 20.109 -11.387 -26.489 1.00 63.09 182 VAL A C 1
ATOM 1478 O O . VAL A 1 182 ? 19.839 -12.415 -25.859 1.00 63.09 182 VAL A O 1
ATOM 1481 N N . PRO A 1 183 ? 20.295 -11.383 -27.825 1.00 57.44 183 PRO A N 1
ATOM 1482 C CA . PRO A 1 183 ? 20.318 -12.599 -28.635 1.00 57.44 183 PRO A CA 1
ATOM 1483 C C . PRO A 1 183 ? 21.260 -13.659 -28.054 1.00 57.44 183 PRO A C 1
ATOM 1485 O O . PRO A 1 183 ? 22.354 -13.360 -27.572 1.00 57.44 183 PRO A O 1
ATOM 1488 N N . ASN A 1 184 ? 20.800 -14.907 -28.060 1.00 50.66 184 ASN A N 1
ATOM 1489 C CA . ASN A 1 184 ? 21.451 -16.036 -27.405 1.00 50.66 184 ASN A CA 1
ATOM 1490 C C . ASN A 1 184 ? 22.502 -16.656 -28.345 1.00 50.66 184 ASN A C 1
ATOM 1492 O O . ASN A 1 184 ? 22.376 -17.809 -28.747 1.00 50.66 184 ASN A O 1
ATOM 1496 N N . ASP A 1 185 ? 23.489 -15.864 -28.764 1.00 48.44 185 ASP A N 1
ATOM 1497 C CA . ASP A 1 185 ? 24.354 -16.242 -29.890 1.00 48.44 185 ASP A CA 1
ATOM 1498 C C . ASP A 1 185 ? 25.628 -17.006 -29.483 1.00 48.44 185 ASP A C 1
ATOM 1500 O O . ASP A 1 185 ? 26.386 -17.430 -30.357 1.00 48.44 185 ASP A O 1
ATOM 1504 N N . SER A 1 186 ? 25.886 -17.257 -28.191 1.00 50.47 186 SER A N 1
ATOM 1505 C CA . SER A 1 186 ? 27.077 -18.008 -27.773 1.00 50.47 186 SER A CA 1
ATOM 1506 C C . SER A 1 186 ? 26.801 -19.067 -26.698 1.00 50.47 186 SER A C 1
ATOM 1508 O O . SER A 1 186 ? 26.270 -18.800 -25.628 1.00 50.47 186 SER A O 1
ATOM 1510 N N . ASN A 1 187 ? 27.272 -20.295 -26.947 1.00 54.16 187 ASN A N 1
ATOM 1511 C CA . ASN A 1 187 ? 27.503 -21.317 -25.911 1.00 54.16 187 ASN A CA 1
ATOM 1512 C C . ASN A 1 187 ? 28.742 -20.975 -25.046 1.00 54.16 187 ASN A C 1
ATOM 1514 O O . ASN A 1 187 ? 29.369 -21.866 -24.466 1.00 54.16 187 ASN A O 1
ATOM 1518 N N . ASP A 1 188 ? 29.156 -19.705 -25.018 1.00 59.69 188 ASP A N 1
ATOM 1519 C CA . ASP A 1 188 ? 30.377 -19.265 -24.360 1.00 59.69 188 ASP A CA 1
ATOM 1520 C C . ASP A 1 188 ? 30.100 -18.964 -22.883 1.00 59.69 188 ASP A C 1
ATOM 1522 O O . ASP A 1 188 ? 29.431 -17.996 -22.527 1.00 59.69 188 ASP A O 1
ATOM 1526 N N . ASN A 1 189 ? 30.643 -19.811 -22.009 1.00 64.06 189 ASN A N 1
ATOM 1527 C CA . ASN A 1 189 ? 30.579 -19.643 -20.557 1.00 64.06 189 ASN A CA 1
ATOM 1528 C C . ASN A 1 189 ? 31.575 -18.588 -20.028 1.00 64.06 189 ASN A C 1
ATOM 1530 O O . ASN A 1 189 ? 31.769 -18.494 -18.811 1.00 64.06 189 ASN A O 1
ATOM 1534 N N . SER A 1 190 ? 32.255 -17.836 -20.901 1.00 71.94 190 SER A N 1
ATOM 1535 C CA . SER A 1 190 ? 33.155 -16.759 -20.493 1.00 71.94 190 SER A CA 1
ATOM 1536 C C . SER A 1 190 ? 32.391 -15.569 -19.884 1.00 71.94 190 SER A C 1
ATOM 1538 O O . SER A 1 190 ? 31.177 -15.418 -20.031 1.00 71.94 190 SER A O 1
ATOM 1540 N N . LEU A 1 191 ? 33.092 -14.748 -19.098 1.00 80.69 191 LEU A N 1
ATOM 1541 C CA . LEU A 1 191 ? 32.528 -13.526 -18.521 1.00 80.69 191 LEU A CA 1
ATOM 1542 C C . LEU A 1 191 ? 32.835 -12.349 -19.447 1.00 80.69 191 LEU A C 1
ATOM 1544 O O . LEU A 1 191 ? 33.974 -12.190 -19.880 1.00 80.69 191 LEU A O 1
ATOM 1548 N N . GLN A 1 192 ? 31.837 -11.502 -19.681 1.00 86.94 192 GLN A N 1
ATOM 1549 C CA . GLN A 1 192 ? 32.026 -10.188 -20.275 1.00 86.94 192 GLN A CA 1
ATOM 1550 C C . GLN A 1 192 ? 32.641 -9.244 -19.237 1.00 86.94 192 GLN A C 1
ATOM 1552 O O . GLN A 1 192 ? 32.220 -9.212 -18.075 1.00 86.94 192 GLN A O 1
ATOM 1557 N N . GLU A 1 193 ? 33.617 -8.450 -19.661 1.00 91.69 193 GLU A N 1
ATOM 1558 C CA . GLU A 1 193 ? 34.165 -7.352 -18.871 1.00 91.69 193 GLU A CA 1
ATOM 1559 C C . GLU A 1 193 ? 33.640 -6.024 -19.410 1.00 91.69 193 GLU A C 1
ATOM 1561 O O . GLU A 1 193 ? 33.650 -5.792 -20.615 1.00 91.69 193 GLU A O 1
ATOM 1566 N N . VAL A 1 194 ? 33.188 -5.157 -18.509 1.00 93.94 194 VAL A N 1
ATOM 1567 C CA . VAL A 1 194 ? 32.850 -3.767 -18.819 1.00 93.94 194 VAL A CA 1
ATOM 1568 C C . VAL A 1 194 ? 33.589 -2.839 -17.868 1.00 93.94 194 VAL A C 1
ATOM 1570 O O . VAL A 1 194 ? 33.891 -3.186 -16.721 1.00 93.94 194 VAL A O 1
ATOM 1573 N N . TYR A 1 195 ? 33.903 -1.644 -18.343 1.00 95.06 195 TYR A N 1
ATOM 1574 C CA . TYR A 1 195 ? 34.801 -0.720 -17.674 1.00 95.06 195 TYR A CA 1
ATOM 1575 C C . TYR A 1 195 ? 34.107 0.610 -17.420 1.00 95.06 195 TYR A C 1
ATOM 1577 O O . TYR A 1 195 ? 33.340 1.102 -18.241 1.00 95.06 195 TYR A O 1
ATOM 1585 N N . ARG A 1 196 ? 34.395 1.220 -16.272 1.00 93.44 196 ARG A N 1
ATOM 1586 C CA . ARG A 1 196 ? 33.964 2.581 -15.950 1.00 93.44 196 ARG A CA 1
ATOM 1587 C C . ARG A 1 196 ? 35.149 3.401 -15.469 1.00 93.44 196 ARG A C 1
ATOM 1589 O O . ARG A 1 196 ? 35.847 3.005 -14.535 1.00 93.44 196 ARG A O 1
ATOM 1596 N N . ALA A 1 197 ? 35.344 4.568 -16.071 1.00 92.56 197 ALA A N 1
ATOM 1597 C CA . ALA A 1 197 ? 36.333 5.543 -15.639 1.00 92.56 197 ALA A CA 1
ATOM 1598 C C . ALA A 1 197 ? 35.730 6.500 -14.594 1.00 92.56 197 ALA A C 1
ATOM 1600 O O . ALA A 1 197 ? 34.650 7.056 -14.780 1.00 92.56 197 ALA A O 1
ATOM 1601 N N . GLU A 1 198 ? 36.428 6.704 -13.478 1.00 91.69 198 GLU A N 1
ATOM 1602 C CA . GLU A 1 198 ? 35.986 7.551 -12.368 1.00 91.69 198 GLU A CA 1
ATOM 1603 C C . GLU A 1 198 ? 37.099 8.517 -11.930 1.00 91.69 198 GLU A C 1
ATOM 1605 O O . GLU A 1 198 ? 38.296 8.262 -12.101 1.00 91.69 198 GLU A O 1
ATOM 1610 N N . ARG A 1 199 ? 36.704 9.647 -11.334 1.00 90.44 199 ARG A N 1
ATOM 1611 C CA . ARG A 1 199 ? 37.627 10.601 -10.704 1.00 90.44 199 ARG A CA 1
ATOM 1612 C C . ARG A 1 199 ? 37.643 10.351 -9.203 1.00 90.44 199 ARG A C 1
ATOM 1614 O O . ARG A 1 199 ? 36.621 10.567 -8.559 1.00 90.44 199 ARG A O 1
ATOM 1621 N N . SER A 1 200 ? 38.776 9.946 -8.636 1.00 86.94 200 SER A N 1
ATOM 1622 C CA . SER A 1 200 ? 38.865 9.557 -7.225 1.00 86.94 200 SER A CA 1
ATOM 1623 C C . SER A 1 200 ? 38.453 10.683 -6.280 1.00 86.94 200 SER A C 1
ATOM 1625 O O . SER A 1 200 ? 37.713 10.430 -5.339 1.00 86.94 200 SER A O 1
ATOM 1627 N N . HIS A 1 201 ? 38.802 11.935 -6.593 1.00 86.69 201 HIS A N 1
ATOM 1628 C CA . HIS A 1 201 ? 38.394 13.111 -5.811 1.00 86.69 201 HIS A CA 1
ATOM 1629 C C . HIS A 1 201 ? 36.883 13.412 -5.860 1.00 86.69 201 HIS A C 1
ATOM 1631 O O . HIS A 1 201 ? 36.404 14.216 -5.067 1.00 86.69 201 HIS A O 1
ATOM 1637 N N . ARG A 1 202 ? 36.128 12.814 -6.797 1.00 85.12 202 ARG A N 1
ATOM 1638 C CA . ARG A 1 202 ? 34.657 12.917 -6.866 1.00 85.12 202 ARG A CA 1
ATOM 1639 C C . ARG A 1 202 ? 33.946 11.714 -6.247 1.00 85.12 202 ARG A C 1
ATOM 1641 O O . ARG A 1 202 ? 32.723 11.740 -6.135 1.00 85.12 202 ARG A O 1
ATOM 1648 N N . ILE A 1 203 ? 34.668 10.656 -5.877 1.00 86.00 203 ILE A N 1
ATOM 1649 C CA . ILE A 1 203 ? 34.082 9.512 -5.175 1.00 86.00 203 ILE A CA 1
ATOM 1650 C C . ILE A 1 203 ? 33.988 9.888 -3.693 1.00 86.00 203 ILE A C 1
ATOM 1652 O O . ILE A 1 203 ? 35.021 10.163 -3.087 1.00 86.00 203 ILE A O 1
ATOM 1656 N N . PRO A 1 204 ? 32.791 9.885 -3.078 1.00 86.44 204 PRO A N 1
ATOM 1657 C CA . PRO A 1 204 ? 32.670 10.192 -1.658 1.00 86.44 204 PRO A CA 1
ATOM 1658 C C . PRO A 1 204 ? 33.487 9.221 -0.797 1.00 86.44 204 PRO A C 1
ATOM 1660 O O . PRO A 1 204 ? 33.437 8.007 -1.015 1.00 86.44 204 PRO A O 1
ATOM 1663 N N . ASP A 1 205 ? 34.155 9.725 0.242 1.00 88.62 205 ASP A N 1
ATOM 1664 C CA . ASP A 1 205 ? 34.984 8.918 1.155 1.00 88.62 205 ASP A CA 1
ATOM 1665 C C . ASP A 1 205 ? 34.245 7.702 1.729 1.00 88.62 205 ASP A C 1
ATOM 1667 O O . ASP A 1 205 ? 34.826 6.630 1.911 1.00 88.62 205 ASP A O 1
ATOM 1671 N N . GLY A 1 206 ? 32.947 7.852 2.011 1.00 88.38 206 GLY A N 1
ATOM 1672 C CA . GLY A 1 206 ? 32.097 6.759 2.483 1.00 88.38 206 GLY A CA 1
ATOM 1673 C C . GLY A 1 206 ? 31.982 5.620 1.468 1.00 88.38 206 GLY A C 1
ATOM 1674 O O . GLY A 1 206 ? 32.129 4.457 1.841 1.00 88.38 206 GLY A O 1
ATOM 1675 N N . VAL A 1 207 ? 31.800 5.947 0.184 1.00 89.19 207 VAL A N 1
ATOM 1676 C CA . VAL A 1 207 ? 31.742 4.969 -0.916 1.00 89.19 207 VAL A CA 1
ATOM 1677 C C . VAL A 1 207 ? 33.100 4.295 -1.083 1.00 89.19 207 VAL A C 1
ATOM 1679 O O . VAL A 1 207 ? 33.174 3.072 -1.180 1.00 89.19 207 VAL A O 1
ATOM 1682 N N . TRP A 1 208 ? 34.185 5.071 -1.042 1.00 91.00 208 TRP A N 1
ATOM 1683 C CA . TRP A 1 208 ? 35.544 4.540 -1.130 1.00 91.00 208 TRP A CA 1
ATOM 1684 C C . TRP A 1 208 ? 35.828 3.511 -0.022 1.00 91.00 208 TRP A C 1
ATOM 1686 O O . TRP A 1 208 ? 36.224 2.374 -0.293 1.00 91.00 208 TRP A O 1
ATOM 1696 N N . LYS A 1 209 ? 35.538 3.869 1.238 1.00 93.31 209 LYS A N 1
ATOM 1697 C CA . LYS A 1 209 ? 35.669 2.974 2.402 1.00 93.31 209 LYS A CA 1
ATOM 1698 C C . LYS A 1 209 ? 34.774 1.740 2.286 1.00 93.31 209 LYS A C 1
ATOM 1700 O O . LYS A 1 209 ? 35.206 0.642 2.633 1.00 93.31 209 LYS A O 1
ATOM 1705 N N . GLN A 1 210 ? 33.548 1.900 1.788 1.00 92.56 210 GLN A N 1
ATOM 1706 C CA . GLN A 1 210 ? 32.614 0.794 1.591 1.00 92.56 210 GLN A CA 1
ATOM 1707 C C . GLN A 1 210 ? 33.141 -0.222 0.572 1.00 92.56 210 GLN A C 1
ATOM 1709 O O . GLN A 1 210 ? 33.090 -1.419 0.850 1.00 92.56 210 GLN A O 1
ATOM 1714 N N . ARG A 1 211 ? 33.706 0.232 -0.556 1.00 93.44 211 ARG A N 1
ATOM 1715 C CA . ARG A 1 211 ? 34.318 -0.649 -1.566 1.00 93.44 211 ARG A CA 1
ATOM 1716 C C . ARG A 1 211 ? 35.487 -1.446 -0.984 1.00 93.44 211 ARG A C 1
ATOM 1718 O O . ARG A 1 211 ? 35.507 -2.665 -1.107 1.00 93.44 211 ARG A O 1
ATOM 1725 N N . HIS A 1 212 ? 36.409 -0.795 -0.268 1.00 94.00 212 HIS A N 1
ATOM 1726 C CA . HIS A 1 212 ? 37.519 -1.496 0.394 1.00 94.00 212 HIS A CA 1
ATOM 1727 C C . HIS A 1 212 ? 37.052 -2.499 1.451 1.00 94.00 212 HIS A C 1
ATOM 1729 O O . HIS A 1 212 ? 37.568 -3.613 1.515 1.00 94.00 212 HIS A O 1
ATOM 1735 N N . LYS A 1 213 ? 36.050 -2.134 2.260 1.00 92.75 213 LYS A N 1
ATOM 1736 C CA . LYS A 1 213 ? 35.458 -3.056 3.235 1.00 92.75 213 LYS A CA 1
ATOM 1737 C C . LYS A 1 213 ? 34.843 -4.272 2.540 1.00 92.75 213 LYS A C 1
ATOM 1739 O O . LYS A 1 213 ? 35.053 -5.391 2.999 1.00 92.75 213 LYS A O 1
ATOM 1744 N N . ALA A 1 214 ? 34.135 -4.060 1.430 1.00 89.62 214 ALA A N 1
ATOM 1745 C CA . ALA A 1 214 ? 33.499 -5.123 0.657 1.00 89.62 214 ALA A CA 1
ATOM 1746 C C . ALA A 1 214 ? 34.503 -6.117 0.052 1.00 89.62 214 ALA A C 1
ATOM 1748 O O . ALA A 1 214 ? 34.178 -7.297 -0.040 1.00 89.62 214 ALA A O 1
ATOM 1749 N N . ILE A 1 215 ? 35.728 -5.686 -0.277 1.00 91.25 215 ILE A N 1
ATOM 1750 C CA . ILE A 1 215 ? 36.805 -6.597 -0.710 1.00 91.25 215 ILE A CA 1
ATOM 1751 C C . ILE A 1 215 ? 37.141 -7.611 0.389 1.00 91.25 215 ILE A C 1
ATOM 1753 O O . ILE A 1 215 ? 37.342 -8.783 0.093 1.00 91.25 215 ILE A O 1
ATOM 1757 N N . GLY A 1 216 ? 37.185 -7.178 1.654 1.00 85.25 216 GLY A N 1
ATOM 1758 C CA . GLY A 1 216 ? 37.501 -8.054 2.785 1.00 85.25 216 GLY A CA 1
ATOM 1759 C C . GLY A 1 216 ? 36.316 -8.881 3.291 1.00 85.25 216 GLY A C 1
ATOM 1760 O O . GLY A 1 216 ? 36.506 -10.002 3.752 1.00 85.25 216 GLY A O 1
ATOM 1761 N N . THR A 1 217 ? 35.093 -8.343 3.232 1.00 83.81 217 THR A N 1
ATOM 1762 C CA . THR A 1 217 ? 33.893 -9.030 3.747 1.00 83.81 217 THR A CA 1
ATOM 1763 C C . THR A 1 217 ? 33.149 -9.845 2.696 1.00 83.81 217 THR A C 1
ATOM 1765 O O . THR A 1 217 ? 32.303 -10.658 3.058 1.00 83.81 217 THR A O 1
ATOM 1768 N N . HIS A 1 218 ? 33.407 -9.594 1.411 1.00 77.31 218 HIS A N 1
ATOM 1769 C CA . HIS A 1 218 ? 32.667 -10.138 0.267 1.00 77.31 218 HIS A CA 1
ATOM 1770 C C . HIS A 1 218 ? 31.154 -9.869 0.298 1.00 77.31 218 HIS A C 1
ATOM 1772 O O . HIS A 1 218 ? 30.390 -10.517 -0.415 1.00 77.31 218 HIS A O 1
ATOM 1778 N N . ILE A 1 219 ? 30.710 -8.894 1.098 1.00 83.25 219 ILE A N 1
ATOM 1779 C CA . ILE A 1 219 ? 29.308 -8.467 1.141 1.00 83.25 219 ILE A CA 1
ATOM 1780 C C . ILE A 1 219 ? 29.049 -7.580 -0.085 1.00 83.25 219 ILE A C 1
ATOM 1782 O O . ILE A 1 219 ? 29.735 -6.563 -0.233 1.00 83.25 219 ILE A O 1
ATOM 1786 N N . PRO A 1 220 ? 28.074 -7.919 -0.949 1.00 86.81 220 PRO A N 1
ATOM 1787 C CA . PRO A 1 220 ? 27.738 -7.101 -2.106 1.00 86.81 220 PRO A CA 1
ATOM 1788 C C . PRO A 1 220 ? 27.336 -5.675 -1.728 1.00 86.81 220 PRO A C 1
ATOM 1790 O O . PRO A 1 220 ? 26.626 -5.447 -0.749 1.00 86.81 220 PRO A O 1
ATOM 1793 N N . VAL A 1 221 ? 27.754 -4.712 -2.546 1.00 89.44 221 VAL A N 1
ATOM 1794 C CA . VAL A 1 221 ? 27.438 -3.294 -2.378 1.00 89.44 221 VAL A CA 1
ATOM 1795 C C . VAL A 1 221 ? 26.447 -2.866 -3.449 1.00 89.44 221 VAL A C 1
ATOM 1797 O O . VAL A 1 221 ? 26.763 -2.877 -4.641 1.00 89.44 221 VAL A O 1
ATOM 1800 N N . ARG A 1 222 ? 25.257 -2.449 -3.020 1.00 89.19 222 ARG A N 1
ATOM 1801 C CA . ARG A 1 222 ? 24.236 -1.855 -3.886 1.00 89.19 222 ARG A CA 1
ATOM 1802 C C . ARG A 1 222 ? 24.709 -0.504 -4.433 1.00 89.19 222 ARG A C 1
ATOM 1804 O O . ARG A 1 222 ? 25.248 0.308 -3.686 1.00 89.19 222 ARG A O 1
ATOM 1811 N N . GLN A 1 223 ? 24.513 -0.272 -5.728 1.00 91.25 223 GLN A N 1
ATOM 1812 C CA . GLN A 1 223 ? 24.765 1.012 -6.382 1.00 91.25 223 GLN A CA 1
ATOM 1813 C C . GLN A 1 223 ? 23.428 1.718 -6.629 1.00 91.25 223 GLN A C 1
ATOM 1815 O O . GLN A 1 223 ? 22.618 1.226 -7.403 1.00 91.25 223 GLN A O 1
ATOM 1820 N N . GLU A 1 224 ? 23.175 2.856 -5.977 1.00 90.12 224 GLU A N 1
ATOM 1821 C CA . GLU A 1 224 ? 21.844 3.497 -6.023 1.00 90.12 224 GLU A CA 1
ATOM 1822 C C . GLU A 1 224 ? 21.499 4.145 -7.370 1.00 90.12 224 GLU A C 1
ATOM 1824 O O . GLU A 1 224 ? 20.329 4.288 -7.694 1.00 90.12 224 GLU A O 1
ATOM 1829 N N . GLY A 1 225 ? 22.501 4.542 -8.157 1.00 93.50 225 GLY A N 1
ATOM 1830 C CA . GLY A 1 225 ? 22.305 5.094 -9.500 1.00 93.50 225 GLY A CA 1
ATOM 1831 C C . GLY A 1 225 ? 22.581 4.068 -10.595 1.00 93.50 225 GLY A C 1
ATOM 1832 O O . GLY A 1 225 ? 23.090 2.979 -10.333 1.00 93.50 225 GLY A O 1
ATOM 1833 N N . PHE A 1 226 ? 22.322 4.463 -11.836 1.00 95.62 226 PHE A N 1
ATOM 1834 C CA . PHE A 1 226 ? 22.757 3.713 -13.007 1.00 95.62 226 PHE A CA 1
ATOM 1835 C C . PHE A 1 226 ? 24.285 3.594 -13.041 1.00 95.62 226 PHE A C 1
ATOM 1837 O O . PHE A 1 226 ? 25.038 4.533 -12.719 1.00 95.62 226 PHE A O 1
ATOM 1844 N N . ILE A 1 227 ? 24.753 2.438 -13.501 1.00 94.69 227 ILE A N 1
ATOM 1845 C CA . ILE A 1 227 ? 26.160 2.236 -13.820 1.00 94.69 227 ILE A CA 1
ATOM 1846 C C . ILE A 1 227 ? 26.299 2.324 -15.337 1.00 94.69 227 ILE A C 1
ATOM 1848 O O . ILE A 1 227 ? 26.004 1.362 -16.034 1.00 94.69 227 ILE A O 1
ATOM 1852 N N . SER A 1 228 ? 26.748 3.480 -15.828 1.00 92.94 228 SER A N 1
ATOM 1853 C CA . SER A 1 228 ? 27.250 3.610 -17.196 1.00 92.94 228 SER A CA 1
ATOM 1854 C C . SER A 1 228 ? 28.694 3.110 -17.258 1.00 92.94 228 SER A C 1
ATOM 1856 O O . SER A 1 228 ? 29.504 3.411 -16.367 1.00 92.94 228 SER A O 1
ATOM 1858 N N . SER A 1 229 ? 28.955 2.258 -18.243 1.00 93.81 229 SER A N 1
ATOM 1859 C CA . SER A 1 229 ? 30.207 1.543 -18.487 1.00 93.81 229 SER A CA 1
ATOM 1860 C C . SER A 1 229 ? 30.395 1.313 -19.988 1.00 93.81 229 SER A C 1
ATOM 1862 O O . SER A 1 229 ? 29.476 1.560 -20.760 1.00 93.81 229 SER A O 1
ATOM 1864 N N . SER A 1 230 ? 31.566 0.842 -20.401 1.00 93.81 230 SER A N 1
ATOM 1865 C CA . SER A 1 230 ? 31.900 0.535 -21.793 1.00 93.81 230 SER A CA 1
ATOM 1866 C C . SER A 1 230 ? 32.463 -0.878 -21.914 1.00 93.81 230 SER A C 1
ATOM 1868 O O . SER A 1 230 ? 33.145 -1.345 -21.000 1.00 93.81 230 SER A O 1
ATOM 1870 N N . GLU A 1 231 ? 32.207 -1.554 -23.030 1.00 90.56 231 GLU A N 1
ATOM 1871 C CA . GLU A 1 231 ? 32.833 -2.849 -23.341 1.00 90.56 231 GLU A CA 1
ATOM 1872 C C . GLU A 1 231 ? 34.322 -2.715 -23.694 1.00 90.56 231 GLU A C 1
ATOM 1874 O O . GLU A 1 231 ? 35.087 -3.659 -23.501 1.00 90.56 231 GLU A O 1
ATOM 1879 N N . ASP A 1 232 ? 34.752 -1.536 -24.155 1.00 89.75 232 ASP A N 1
ATOM 1880 C CA . ASP A 1 232 ? 36.137 -1.263 -24.530 1.00 89.75 232 ASP A CA 1
ATOM 1881 C C . ASP A 1 232 ? 36.713 -0.122 -23.686 1.00 89.75 232 ASP A C 1
ATOM 1883 O O . ASP A 1 232 ? 36.254 1.021 -23.692 1.00 89.75 232 ASP A O 1
ATOM 1887 N N . MET A 1 233 ? 37.794 -0.419 -22.965 1.00 86.75 233 MET A N 1
ATOM 1888 C CA . MET A 1 233 ? 38.492 0.572 -22.154 1.00 86.75 233 MET A CA 1
ATOM 1889 C C . MET A 1 233 ? 39.005 1.764 -22.978 1.00 86.75 233 MET A C 1
ATOM 1891 O O . MET A 1 233 ? 39.110 2.865 -22.434 1.00 86.75 233 MET A O 1
ATOM 1895 N N . ASN A 1 234 ? 39.300 1.566 -24.267 1.00 86.06 234 ASN A N 1
ATOM 1896 C CA . ASN A 1 234 ? 39.770 2.622 -25.166 1.00 86.06 234 ASN A CA 1
ATOM 1897 C C . ASN A 1 234 ? 38.642 3.531 -25.670 1.00 86.06 234 ASN A C 1
ATOM 1899 O O . ASN A 1 234 ? 38.912 4.677 -26.023 1.00 86.06 234 ASN A O 1
ATOM 1903 N N . ALA A 1 235 ? 37.399 3.043 -25.676 1.00 84.31 235 ALA A N 1
ATOM 1904 C CA . ALA A 1 235 ? 36.216 3.842 -25.991 1.00 84.31 235 ALA A CA 1
ATOM 1905 C C . ALA A 1 235 ? 35.857 4.810 -24.850 1.00 84.31 235 ALA A C 1
ATOM 1907 O O . ALA A 1 235 ? 35.199 5.822 -25.073 1.00 84.31 235 ALA A O 1
ATOM 1908 N N . MET A 1 236 ? 36.325 4.559 -23.623 1.00 83.19 236 MET A N 1
ATOM 1909 C CA . MET A 1 236 ? 36.089 5.466 -22.504 1.00 83.19 236 MET A CA 1
ATOM 1910 C C . MET A 1 236 ? 36.921 6.747 -22.597 1.00 83.19 236 MET A C 1
ATOM 1912 O O . MET A 1 236 ? 38.136 6.733 -22.815 1.00 83.19 236 MET A O 1
ATOM 1916 N N . LYS A 1 237 ? 36.316 7.878 -22.227 1.00 78.06 237 LYS A N 1
ATOM 1917 C CA . LYS A 1 237 ? 37.056 9.124 -22.006 1.00 78.06 237 LYS A CA 1
ATOM 1918 C C . LYS A 1 237 ? 37.903 9.057 -20.727 1.00 78.06 237 LYS A C 1
ATOM 1920 O O . LYS A 1 237 ? 37.470 9.438 -19.641 1.00 78.06 237 LYS A O 1
ATOM 1925 N N . LEU A 1 238 ? 39.154 8.615 -20.857 1.00 78.31 238 LEU A N 1
ATOM 1926 C CA . LEU A 1 238 ? 40.087 8.491 -19.726 1.00 78.31 238 LEU A CA 1
ATOM 1927 C C . LEU A 1 238 ? 40.620 9.841 -19.213 1.00 78.31 238 LEU A C 1
ATOM 1929 O O . LEU A 1 238 ? 41.039 9.933 -18.055 1.00 78.31 238 LEU A O 1
ATOM 1933 N N . SER A 1 239 ? 40.593 10.894 -20.037 1.00 80.44 239 SER A N 1
ATOM 1934 C CA . SER A 1 239 ? 41.143 12.209 -19.683 1.00 80.44 239 SER A CA 1
ATOM 1935 C C . SER A 1 239 ? 40.475 12.805 -18.435 1.00 80.44 239 SER A C 1
ATOM 1937 O O . SER A 1 239 ? 39.253 12.947 -18.353 1.00 80.44 239 SER A O 1
ATOM 1939 N N . GLY A 1 240 ? 41.296 13.154 -17.440 1.00 82.00 240 GLY A N 1
ATOM 1940 C CA . GLY A 1 240 ? 40.845 13.695 -16.156 1.00 82.00 240 GLY A CA 1
ATOM 1941 C C . GLY A 1 240 ? 40.272 12.658 -15.183 1.00 82.00 240 GLY A C 1
ATOM 1942 O O . GLY A 1 240 ? 39.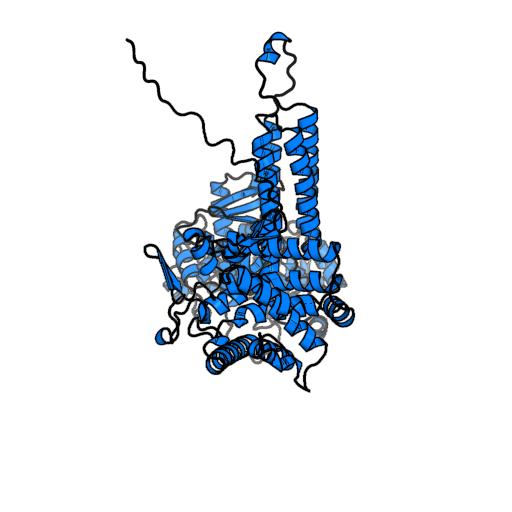684 13.057 -14.179 1.00 82.00 240 GLY A O 1
ATOM 1943 N N . THR A 1 241 ? 40.421 11.357 -15.457 1.00 89.88 241 THR A N 1
ATOM 1944 C CA . THR A 1 241 ? 40.067 10.249 -14.549 1.00 89.88 241 THR A CA 1
ATOM 1945 C C . THR A 1 241 ? 41.325 9.534 -14.063 1.00 89.88 241 THR A C 1
ATOM 1947 O O . THR A 1 241 ? 42.302 9.426 -14.799 1.00 89.88 241 THR A O 1
ATOM 1950 N N . ASP A 1 242 ? 41.301 8.996 -12.848 1.00 92.69 242 ASP A N 1
ATOM 1951 C CA . ASP A 1 242 ? 42.439 8.299 -12.224 1.00 92.69 242 ASP A CA 1
ATOM 1952 C C . ASP A 1 242 ? 42.044 6.947 -11.604 1.00 92.69 242 ASP A C 1
ATOM 1954 O O . ASP A 1 242 ? 42.882 6.255 -11.025 1.00 92.69 242 ASP A O 1
ATOM 1958 N N . THR A 1 243 ? 40.769 6.567 -11.723 1.00 93.94 243 THR A N 1
ATOM 1959 C CA . THR A 1 243 ? 40.208 5.339 -11.161 1.00 93.94 243 THR A CA 1
ATOM 1960 C C . THR A 1 243 ? 39.462 4.560 -12.242 1.00 93.94 243 THR A C 1
ATOM 1962 O O . THR A 1 243 ? 38.749 5.149 -13.052 1.00 93.94 243 THR A O 1
ATOM 1965 N N . THR A 1 244 ? 39.622 3.237 -12.267 1.00 95.00 244 THR A N 1
ATOM 1966 C CA . THR A 1 244 ? 38.842 2.316 -13.108 1.00 95.00 244 THR A CA 1
ATOM 1967 C C . THR A 1 244 ? 38.071 1.355 -12.236 1.00 95.00 244 THR A C 1
ATOM 1969 O O . THR A 1 244 ? 38.640 0.738 -11.337 1.00 95.00 244 THR A O 1
ATOM 1972 N N . LEU A 1 245 ? 36.793 1.192 -12.540 1.00 95.25 245 LEU A N 1
ATOM 1973 C CA . LEU A 1 245 ? 35.986 0.091 -12.055 1.00 95.25 245 LEU A CA 1
ATOM 1974 C C . LEU A 1 245 ? 35.831 -0.915 -13.196 1.00 95.25 245 LEU A C 1
ATOM 1976 O O . LEU A 1 245 ? 35.168 -0.633 -14.191 1.00 95.25 245 LEU A O 1
ATOM 1980 N N . LYS A 1 246 ? 36.482 -2.066 -13.047 1.00 95.69 246 LYS A N 1
ATOM 1981 C CA . LYS A 1 246 ? 36.377 -3.217 -13.937 1.00 95.69 246 LYS A CA 1
ATOM 1982 C C . LYS A 1 246 ? 35.282 -4.137 -13.404 1.00 95.69 246 LYS A C 1
ATOM 1984 O O . LYS A 1 246 ? 35.385 -4.623 -12.278 1.00 95.69 246 LYS A O 1
ATOM 1989 N N . ILE A 1 247 ? 34.231 -4.350 -14.187 1.00 94.62 247 ILE A N 1
ATOM 1990 C CA . ILE A 1 247 ? 33.045 -5.108 -13.791 1.00 94.62 247 ILE A CA 1
ATOM 1991 C C . ILE A 1 247 ? 32.940 -6.352 -14.666 1.00 94.62 247 ILE A C 1
ATOM 1993 O O . ILE A 1 247 ? 32.807 -6.248 -15.881 1.00 94.62 247 ILE A O 1
ATOM 1997 N N . SER A 1 248 ? 32.960 -7.528 -14.050 1.00 91.19 248 SER A N 1
ATOM 1998 C CA . SER A 1 248 ? 32.709 -8.790 -14.741 1.00 91.19 248 SER A CA 1
ATOM 1999 C C . SER A 1 248 ? 31.244 -9.206 -14.594 1.00 91.19 248 SER A C 1
ATOM 2001 O O . SER A 1 248 ? 30.690 -9.222 -13.487 1.00 91.19 248 SER A O 1
ATOM 2003 N N . GLN A 1 249 ? 30.623 -9.587 -15.707 1.00 85.81 249 GLN A N 1
ATOM 2004 C CA . GLN A 1 249 ? 29.239 -10.052 -15.779 1.00 85.81 249 GLN A CA 1
ATOM 2005 C C . GLN A 1 249 ? 29.090 -11.199 -16.798 1.00 85.81 249 GLN A C 1
ATOM 2007 O O . GLN A 1 249 ? 29.913 -11.319 -17.698 1.00 85.81 249 GLN A O 1
ATOM 2012 N N . PRO A 1 250 ? 28.081 -12.078 -16.682 1.00 78.31 250 PRO A N 1
ATOM 2013 C CA . PRO A 1 250 ? 27.762 -13.021 -17.763 1.00 78.31 250 PRO A CA 1
ATOM 2014 C C . PRO A 1 250 ? 27.464 -12.309 -19.103 1.00 78.31 250 PRO A C 1
ATOM 2016 O O . PRO A 1 250 ? 26.947 -11.197 -19.096 1.00 78.31 250 PRO A O 1
ATOM 2019 N N . HIS A 1 251 ? 27.703 -12.948 -20.252 1.00 67.44 251 HIS A N 1
ATOM 2020 C CA . HIS A 1 251 ? 27.379 -12.352 -21.569 1.00 67.44 251 HIS A CA 1
ATOM 2021 C C . HIS A 1 251 ? 25.886 -12.025 -21.760 1.00 67.44 251 HIS A C 1
ATOM 2023 O O . HIS A 1 251 ? 25.536 -11.101 -22.484 1.00 67.44 251 HIS A O 1
ATOM 2029 N N . HIS A 1 252 ? 24.995 -12.723 -21.049 1.00 66.25 252 HIS A N 1
ATOM 2030 C CA . HIS A 1 252 ? 23.541 -12.486 -21.062 1.00 66.25 252 HIS A CA 1
ATOM 2031 C C . HIS A 1 252 ? 23.037 -11.743 -19.806 1.00 66.25 252 HIS A C 1
ATOM 2033 O O . HIS A 1 252 ? 21.914 -11.965 -19.349 1.00 66.25 252 HIS A O 1
ATOM 2039 N N . ALA A 1 253 ? 23.888 -10.933 -19.171 1.00 63.78 253 ALA A N 1
ATOM 2040 C CA . ALA A 1 253 ? 23.654 -10.424 -17.820 1.00 63.78 253 ALA A CA 1
ATOM 2041 C C . ALA A 1 253 ? 22.795 -9.148 -17.713 1.00 63.78 253 ALA A C 1
ATOM 2043 O O . ALA A 1 253 ? 22.043 -8.756 -18.606 1.00 63.78 253 ALA A O 1
ATOM 2044 N N . ILE A 1 254 ? 22.869 -8.568 -16.510 1.00 76.81 254 ILE A N 1
ATOM 2045 C CA . ILE A 1 254 ? 22.130 -7.414 -15.995 1.00 76.81 254 ILE A CA 1
ATOM 2046 C C . ILE A 1 254 ? 22.476 -6.136 -16.764 1.00 76.81 254 ILE A C 1
ATOM 2048 O O . ILE A 1 254 ? 21.584 -5.322 -16.989 1.00 76.81 254 ILE A O 1
ATOM 2052 N N . GLY A 1 255 ? 23.736 -5.955 -17.175 1.00 88.12 255 GLY A N 1
ATOM 2053 C CA . GLY A 1 255 ? 24.122 -4.845 -18.035 1.00 88.12 255 GLY A CA 1
ATOM 2054 C C . GLY A 1 255 ? 23.611 -5.033 -19.458 1.00 88.12 255 GLY A C 1
ATOM 2055 O O . GLY A 1 255 ? 23.731 -6.118 -20.022 1.00 88.12 255 GLY A O 1
ATOM 2056 N N . LYS A 1 256 ? 23.046 -3.976 -20.042 1.00 90.62 256 LYS A N 1
ATOM 2057 C CA . LYS A 1 256 ? 22.533 -3.978 -21.416 1.00 90.62 256 LYS A CA 1
ATOM 2058 C C . LYS A 1 256 ? 23.323 -3.009 -22.269 1.00 90.62 256 LYS A C 1
ATOM 2060 O O . LYS A 1 256 ? 23.509 -1.858 -21.877 1.00 90.62 256 LYS A O 1
ATOM 2065 N N . ARG A 1 257 ? 23.756 -3.471 -23.440 1.00 91.19 257 ARG A N 1
ATOM 2066 C CA . ARG A 1 257 ? 24.335 -2.604 -24.464 1.00 91.19 257 ARG A CA 1
ATOM 2067 C C . ARG A 1 257 ? 23.271 -1.612 -24.930 1.00 91.19 257 ARG A C 1
ATOM 2069 O O . ARG A 1 257 ? 22.148 -2.016 -25.216 1.00 91.19 257 ARG A O 1
ATOM 2076 N N . VAL A 1 258 ? 23.629 -0.333 -24.978 1.00 93.00 258 VAL A N 1
ATOM 2077 C CA . VAL A 1 258 ? 22.764 0.766 -25.443 1.00 93.00 258 VAL A CA 1
ATOM 2078 C C . VAL A 1 258 ? 23.487 1.716 -26.394 1.00 93.00 258 VAL A C 1
ATOM 2080 O O . VAL A 1 258 ? 22.985 2.801 -26.661 1.00 93.00 258 VAL A O 1
ATOM 2083 N N . GLN A 1 259 ? 24.656 1.317 -26.896 1.00 92.19 259 GLN A N 1
ATOM 2084 C CA . GLN A 1 259 ? 25.479 2.057 -27.854 1.00 92.19 259 GLN A CA 1
ATOM 2085 C C . GLN A 1 259 ? 24.656 2.815 -28.907 1.00 92.19 259 GLN A C 1
ATOM 2087 O O . GLN A 1 259 ? 24.800 4.026 -29.035 1.00 92.19 259 GLN A O 1
ATOM 2092 N N . ASP A 1 260 ? 23.763 2.126 -29.625 1.00 92.69 260 ASP A N 1
ATOM 2093 C CA . ASP A 1 260 ? 23.020 2.741 -30.738 1.00 92.69 260 ASP A CA 1
ATOM 2094 C C . ASP A 1 260 ? 21.842 3.613 -30.267 1.00 92.69 260 ASP A C 1
ATOM 2096 O O . ASP A 1 260 ? 21.185 4.276 -31.066 1.00 92.69 260 ASP A O 1
ATOM 2100 N N . LEU A 1 261 ? 21.556 3.608 -28.963 1.00 93.44 261 LEU A N 1
ATOM 2101 C CA . LEU A 1 261 ? 20.606 4.506 -28.311 1.00 93.44 261 LEU A CA 1
ATOM 2102 C C . LEU A 1 261 ? 21.307 5.673 -27.598 1.00 93.44 261 LEU A C 1
ATOM 2104 O O . LEU A 1 261 ? 20.608 6.541 -27.067 1.00 93.44 261 LEU A O 1
ATOM 2108 N N . SER A 1 262 ? 22.643 5.682 -27.550 1.00 92.12 262 SER A N 1
ATOM 2109 C CA . SER A 1 262 ? 23.421 6.605 -26.729 1.00 92.12 262 SER A CA 1
ATOM 2110 C C . SER A 1 262 ? 23.645 7.960 -27.404 1.00 92.12 262 SER A C 1
ATOM 2112 O O . SER A 1 262 ? 23.819 8.079 -28.620 1.00 92.12 262 SER A O 1
ATOM 2114 N N . TYR A 1 263 ? 23.722 9.007 -26.584 1.00 88.38 263 TYR A N 1
ATOM 2115 C CA . TYR A 1 263 ? 24.253 10.308 -26.990 1.00 88.38 263 TYR A CA 1
ATOM 2116 C C . TYR A 1 263 ? 25.724 10.213 -27.442 1.00 88.38 263 TYR A C 1
ATOM 2118 O O . TYR A 1 263 ? 26.177 11.023 -28.254 1.00 88.38 263 TYR A O 1
ATOM 2126 N N . LYS A 1 264 ? 26.472 9.227 -26.924 1.00 87.50 264 LYS A N 1
ATOM 2127 C CA . LYS A 1 264 ? 27.870 8.924 -27.260 1.00 87.50 264 LYS A CA 1
ATOM 2128 C C . LYS A 1 264 ? 27.986 7.538 -27.893 1.00 87.50 264 LYS A C 1
ATOM 2130 O O . LYS A 1 264 ? 28.432 6.581 -27.267 1.00 87.50 264 LYS A O 1
ATOM 2135 N N . GLY A 1 265 ? 27.577 7.430 -29.158 1.00 85.00 265 GLY A N 1
ATOM 2136 C CA . GLY A 1 265 ? 27.602 6.159 -29.896 1.00 85.00 265 GLY A CA 1
ATOM 2137 C C . GLY A 1 265 ? 28.997 5.529 -30.046 1.00 85.00 265 GLY A C 1
ATOM 2138 O O . GLY A 1 265 ? 29.105 4.331 -30.294 1.00 85.00 265 GLY A O 1
ATOM 2139 N N . ASP A 1 266 ? 30.070 6.301 -29.860 1.00 87.56 266 ASP A N 1
ATOM 2140 C CA . ASP A 1 266 ? 31.461 5.843 -29.894 1.00 87.56 266 ASP A CA 1
ATOM 2141 C C . ASP A 1 266 ? 31.943 5.206 -28.579 1.00 87.56 266 ASP A C 1
ATOM 2143 O O . ASP A 1 266 ? 32.944 4.491 -28.580 1.00 87.56 266 ASP A O 1
ATOM 2147 N N . GLU A 1 267 ? 31.220 5.395 -27.471 1.00 87.81 267 GLU A N 1
ATOM 2148 C CA . GLU A 1 267 ? 31.629 4.905 -26.149 1.00 87.81 267 GLU A CA 1
ATOM 2149 C C . GLU A 1 267 ? 31.269 3.428 -25.897 1.00 87.81 267 GLU A C 1
ATOM 2151 O O . GLU A 1 267 ? 31.581 2.909 -24.827 1.00 87.81 267 GLU A O 1
ATOM 2156 N N . GLN A 1 268 ? 30.646 2.722 -26.855 1.00 90.88 268 GLN A N 1
ATOM 2157 C CA . GLN A 1 268 ? 30.221 1.311 -26.719 1.00 90.88 268 GLN A CA 1
ATOM 2158 C C . GLN A 1 268 ? 29.492 1.045 -25.388 1.00 90.88 268 GLN A C 1
ATOM 2160 O O . GLN A 1 268 ? 29.832 0.140 -24.621 1.00 90.88 268 GLN A O 1
ATOM 2165 N N . GLU A 1 269 ? 28.525 1.909 -25.082 1.00 92.00 269 GLU A N 1
ATOM 2166 C CA . GLU A 1 269 ? 27.949 2.014 -23.746 1.00 92.00 269 GLU A CA 1
ATOM 2167 C C . GLU A 1 269 ? 27.138 0.771 -23.338 1.00 92.00 269 GLU A C 1
ATOM 2169 O O . GLU A 1 269 ? 26.285 0.266 -24.079 1.00 92.00 269 GLU A O 1
ATOM 2174 N N . VAL A 1 270 ? 27.371 0.324 -22.102 1.00 93.00 270 VAL A N 1
ATOM 2175 C CA . VAL A 1 270 ? 26.616 -0.701 -21.380 1.00 93.00 270 VAL A CA 1
ATOM 2176 C C . VAL A 1 270 ? 26.073 -0.099 -20.091 1.00 93.00 270 VAL A C 1
ATOM 2178 O O . VAL A 1 270 ? 26.831 0.406 -19.255 1.00 93.00 270 VAL A O 1
ATOM 2181 N N . LEU A 1 271 ? 24.757 -0.196 -19.907 1.00 94.38 271 LEU A N 1
ATOM 2182 C CA . LEU A 1 271 ? 24.057 0.311 -18.732 1.00 94.38 271 LEU A CA 1
ATOM 2183 C C . LEU A 1 271 ? 23.616 -0.810 -17.807 1.00 94.38 271 LEU A C 1
ATOM 2185 O O . LEU A 1 271 ? 22.952 -1.754 -18.231 1.00 94.38 271 LEU A O 1
ATOM 2189 N N . LEU A 1 272 ? 23.901 -0.649 -16.517 1.00 94.00 272 LEU A N 1
ATOM 2190 C CA . LEU A 1 272 ? 23.263 -1.411 -15.449 1.00 94.00 272 LEU A CA 1
ATOM 2191 C C . LEU A 1 272 ? 22.258 -0.514 -14.717 1.00 94.00 272 LEU A C 1
ATOM 2193 O O . LEU A 1 272 ? 22.555 0.647 -14.413 1.00 94.00 272 LEU A O 1
ATOM 2197 N N . VAL A 1 273 ? 21.076 -1.060 -14.429 1.00 94.00 273 VAL A N 1
ATOM 2198 C CA . VAL A 1 273 ? 19.971 -0.326 -13.793 1.00 94.00 273 VAL A CA 1
ATOM 2199 C C . VAL A 1 273 ? 20.300 0.097 -12.351 1.00 94.00 273 VAL A C 1
ATOM 2201 O O . VAL A 1 273 ? 21.156 -0.523 -11.702 1.00 94.00 273 VAL A O 1
ATOM 2204 N N . PRO A 1 274 ? 19.614 1.123 -11.811 1.00 94.31 274 PRO A N 1
ATOM 2205 C CA . PRO A 1 274 ? 19.729 1.507 -10.411 1.00 94.31 274 PRO A CA 1
ATOM 2206 C C . PRO A 1 274 ? 19.472 0.330 -9.469 1.00 94.31 274 PRO A C 1
ATOM 2208 O O . PRO A 1 274 ? 18.618 -0.518 -9.712 1.00 94.31 274 PRO A O 1
ATOM 2211 N N . GLY A 1 275 ? 20.218 0.273 -8.372 1.00 90.69 275 GLY A N 1
ATOM 2212 C CA . GLY A 1 275 ? 20.114 -0.798 -7.385 1.00 90.69 275 GLY A CA 1
ATOM 2213 C C . GLY A 1 275 ? 20.917 -2.059 -7.708 1.00 90.69 275 GLY A C 1
ATOM 2214 O O . GLY A 1 275 ? 20.900 -2.998 -6.909 1.00 90.69 275 GLY A O 1
ATOM 2215 N N . THR A 1 276 ? 21.659 -2.088 -8.820 1.00 90.69 276 THR A N 1
ATOM 2216 C CA . THR A 1 276 ? 22.559 -3.205 -9.143 1.00 90.69 276 THR A CA 1
ATOM 2217 C C . THR A 1 276 ? 23.579 -3.421 -8.019 1.00 90.69 276 THR A C 1
ATOM 2219 O O . THR A 1 276 ? 24.198 -2.474 -7.525 1.00 90.69 276 THR A O 1
ATOM 2222 N N . GLN A 1 277 ? 23.772 -4.674 -7.599 1.00 89.44 277 GLN A N 1
ATOM 2223 C CA . GLN A 1 277 ? 24.727 -5.034 -6.552 1.00 89.44 277 GLN A CA 1
ATOM 2224 C C . GLN A 1 277 ? 26.063 -5.483 -7.155 1.00 89.44 277 GLN A C 1
ATOM 2226 O O . GLN A 1 277 ? 26.106 -6.301 -8.075 1.00 89.44 277 GLN A O 1
ATOM 2231 N N . LEU A 1 278 ? 27.158 -4.974 -6.588 1.00 91.38 278 LEU A N 1
ATOM 2232 C CA . LEU A 1 278 ? 28.525 -5.303 -6.979 1.00 91.38 278 LEU A CA 1
ATOM 2233 C C . LEU A 1 278 ? 29.269 -5.988 -5.829 1.00 91.38 278 LEU A C 1
ATOM 2235 O O . LEU A 1 278 ? 29.383 -5.437 -4.734 1.00 91.38 278 LEU A O 1
ATOM 2239 N N . ALA A 1 279 ? 29.812 -7.176 -6.080 1.00 89.69 279 ALA A N 1
ATOM 2240 C CA . ALA A 1 279 ? 30.746 -7.845 -5.182 1.00 89.69 279 ALA A CA 1
ATOM 2241 C C . ALA A 1 279 ? 32.182 -7.452 -5.559 1.00 89.69 279 ALA A C 1
ATOM 2243 O O . ALA A 1 279 ? 32.688 -7.872 -6.598 1.00 89.69 279 ALA A O 1
ATOM 2244 N N . PHE A 1 280 ? 32.831 -6.633 -4.729 1.00 92.06 280 PHE A N 1
ATOM 2245 C CA . PHE A 1 280 ? 34.205 -6.181 -4.963 1.00 92.06 280 PHE A CA 1
ATOM 2246 C C . PHE A 1 280 ? 35.204 -7.294 -4.628 1.00 92.06 280 PHE A C 1
ATOM 2248 O O . PHE A 1 280 ? 35.155 -7.878 -3.546 1.00 92.06 280 PHE A O 1
ATOM 2255 N N . GLY A 1 281 ? 36.092 -7.605 -5.573 1.00 89.81 281 GLY A N 1
ATOM 2256 C CA . GLY A 1 281 ? 37.027 -8.727 -5.489 1.00 89.81 281 GLY A CA 1
ATOM 2257 C C . GLY A 1 281 ? 38.465 -8.319 -5.190 1.00 89.81 281 GLY A C 1
ATOM 2258 O O . GLY A 1 281 ? 39.152 -9.023 -4.451 1.00 89.81 281 GLY A O 1
ATOM 2259 N N . SER A 1 282 ? 38.930 -7.202 -5.750 1.00 93.44 282 SER A N 1
ATOM 2260 C CA . SER A 1 282 ? 40.308 -6.742 -5.578 1.00 93.44 282 SER A CA 1
ATOM 2261 C C . SER A 1 282 ? 40.431 -5.225 -5.757 1.00 93.44 282 SER A C 1
ATOM 2263 O O . SER A 1 282 ? 39.538 -4.559 -6.293 1.00 93.44 282 SER A O 1
ATOM 2265 N N . PHE A 1 283 ? 41.545 -4.686 -5.262 1.00 95.12 283 PHE A N 1
ATOM 2266 C CA . PHE A 1 283 ? 41.987 -3.320 -5.509 1.00 95.12 283 PHE A CA 1
ATOM 2267 C C . PHE A 1 283 ? 43.482 -3.333 -5.813 1.00 95.12 283 PHE A C 1
ATOM 2269 O O . PHE A 1 283 ? 44.256 -3.927 -5.059 1.00 95.12 283 PHE A O 1
ATOM 2276 N N . SER A 1 284 ? 43.888 -2.664 -6.884 1.00 95.44 284 SER A N 1
ATOM 2277 C CA . SER A 1 284 ? 45.290 -2.517 -7.270 1.00 95.44 284 SER A CA 1
ATOM 2278 C C . SER A 1 284 ? 45.575 -1.099 -7.765 1.00 95.44 284 SER A C 1
ATOM 2280 O O . SER A 1 284 ? 44.667 -0.291 -7.977 1.00 95.44 284 SER A O 1
ATOM 2282 N N . GLN A 1 285 ? 46.857 -0.776 -7.922 1.00 93.81 285 GLN A N 1
ATOM 2283 C CA . GLN A 1 285 ? 47.294 0.453 -8.570 1.00 93.81 285 GLN A CA 1
ATOM 2284 C C . GLN A 1 285 ? 48.221 0.078 -9.725 1.00 93.81 285 GLN A C 1
ATOM 2286 O O . GLN A 1 285 ? 49.302 -0.457 -9.495 1.00 93.81 285 GLN A O 1
ATOM 2291 N N . ASP A 1 286 ? 47.788 0.343 -10.955 1.00 85.94 286 ASP A N 1
ATOM 2292 C CA . ASP A 1 286 ? 48.534 0.041 -12.178 1.00 85.94 286 ASP A CA 1
ATOM 2293 C C . ASP A 1 286 ? 48.901 1.345 -12.891 1.00 85.94 286 ASP A C 1
ATOM 2295 O O . ASP A 1 286 ? 48.034 2.166 -13.191 1.00 85.94 286 ASP A O 1
ATOM 2299 N N . LYS A 1 287 ? 50.203 1.575 -13.106 1.00 87.12 287 LYS A N 1
ATOM 2300 C CA . LYS A 1 287 ? 50.755 2.794 -13.737 1.00 87.12 287 LYS A CA 1
ATOM 2301 C C . LYS A 1 287 ? 50.153 4.103 -13.188 1.00 87.12 287 LYS A C 1
ATOM 2303 O O . LYS A 1 287 ? 49.849 5.031 -13.931 1.00 87.12 287 LYS A O 1
ATOM 2308 N N . GLY A 1 288 ? 49.957 4.168 -11.868 1.00 86.25 288 GLY A N 1
ATOM 2309 C CA . GLY A 1 288 ? 49.384 5.327 -11.171 1.00 86.25 288 GLY A CA 1
ATOM 2310 C C . GLY A 1 288 ? 47.850 5.386 -11.147 1.00 86.25 288 GLY A C 1
ATOM 2311 O O . GLY A 1 288 ? 47.299 6.163 -10.368 1.00 86.25 288 GLY A O 1
ATOM 2312 N N . ARG A 1 289 ? 47.155 4.534 -11.910 1.00 92.06 289 ARG A N 1
ATOM 2313 C CA . ARG A 1 289 ? 45.691 4.427 -11.953 1.00 92.06 289 ARG A CA 1
ATOM 2314 C C . ARG A 1 289 ? 45.186 3.434 -10.907 1.00 92.06 289 ARG A C 1
ATOM 2316 O O . ARG A 1 289 ? 45.705 2.329 -10.790 1.00 92.06 289 ARG A O 1
ATOM 2323 N N . LYS A 1 290 ? 44.166 3.819 -10.143 1.00 94.81 290 LYS A N 1
ATOM 2324 C CA . LYS A 1 290 ? 43.535 2.973 -9.116 1.00 94.81 290 LYS A CA 1
ATOM 2325 C C . LYS A 1 290 ? 42.520 2.048 -9.790 1.00 94.81 290 LYS A C 1
ATOM 2327 O O . LYS A 1 290 ? 41.682 2.535 -10.543 1.00 94.81 290 LYS A O 1
ATOM 2332 N N . VAL A 1 291 ? 42.566 0.744 -9.545 1.00 95.44 291 VAL A N 1
ATOM 2333 C CA . VAL A 1 291 ? 41.694 -0.232 -10.216 1.00 95.44 291 VAL A CA 1
ATOM 2334 C C . VAL A 1 291 ? 40.919 -1.031 -9.179 1.00 95.44 291 VAL A C 1
ATOM 2336 O O . VAL A 1 291 ? 41.512 -1.690 -8.330 1.00 95.44 291 VAL A O 1
ATOM 2339 N N . PHE A 1 292 ? 39.591 -0.971 -9.252 1.00 95.75 292 PHE A N 1
ATOM 2340 C CA . PHE A 1 292 ? 38.689 -1.865 -8.533 1.00 95.75 292 PHE A CA 1
ATOM 2341 C C . PHE A 1 292 ? 38.190 -2.948 -9.481 1.00 95.75 292 PHE A C 1
ATOM 2343 O O . PHE A 1 292 ? 37.687 -2.631 -10.557 1.00 95.75 292 PHE A O 1
ATOM 2350 N N . GLU A 1 293 ? 38.252 -4.204 -9.050 1.00 95.31 293 GLU A N 1
ATOM 2351 C CA . GLU A 1 293 ? 37.579 -5.308 -9.734 1.00 95.31 293 GLU A CA 1
ATOM 2352 C C . GLU A 1 293 ? 36.307 -5.680 -8.980 1.00 95.31 293 GLU A C 1
ATOM 2354 O O . GLU A 1 293 ? 36.323 -5.863 -7.757 1.00 95.31 293 GLU A O 1
ATOM 2359 N N . ALA A 1 294 ? 35.201 -5.802 -9.703 1.00 93.88 294 ALA A N 1
ATOM 2360 C CA . ALA A 1 294 ? 33.908 -6.152 -9.147 1.00 93.88 294 ALA A CA 1
ATOM 2361 C C . ALA A 1 294 ? 33.155 -7.139 -10.040 1.00 93.88 294 ALA A C 1
ATOM 2363 O O . ALA A 1 294 ? 33.377 -7.219 -11.243 1.00 93.88 294 ALA A O 1
ATOM 2364 N N . PHE A 1 295 ? 32.225 -7.868 -9.436 1.00 89.44 295 PHE A N 1
ATOM 2365 C CA . PHE A 1 295 ? 31.338 -8.799 -10.123 1.00 89.44 295 PHE A CA 1
ATOM 2366 C C . PHE A 1 295 ? 29.892 -8.389 -9.895 1.00 89.44 295 PHE A C 1
ATOM 2368 O O . PHE A 1 295 ? 29.512 -8.052 -8.770 1.00 89.44 295 PHE A O 1
ATOM 2375 N N . VAL A 1 296 ? 29.078 -8.447 -10.945 1.00 88.00 296 VAL A N 1
ATOM 2376 C CA . VAL A 1 296 ? 27.637 -8.221 -10.813 1.00 88.00 296 VAL A CA 1
ATOM 2377 C C . VAL A 1 296 ? 26.992 -9.415 -10.120 1.00 88.00 296 VAL A C 1
ATOM 2379 O O . VAL A 1 296 ? 27.236 -10.567 -10.483 1.00 88.00 296 VAL A O 1
ATOM 2382 N N . VAL A 1 297 ? 26.149 -9.148 -9.123 1.00 83.19 297 VAL A N 1
ATOM 2383 C CA . VAL A 1 297 ? 25.473 -10.188 -8.343 1.00 83.19 297 VAL A CA 1
ATOM 2384 C C . VAL A 1 297 ? 24.003 -9.843 -8.108 1.00 83.19 297 VAL A C 1
ATOM 2386 O O . VAL A 1 297 ? 23.626 -8.676 -8.060 1.00 83.19 297 VAL A O 1
ATOM 2389 N N . ARG A 1 298 ? 23.166 -10.870 -7.928 1.00 76.62 298 ARG A N 1
ATOM 2390 C CA . ARG A 1 298 ? 21.794 -10.742 -7.413 1.00 76.62 298 ARG A CA 1
ATOM 2391 C C . ARG A 1 298 ? 21.719 -11.464 -6.073 1.00 76.62 298 ARG A C 1
ATOM 2393 O O . ARG A 1 298 ? 21.686 -12.692 -6.050 1.00 76.62 298 ARG A O 1
ATOM 2400 N N . SER A 1 299 ? 21.743 -10.714 -4.974 1.00 68.50 299 SER A N 1
ATOM 2401 C CA . SER A 1 299 ? 21.588 -11.244 -3.618 1.00 68.50 299 SER A CA 1
ATOM 2402 C C . SER A 1 299 ? 20.234 -10.850 -3.033 1.00 68.50 299 SER A C 1
ATOM 2404 O O . SER A 1 299 ? 19.727 -9.760 -3.294 1.00 68.50 299 SER A O 1
ATOM 2406 N N . LEU A 1 300 ? 19.672 -11.722 -2.194 1.00 63.62 300 LEU A N 1
ATOM 2407 C CA . LEU A 1 300 ? 18.573 -11.353 -1.293 1.00 63.62 300 LEU A CA 1
ATOM 2408 C C . LEU A 1 300 ? 19.068 -10.540 -0.084 1.00 63.62 300 LEU A C 1
ATOM 2410 O O . LEU A 1 300 ? 18.273 -9.909 0.608 1.00 63.62 300 LEU A O 1
ATOM 2414 N N . ASP A 1 301 ? 20.371 -10.558 0.203 1.00 63.19 301 ASP A N 1
ATOM 2415 C CA . ASP A 1 301 ? 20.916 -9.851 1.356 1.00 63.19 301 ASP A CA 1
ATOM 2416 C C . ASP A 1 301 ? 20.825 -8.331 1.156 1.00 63.19 301 ASP A C 1
ATOM 2418 O O . ASP A 1 301 ? 21.179 -7.791 0.105 1.00 63.19 301 ASP A O 1
ATOM 2422 N N . GLY A 1 302 ? 20.331 -7.643 2.188 1.00 61.44 302 GLY A N 1
ATOM 2423 C CA . GLY A 1 302 ? 20.074 -6.201 2.164 1.00 61.44 302 GLY A CA 1
ATOM 2424 C C . GLY A 1 302 ? 18.721 -5.799 1.569 1.00 61.44 302 GLY A C 1
ATOM 2425 O O . GLY A 1 302 ? 18.338 -4.647 1.732 1.00 61.44 302 GLY A O 1
ATOM 2426 N N . ILE A 1 303 ? 17.975 -6.728 0.957 1.00 64.25 303 ILE A N 1
ATOM 2427 C CA . ILE A 1 303 ? 16.639 -6.476 0.402 1.00 64.25 303 ILE A CA 1
ATOM 2428 C C . ILE A 1 303 ? 15.605 -7.147 1.306 1.00 64.25 303 ILE A C 1
ATOM 2430 O O . ILE A 1 303 ? 15.309 -8.334 1.181 1.00 64.25 303 ILE A O 1
ATOM 2434 N N . ASP A 1 304 ? 15.064 -6.377 2.247 1.00 71.19 304 ASP A N 1
ATOM 2435 C CA . ASP A 1 304 ? 13.950 -6.809 3.089 1.00 71.19 304 ASP A CA 1
ATOM 2436 C C . ASP A 1 304 ? 12.639 -6.254 2.503 1.00 71.19 304 ASP A C 1
ATOM 2438 O O . ASP A 1 304 ? 12.409 -5.041 2.582 1.00 71.19 304 ASP A O 1
ATOM 2442 N N . PRO A 1 305 ? 11.763 -7.099 1.918 1.00 67.44 305 PRO A N 1
ATOM 2443 C CA . PRO A 1 305 ? 10.501 -6.643 1.337 1.00 67.44 305 PRO A CA 1
ATOM 2444 C C . PRO A 1 305 ? 9.549 -6.044 2.381 1.00 67.44 305 PRO A C 1
ATOM 2446 O O . PRO A 1 305 ? 8.621 -5.340 2.001 1.00 67.44 305 PRO A O 1
ATOM 2449 N N . SER A 1 306 ? 9.790 -6.287 3.675 1.00 73.56 306 SER A N 1
ATOM 2450 C CA . SER A 1 306 ? 9.049 -5.701 4.798 1.00 73.56 306 SER A CA 1
ATOM 2451 C C . SER A 1 306 ? 9.701 -4.443 5.383 1.00 73.56 306 SER A C 1
ATOM 2453 O O . SER A 1 306 ? 9.172 -3.852 6.325 1.00 73.56 306 SER A O 1
ATOM 2455 N N . SER A 1 307 ? 10.831 -3.993 4.823 1.00 83.00 307 SER A N 1
ATOM 2456 C CA . SER A 1 307 ? 11.499 -2.768 5.279 1.00 83.00 307 SER A CA 1
ATOM 2457 C C . SER A 1 307 ? 10.667 -1.510 5.039 1.00 83.00 307 SER A C 1
ATOM 2459 O O . SER A 1 307 ? 10.867 -0.534 5.757 1.00 83.00 307 SER A O 1
ATOM 2461 N N . TYR A 1 308 ? 9.716 -1.553 4.101 1.00 88.62 308 TYR A N 1
ATOM 2462 C CA . TYR A 1 308 ? 8.773 -0.488 3.772 1.00 88.62 308 TYR A CA 1
ATOM 2463 C C . TYR A 1 308 ? 7.338 -1.016 3.765 1.00 88.62 308 TYR A C 1
ATOM 2465 O O . TYR A 1 308 ? 7.095 -2.148 3.355 1.00 88.62 308 TYR A O 1
ATOM 2473 N N . SER A 1 309 ? 6.391 -0.184 4.193 1.00 87.81 309 SER A N 1
ATOM 2474 C CA . SER A 1 309 ? 4.957 -0.463 4.122 1.00 87.81 309 SER A CA 1
ATOM 2475 C C . SER A 1 309 ? 4.224 0.811 3.728 1.00 87.81 309 SER A C 1
ATOM 2477 O O . SER A 1 309 ? 4.344 1.816 4.434 1.00 87.81 309 SER A O 1
ATOM 2479 N N . THR A 1 310 ? 3.424 0.746 2.660 1.00 85.31 310 THR A N 1
ATOM 2480 C CA . THR A 1 310 ? 2.623 1.879 2.163 1.00 85.31 310 THR A CA 1
ATOM 2481 C C . THR A 1 310 ? 1.744 2.464 3.269 1.00 85.31 310 THR A C 1
ATOM 2483 O O . THR A 1 310 ? 1.759 3.666 3.509 1.00 85.31 310 THR A O 1
ATOM 2486 N N . VAL A 1 311 ? 1.057 1.612 4.042 1.00 84.75 311 VAL A N 1
ATOM 2487 C CA . VAL A 1 311 ? 0.185 2.044 5.152 1.00 84.75 311 VAL A CA 1
ATOM 2488 C C . VAL A 1 311 ? 0.974 2.805 6.220 1.00 84.75 311 VAL A C 1
ATOM 2490 O O . VAL A 1 311 ? 0.544 3.857 6.689 1.00 84.75 311 VAL A O 1
ATOM 2493 N N . ASN A 1 312 ? 2.146 2.296 6.610 1.00 89.62 312 ASN A N 1
ATOM 2494 C CA . ASN A 1 312 ? 2.968 2.962 7.620 1.00 89.62 312 ASN A CA 1
ATOM 2495 C C . ASN A 1 312 ? 3.556 4.280 7.102 1.00 89.62 312 ASN A C 1
ATOM 2497 O O . ASN A 1 312 ? 3.648 5.236 7.871 1.00 89.62 312 ASN A O 1
ATOM 2501 N N . ALA A 1 313 ? 3.939 4.335 5.824 1.00 90.06 313 ALA A N 1
ATOM 2502 C CA . ALA A 1 313 ? 4.437 5.546 5.186 1.00 90.06 313 ALA A CA 1
ATOM 2503 C C . ALA A 1 313 ? 3.346 6.623 5.096 1.00 90.06 313 ALA A C 1
ATOM 2505 O O . ALA A 1 313 ? 3.593 7.758 5.496 1.00 90.06 313 ALA A O 1
ATOM 2506 N N . GLU A 1 314 ? 2.126 6.260 4.689 1.00 87.75 314 GLU A N 1
ATOM 2507 C CA . GLU A 1 314 ? 0.970 7.166 4.661 1.00 87.75 314 GLU A CA 1
ATOM 2508 C C . GLU A 1 314 ? 0.653 7.721 6.055 1.00 87.75 314 GLU A C 1
ATOM 2510 O O . GLU A 1 314 ? 0.467 8.929 6.217 1.00 87.75 314 GLU A O 1
ATOM 2515 N N . ILE A 1 315 ? 0.660 6.866 7.085 1.00 89.06 315 ILE A N 1
ATOM 2516 C CA . ILE A 1 315 ? 0.475 7.308 8.474 1.00 89.06 315 ILE A CA 1
ATOM 2517 C C . ILE A 1 315 ? 1.597 8.263 8.893 1.00 89.06 315 ILE A C 1
ATOM 2519 O O . ILE A 1 315 ? 1.324 9.299 9.497 1.00 89.06 315 ILE A O 1
ATOM 2523 N N . ARG A 1 316 ? 2.859 7.955 8.566 1.00 92.81 316 ARG A N 1
ATOM 2524 C CA . ARG A 1 316 ? 4.005 8.816 8.894 1.00 92.81 316 ARG A CA 1
ATOM 2525 C C . ARG A 1 316 ? 3.883 10.185 8.222 1.00 92.81 316 ARG A C 1
ATOM 2527 O O . ARG A 1 316 ? 4.074 11.192 8.898 1.00 92.81 316 ARG A O 1
ATOM 2534 N N . THR A 1 317 ? 3.513 10.239 6.946 1.00 89.38 317 THR A N 1
ATOM 2535 C CA . THR A 1 317 ? 3.272 11.493 6.215 1.00 89.38 317 THR A CA 1
ATOM 2536 C C . THR A 1 317 ? 2.144 12.309 6.848 1.00 89.38 317 THR A C 1
ATOM 2538 O O . THR A 1 317 ? 2.291 13.513 7.055 1.00 89.38 317 THR A O 1
ATOM 2541 N N . GLN A 1 318 ? 1.048 11.667 7.258 1.00 88.75 318 GLN A N 1
ATOM 2542 C CA . GLN A 1 318 ? -0.032 12.355 7.968 1.00 88.75 318 GLN A CA 1
ATOM 2543 C C . GLN A 1 318 ? 0.391 12.853 9.361 1.00 88.75 318 GLN A C 1
ATOM 2545 O O . GLN A 1 318 ? -0.006 13.946 9.760 1.00 88.75 318 GLN A O 1
ATOM 2550 N N . LEU A 1 319 ? 1.235 12.112 10.089 1.00 92.31 319 LEU A N 1
ATOM 2551 C CA . LEU A 1 319 ? 1.813 12.576 11.357 1.00 92.31 319 LEU A CA 1
ATOM 2552 C C . LEU A 1 319 ? 2.742 13.783 11.160 1.00 92.31 319 LEU A C 1
ATOM 2554 O O . LEU A 1 319 ? 2.725 14.692 11.987 1.00 92.31 319 LEU A O 1
ATOM 2558 N N . ILE A 1 320 ? 3.519 13.819 10.073 1.00 91.44 320 ILE A N 1
ATOM 2559 C CA . ILE A 1 320 ? 4.355 14.974 9.709 1.00 91.44 320 ILE A CA 1
ATOM 2560 C C . ILE A 1 320 ? 3.474 16.187 9.407 1.00 91.44 320 ILE A C 1
ATOM 2562 O O . ILE A 1 320 ? 3.689 17.248 9.988 1.00 91.44 320 ILE A O 1
ATOM 2566 N N . SER A 1 321 ? 2.433 16.020 8.586 1.00 88.06 321 SER A N 1
ATOM 2567 C CA . SER A 1 321 ? 1.466 17.088 8.299 1.00 88.06 321 SER A CA 1
ATOM 2568 C C . SER A 1 321 ? 0.782 17.598 9.572 1.00 88.06 321 SER A C 1
ATOM 2570 O O . SER A 1 321 ? 0.645 18.805 9.776 1.00 88.06 321 SER A O 1
ATOM 2572 N N . LEU A 1 322 ? 0.410 16.692 10.481 1.00 88.38 322 LEU A N 1
ATOM 2573 C CA . LEU A 1 322 ? -0.153 17.052 11.778 1.00 88.38 322 LEU A CA 1
ATOM 2574 C C . LEU A 1 322 ? 0.845 17.851 12.631 1.00 88.38 322 LEU A C 1
ATOM 2576 O O . LEU A 1 322 ? 0.480 18.850 13.249 1.00 88.38 322 LEU A O 1
ATOM 2580 N N . ARG A 1 323 ? 2.112 17.435 12.651 1.00 91.62 323 ARG A N 1
ATOM 2581 C CA . ARG A 1 323 ? 3.189 18.145 13.346 1.00 91.62 323 ARG A CA 1
ATOM 2582 C C . ARG A 1 323 ? 3.413 19.544 12.765 1.00 91.62 323 ARG A C 1
ATOM 2584 O O . ARG A 1 323 ? 3.601 20.478 13.538 1.00 91.62 323 ARG A O 1
ATOM 2591 N N . GLU A 1 324 ? 3.370 19.705 11.443 1.00 87.75 324 GLU A N 1
ATOM 2592 C CA . GLU A 1 324 ? 3.449 21.006 10.754 1.00 87.75 324 GLU A CA 1
ATOM 2593 C C . GLU A 1 324 ? 2.276 21.922 11.137 1.00 87.75 324 GLU A C 1
ATOM 2595 O O . GLU A 1 324 ? 2.494 23.080 11.491 1.00 87.75 324 GLU A O 1
ATOM 2600 N N . GLN A 1 325 ? 1.046 21.395 11.154 1.00 85.75 325 GLN A N 1
ATOM 2601 C CA . GLN A 1 325 ? -0.151 22.142 11.566 1.00 85.75 325 GLN A CA 1
ATOM 2602 C C . GLN A 1 325 ? -0.045 22.630 13.016 1.00 85.75 325 GLN A C 1
ATOM 2604 O O . GLN A 1 325 ? -0.300 23.798 13.299 1.00 85.75 325 GLN A O 1
ATOM 2609 N N . ILE A 1 326 ? 0.380 21.761 13.938 1.00 85.69 326 ILE A N 1
ATOM 2610 C CA . ILE A 1 326 ? 0.521 22.121 15.356 1.00 85.69 326 ILE A CA 1
ATOM 2611 C C . ILE A 1 326 ? 1.648 23.148 15.566 1.00 85.69 326 ILE A C 1
ATOM 2613 O O . ILE A 1 326 ? 1.506 24.063 16.378 1.00 85.69 326 ILE A O 1
ATOM 2617 N N . ASP A 1 327 ? 2.756 23.038 14.832 1.00 84.69 327 ASP A N 1
ATOM 2618 C CA . ASP A 1 327 ? 3.856 24.008 14.909 1.00 84.69 327 ASP A CA 1
ATOM 2619 C C . ASP A 1 327 ? 3.462 25.375 14.325 1.00 84.69 327 ASP A C 1
ATOM 2621 O O . ASP A 1 327 ? 3.824 26.414 14.877 1.00 84.69 327 ASP A O 1
ATOM 2625 N N . TYR A 1 328 ? 2.632 25.398 13.277 1.00 83.75 328 TYR A N 1
ATOM 2626 C CA . TYR A 1 328 ? 2.061 26.637 12.746 1.00 83.75 328 TYR A CA 1
ATOM 2627 C C . TYR A 1 328 ? 1.196 27.371 13.784 1.00 83.75 328 TYR A C 1
ATOM 2629 O O . TYR A 1 328 ? 1.343 28.583 13.950 1.00 83.75 328 TYR A O 1
ATOM 2637 N N . LEU A 1 329 ? 0.367 26.650 14.553 1.00 78.56 329 LEU A N 1
ATOM 2638 C CA . 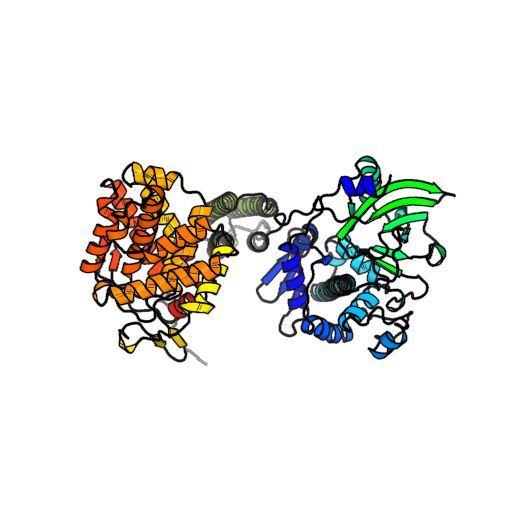LEU A 1 329 ? -0.427 27.240 15.646 1.00 78.56 329 LEU A CA 1
ATOM 2639 C C . LEU A 1 329 ? 0.461 27.913 16.700 1.00 78.56 329 LEU A C 1
ATOM 2641 O O . LEU A 1 329 ? 0.133 28.984 17.208 1.00 78.56 329 LEU A O 1
ATOM 2645 N N . LYS A 1 330 ? 1.621 27.320 17.005 1.00 72.75 330 LYS A N 1
ATOM 2646 C CA . LYS A 1 330 ? 2.620 27.923 17.897 1.00 72.75 330 LYS A CA 1
ATOM 2647 C C . LYS A 1 330 ? 3.240 29.189 17.289 1.00 72.75 330 LYS A C 1
ATOM 2649 O O . LYS A 1 330 ? 3.526 30.134 18.021 1.00 72.75 330 LYS A O 1
ATOM 2654 N N . GLY A 1 331 ? 3.453 29.225 15.976 1.00 67.56 331 GLY A N 1
ATOM 2655 C CA . GLY A 1 331 ? 3.976 30.398 15.266 1.00 67.56 331 GLY A CA 1
ATOM 2656 C C . GLY A 1 331 ? 3.068 31.631 15.344 1.00 67.56 331 GLY A C 1
ATOM 2657 O O . GLY A 1 331 ? 3.554 32.749 15.193 1.00 67.56 331 GLY A O 1
ATOM 2658 N N . GLN A 1 332 ? 1.778 31.451 15.647 1.00 65.94 332 GLN A N 1
ATOM 2659 C CA . GLN A 1 332 ? 0.828 32.549 15.853 1.00 65.94 332 GLN A CA 1
ATOM 2660 C C . GLN A 1 332 ? 0.894 33.186 17.256 1.00 65.94 332 GLN A C 1
ATOM 2662 O O . GLN A 1 332 ? 0.099 34.070 17.573 1.00 65.94 332 GLN A O 1
ATOM 2667 N N . VAL A 1 333 ? 1.844 32.781 18.109 1.00 55.03 333 VAL A N 1
ATOM 2668 C CA . VAL A 1 333 ? 2.099 33.435 19.401 1.00 55.03 333 VAL A CA 1
ATOM 2669 C C . VAL A 1 333 ? 2.787 34.789 19.156 1.00 55.03 333 VAL A C 1
ATOM 2671 O O . VAL A 1 333 ? 3.918 34.803 18.664 1.00 55.03 333 VAL A O 1
ATOM 2674 N N . PRO A 1 334 ? 2.168 35.935 19.507 1.00 49.12 334 PRO A N 1
ATOM 2675 C CA . PRO A 1 334 ? 2.816 37.231 19.341 1.00 49.12 334 PRO A CA 1
ATOM 2676 C C . PRO A 1 334 ? 4.097 37.313 20.193 1.00 49.12 334 PRO A C 1
ATOM 2678 O O . PRO A 1 334 ? 4.130 36.785 21.312 1.00 49.12 334 PRO A O 1
ATOM 2681 N N . PRO A 1 335 ? 5.165 37.973 19.705 1.00 43.41 335 PRO A N 1
ATOM 2682 C CA . PRO A 1 335 ? 6.383 38.155 20.483 1.00 43.41 335 PRO A CA 1
ATOM 2683 C C . PRO A 1 335 ? 6.078 38.937 21.772 1.00 43.41 335 PRO A C 1
ATOM 2685 O O . PRO A 1 335 ? 5.196 39.801 21.770 1.00 43.41 335 PRO A O 1
ATOM 2688 N N . PRO A 1 336 ? 6.798 38.681 22.880 1.00 42.59 336 PRO A N 1
ATOM 2689 C CA . PRO A 1 336 ? 6.582 39.394 24.132 1.00 42.59 336 PRO A CA 1
ATOM 2690 C C . PRO A 1 336 ? 6.957 40.874 23.967 1.00 42.59 336 PRO A C 1
ATOM 2692 O O . PRO A 1 336 ? 8.119 41.254 24.105 1.00 42.59 336 PRO A O 1
ATOM 2695 N N . GLN A 1 337 ? 5.975 41.726 23.673 1.00 45.47 337 GLN A N 1
ATOM 2696 C CA . GLN A 1 337 ? 6.132 43.176 23.740 1.00 45.47 337 GLN A CA 1
ATOM 2697 C C . GLN A 1 337 ? 5.851 43.666 25.164 1.00 45.47 337 GLN A C 1
ATOM 2699 O O . GLN A 1 337 ? 4.867 43.286 25.798 1.00 45.47 337 GLN A O 1
ATOM 2704 N N . LYS A 1 338 ? 6.724 44.545 25.668 1.00 43.28 338 LYS A N 1
ATOM 2705 C CA . LYS A 1 338 ? 6.481 45.335 26.880 1.00 43.28 338 LYS A CA 1
ATOM 2706 C C . LYS A 1 338 ? 5.472 46.440 26.544 1.00 43.28 338 LYS A C 1
ATOM 2708 O O . LYS A 1 338 ? 5.883 47.554 26.239 1.00 43.28 338 LYS A O 1
ATOM 2713 N N . THR A 1 339 ? 4.174 46.147 26.552 1.00 43.25 339 THR A N 1
ATOM 2714 C CA . THR A 1 339 ? 3.121 47.160 26.357 1.00 43.25 339 THR A CA 1
ATOM 2715 C C . THR A 1 339 ? 2.275 47.381 27.616 1.00 43.25 339 THR A C 1
ATOM 2717 O O . THR A 1 339 ? 2.140 46.469 28.435 1.00 43.25 339 THR A O 1
ATOM 2720 N N . PRO A 1 340 ? 1.736 48.603 27.817 1.00 45.47 340 PRO A N 1
ATOM 2721 C CA . PRO A 1 340 ? 1.016 48.981 29.031 1.00 45.47 340 PRO A CA 1
ATOM 2722 C C . PRO A 1 340 ? -0.273 48.176 29.244 1.00 45.47 340 PRO A C 1
ATOM 2724 O O . PRO A 1 340 ? -0.958 47.781 28.301 1.00 45.47 340 PRO A O 1
ATOM 2727 N N . PHE A 1 341 ? -0.627 48.008 30.519 1.00 49.56 341 PHE A N 1
ATOM 2728 C CA . PHE A 1 341 ? -1.694 47.148 31.051 1.00 49.56 341 PHE A CA 1
ATOM 2729 C C . PHE A 1 341 ? -3.108 47.402 30.474 1.00 49.56 341 PHE A C 1
ATOM 2731 O O . PHE A 1 341 ? -3.989 46.557 30.613 1.00 49.56 341 PHE A O 1
ATOM 2738 N N . SER A 1 342 ? -3.350 48.537 29.806 1.00 46.31 342 SER A N 1
ATOM 2739 C CA . SER A 1 342 ? -4.668 48.920 29.276 1.00 46.31 342 SER A CA 1
ATOM 2740 C C . SER A 1 342 ? -5.034 48.287 27.925 1.00 46.31 342 SER A C 1
ATOM 2742 O O . SER A 1 342 ? -6.214 48.254 27.587 1.00 46.31 342 SER A O 1
ATOM 2744 N N . LEU A 1 343 ? -4.073 47.727 27.176 1.00 45.50 343 LEU A N 1
ATOM 2745 C CA . LEU A 1 343 ? -4.324 47.072 25.876 1.00 45.50 343 LEU A CA 1
ATOM 2746 C C . LEU A 1 343 ? -4.569 45.553 25.973 1.00 45.50 343 LEU A C 1
ATOM 2748 O O . LEU A 1 343 ? -5.077 44.949 25.025 1.00 45.50 343 LEU A O 1
ATOM 2752 N N . TRP A 1 344 ? -4.296 44.938 27.131 1.00 43.50 344 TRP A N 1
ATOM 2753 C CA . TRP A 1 344 ? -4.460 43.492 27.362 1.00 43.50 344 TRP A CA 1
ATOM 2754 C C . TRP A 1 344 ? -5.913 43.005 27.286 1.00 43.50 344 TRP A C 1
ATOM 2756 O O . TRP A 1 344 ? -6.150 41.850 26.945 1.00 43.50 344 TRP A O 1
ATOM 2766 N N . LYS A 1 345 ? -6.903 43.877 27.522 1.00 42.97 345 LYS A N 1
ATOM 2767 C CA . LYS A 1 345 ? -8.324 43.516 27.370 1.00 42.97 345 LYS A CA 1
ATOM 2768 C C . LYS A 1 345 ? -8.770 43.335 25.911 1.00 42.97 345 LYS A C 1
ATOM 2770 O O . LYS A 1 345 ? -9.841 42.783 25.699 1.00 42.97 345 LYS A O 1
ATOM 2775 N N . SER A 1 346 ? -7.965 43.755 24.928 1.00 42.69 346 SER A N 1
ATOM 2776 C CA . SER A 1 346 ? -8.266 43.582 23.493 1.00 42.69 346 SER A CA 1
ATOM 2777 C C . SER A 1 346 ? -7.571 42.376 22.840 1.00 42.69 346 SER A C 1
ATOM 2779 O O . SER A 1 346 ? -7.875 42.038 21.701 1.00 42.69 346 SER A O 1
ATOM 2781 N N . LEU A 1 347 ? -6.679 41.684 23.563 1.00 45.97 347 LEU A N 1
ATOM 2782 C CA . LEU A 1 347 ? -5.965 40.488 23.097 1.00 45.97 347 LEU A CA 1
ATOM 2783 C C . LEU A 1 347 ? -6.583 39.209 23.688 1.00 45.97 347 LEU A C 1
ATOM 2785 O O . LEU A 1 347 ? -5.885 38.364 24.241 1.00 45.97 347 LEU A O 1
ATOM 2789 N N . SER A 1 348 ? -7.900 39.023 23.544 1.00 47.25 348 SER A N 1
ATOM 2790 C CA . SER A 1 348 ? -8.578 37.754 23.884 1.00 47.25 348 SER A CA 1
ATOM 2791 C C . SER A 1 348 ? -8.155 36.569 22.995 1.00 47.25 348 SER A C 1
ATOM 2793 O O . SER A 1 348 ? -8.642 35.459 23.177 1.00 47.25 348 SER A O 1
ATOM 2795 N N . ASN A 1 349 ? -7.243 36.803 22.045 1.00 53.91 349 ASN A N 1
ATOM 2796 C CA . ASN A 1 349 ? -6.784 35.868 21.023 1.00 53.91 349 ASN A CA 1
ATOM 2797 C C . ASN A 1 349 ? -5.279 35.562 21.173 1.00 53.91 349 ASN A C 1
ATOM 2799 O O . ASN A 1 349 ? -4.565 35.493 20.181 1.00 53.91 349 ASN A O 1
ATOM 2803 N N . SER A 1 350 ? -4.746 35.436 22.392 1.00 61.38 350 SER A N 1
ATOM 2804 C CA . SER A 1 350 ? -3.341 35.041 22.601 1.00 61.38 350 SER A CA 1
ATOM 2805 C C . SER A 1 350 ? -3.237 33.733 23.380 1.00 61.38 350 SER A C 1
ATOM 2807 O O . SER A 1 350 ? -3.855 33.597 24.435 1.00 61.38 350 SER A O 1
ATOM 2809 N N . ILE A 1 351 ? -2.424 32.795 22.888 1.00 67.31 351 ILE A N 1
ATOM 2810 C CA . ILE A 1 351 ? -2.138 31.516 23.556 1.00 67.31 351 ILE A CA 1
ATOM 2811 C C . ILE A 1 351 ? -1.397 31.774 24.873 1.00 67.31 351 ILE A C 1
ATOM 2813 O O . ILE A 1 351 ? -0.383 32.481 24.900 1.00 67.31 351 ILE A O 1
ATOM 2817 N N . LYS A 1 352 ? -1.859 31.174 25.974 1.00 77.50 352 LYS A N 1
ATOM 2818 C CA . LYS A 1 352 ? -1.205 31.332 27.280 1.00 77.50 352 LYS A CA 1
ATOM 2819 C C . LYS A 1 352 ? 0.133 30.584 27.315 1.00 77.50 352 LYS A C 1
ATOM 2821 O O . LYS A 1 352 ? 0.323 29.554 26.673 1.00 77.50 352 LYS A O 1
ATOM 2826 N N . LYS A 1 353 ? 1.081 31.060 28.130 1.00 77.25 353 LYS A N 1
ATOM 2827 C CA . LYS A 1 353 ? 2.436 30.473 28.233 1.00 77.25 353 LYS A CA 1
ATOM 2828 C C . LYS A 1 353 ? 2.433 28.981 28.609 1.00 77.25 353 LYS A C 1
ATOM 2830 O O . LYS A 1 353 ? 3.270 28.227 28.121 1.00 77.25 353 LYS A O 1
ATOM 2835 N N . ASN A 1 354 ? 1.518 28.561 29.481 1.00 80.19 354 ASN A N 1
ATOM 2836 C CA . ASN A 1 354 ? 1.334 27.157 29.854 1.00 80.19 354 ASN A CA 1
ATOM 2837 C C . ASN A 1 354 ? 0.768 26.324 28.690 1.00 80.19 354 ASN A C 1
ATOM 2839 O O . ASN A 1 354 ? 1.290 25.249 28.421 1.00 80.19 354 ASN A O 1
ATOM 2843 N N . GLU A 1 355 ? -0.221 26.841 27.957 1.00 81.38 355 GLU A N 1
ATOM 2844 C CA . GLU A 1 355 ? -0.797 26.199 26.764 1.00 81.38 355 GLU A CA 1
ATOM 2845 C C . GLU A 1 355 ? 0.274 26.003 25.674 1.00 81.38 355 GLU A C 1
ATOM 2847 O O . GLU A 1 355 ? 0.426 24.907 25.138 1.00 81.38 355 GLU A O 1
ATOM 2852 N N . ALA A 1 356 ? 1.108 27.020 25.428 1.00 79.94 356 ALA A N 1
ATOM 2853 C CA . ALA A 1 356 ? 2.232 26.934 24.494 1.00 79.94 356 ALA A CA 1
ATOM 2854 C C . ALA A 1 356 ? 3.264 25.858 24.892 1.00 79.94 356 ALA A C 1
ATOM 2856 O O . ALA A 1 356 ? 3.813 25.169 24.030 1.00 79.94 356 ALA A O 1
ATOM 2857 N N . ALA A 1 357 ? 3.528 25.688 26.193 1.00 85.12 357 ALA A N 1
ATOM 2858 C CA . ALA A 1 357 ? 4.427 24.646 26.687 1.00 85.12 357 ALA A CA 1
ATOM 2859 C C . ALA A 1 357 ? 3.850 23.234 26.480 1.00 85.12 357 ALA A C 1
ATOM 2861 O O . ALA A 1 357 ? 4.592 22.321 26.117 1.00 85.12 357 ALA A O 1
ATOM 2862 N N . GLU A 1 358 ? 2.538 23.052 26.662 1.00 85.56 358 GLU A N 1
ATOM 2863 C CA . GLU A 1 358 ? 1.870 21.766 26.427 1.00 85.56 358 GLU A CA 1
ATOM 2864 C C . GLU A 1 358 ? 1.822 21.404 24.935 1.00 85.56 358 GLU A C 1
ATOM 2866 O O . GLU A 1 358 ? 2.125 20.265 24.570 1.00 85.56 358 GLU A O 1
ATOM 2871 N N . VAL A 1 359 ? 1.537 22.380 24.064 1.00 85.69 359 VAL A N 1
ATOM 2872 C CA . VAL A 1 359 ? 1.626 22.224 22.601 1.00 85.69 359 VAL A CA 1
ATOM 2873 C C . VAL A 1 359 ? 3.045 21.819 22.188 1.00 85.69 359 VAL A C 1
ATOM 2875 O O . VAL A 1 359 ? 3.233 20.876 21.419 1.00 85.69 359 VAL A O 1
ATOM 2878 N N . GLN A 1 360 ? 4.068 22.460 22.761 1.00 87.44 360 GLN A N 1
ATOM 2879 C CA . GLN A 1 360 ? 5.466 22.122 22.495 1.00 87.44 360 GLN A CA 1
ATOM 2880 C C . GLN A 1 360 ? 5.841 20.697 22.938 1.00 87.44 360 GLN A C 1
ATOM 2882 O O . GLN A 1 360 ? 6.674 20.059 22.283 1.00 87.44 360 GLN A O 1
ATOM 2887 N N . ASP A 1 361 ? 5.265 20.192 24.033 1.00 88.81 361 ASP A N 1
ATOM 2888 C CA . ASP A 1 361 ? 5.447 18.798 24.454 1.00 88.81 361 ASP A CA 1
ATOM 2889 C C . ASP A 1 361 ? 4.820 17.821 23.448 1.00 88.81 361 ASP A C 1
ATOM 2891 O O . ASP A 1 361 ? 5.443 16.812 23.106 1.00 88.81 361 ASP A O 1
ATOM 2895 N N . GLN A 1 362 ? 3.646 18.151 22.891 1.00 88.50 362 GLN A N 1
ATOM 2896 C CA . GLN A 1 362 ? 3.023 17.323 21.852 1.00 88.50 362 GLN A CA 1
ATOM 2897 C C . GLN A 1 362 ? 3.853 17.291 20.567 1.00 88.50 362 GLN A C 1
ATOM 2899 O O . GLN A 1 362 ? 4.039 16.212 20.011 1.00 88.50 362 GLN A O 1
ATOM 2904 N N . ILE A 1 363 ? 4.429 18.422 20.141 1.00 88.06 363 ILE A N 1
ATOM 2905 C CA . ILE A 1 363 ? 5.349 18.462 18.990 1.00 88.06 363 ILE A CA 1
ATOM 2906 C C . ILE A 1 363 ? 6.546 17.533 19.226 1.00 88.06 363 ILE A C 1
ATOM 2908 O O . ILE A 1 363 ? 6.836 16.679 18.395 1.00 88.06 363 ILE A O 1
ATOM 2912 N N . LYS A 1 364 ? 7.194 17.609 20.398 1.00 90.81 364 LYS A N 1
ATOM 2913 C CA . LYS A 1 364 ? 8.329 16.726 20.733 1.00 90.81 364 LYS A CA 1
ATOM 2914 C C . LYS A 1 364 ? 7.935 15.251 20.755 1.00 90.81 364 LYS A C 1
ATOM 2916 O O . LYS A 1 364 ? 8.751 14.384 20.439 1.00 90.81 364 LYS A O 1
ATOM 2921 N N . TYR A 1 365 ? 6.716 14.947 21.195 1.00 91.31 365 TYR A N 1
ATOM 2922 C CA . TYR A 1 365 ? 6.205 13.584 21.183 1.00 91.31 365 TYR A CA 1
ATOM 2923 C C . TYR A 1 365 ? 5.931 13.101 19.753 1.00 91.31 365 TYR A C 1
ATOM 2925 O O . TYR A 1 365 ? 6.302 11.974 19.427 1.00 91.31 365 TYR A O 1
ATOM 2933 N N . LEU A 1 366 ? 5.350 13.952 18.902 1.00 91.94 366 LEU A N 1
ATOM 2934 C CA . LEU A 1 366 ? 5.144 13.684 17.478 1.00 91.94 366 LEU A CA 1
ATOM 2935 C C . LEU A 1 366 ? 6.467 13.453 16.752 1.00 91.94 366 LEU A C 1
ATOM 2937 O O . LEU A 1 366 ? 6.586 12.439 16.079 1.00 91.94 366 LEU A O 1
ATOM 2941 N N . ASP A 1 367 ? 7.481 14.299 16.954 1.00 91.69 367 ASP A N 1
ATOM 2942 C CA . ASP A 1 367 ? 8.805 14.132 16.335 1.00 91.69 367 ASP A CA 1
ATOM 2943 C C . ASP A 1 367 ? 9.397 12.747 16.666 1.00 91.69 367 ASP A C 1
ATOM 2945 O O . ASP A 1 367 ? 9.835 12.007 15.783 1.00 91.69 367 ASP A O 1
ATOM 2949 N N . LYS A 1 368 ? 9.331 12.339 17.943 1.00 92.88 368 LYS A N 1
ATOM 2950 C CA . LYS A 1 368 ? 9.760 10.997 18.380 1.00 92.88 368 LYS A CA 1
ATOM 2951 C C . LYS A 1 368 ? 8.941 9.889 17.726 1.00 92.88 368 LYS A C 1
ATOM 2953 O O . LYS A 1 368 ? 9.492 8.843 17.393 1.00 92.88 368 LYS A O 1
ATOM 2958 N N . LEU A 1 369 ? 7.633 10.091 17.586 1.00 93.31 369 LEU A N 1
ATOM 2959 C CA . LEU A 1 369 ? 6.734 9.103 17.007 1.00 93.31 369 LEU A CA 1
ATOM 2960 C C . LEU A 1 369 ? 6.961 8.941 15.501 1.00 93.31 369 LEU A C 1
ATOM 2962 O O . LEU A 1 369 ? 6.994 7.812 15.028 1.00 93.31 369 LEU A O 1
ATOM 2966 N N . ILE A 1 370 ? 7.170 10.036 14.772 1.00 93.12 370 ILE A N 1
ATOM 2967 C CA . ILE A 1 370 ? 7.446 10.047 13.330 1.00 93.12 370 ILE A CA 1
ATOM 2968 C C . ILE A 1 370 ? 8.726 9.260 13.025 1.00 93.12 370 ILE A C 1
ATOM 2970 O O . ILE A 1 370 ? 8.709 8.373 12.170 1.00 93.12 370 ILE A O 1
ATOM 2974 N N . ILE A 1 371 ? 9.806 9.520 13.772 1.00 90.69 371 ILE A N 1
ATOM 2975 C CA . ILE A 1 371 ? 11.069 8.770 13.655 1.00 90.69 371 ILE A CA 1
ATOM 2976 C C . ILE A 1 371 ? 10.846 7.293 13.997 1.00 90.69 371 ILE A C 1
ATOM 2978 O O . ILE A 1 371 ? 11.358 6.400 13.333 1.00 90.69 371 ILE A O 1
ATOM 2982 N N . TRP A 1 372 ? 10.053 7.007 15.029 1.00 91.31 372 TRP A N 1
ATOM 2983 C CA . TRP A 1 372 ? 9.766 5.631 15.424 1.00 91.31 372 TRP A CA 1
ATOM 2984 C C . TRP A 1 372 ? 8.938 4.871 14.369 1.00 91.31 372 TRP A C 1
ATOM 2986 O O . TRP A 1 372 ? 9.172 3.684 14.144 1.00 91.31 372 TRP A O 1
ATOM 2996 N N . PHE A 1 373 ? 8.012 5.547 13.680 1.00 89.81 373 PHE A N 1
ATOM 2997 C CA . PHE A 1 373 ? 7.187 4.968 12.613 1.00 89.81 373 PHE A CA 1
ATOM 2998 C C . PHE A 1 373 ? 7.968 4.628 11.338 1.00 89.81 373 PHE A C 1
ATOM 3000 O O . PHE A 1 373 ? 7.521 3.756 10.592 1.00 89.81 373 PHE A O 1
ATOM 3007 N N . GLU A 1 374 ? 9.130 5.254 11.126 1.00 86.00 374 GLU A N 1
ATOM 3008 C CA . GLU A 1 374 ? 10.071 4.934 10.040 1.00 86.00 374 GLU A CA 1
ATOM 3009 C C . GLU A 1 374 ? 10.544 3.474 10.104 1.00 86.00 374 GLU A C 1
ATOM 3011 O O . GLU A 1 374 ? 10.750 2.821 9.084 1.00 86.00 374 GLU A O 1
ATOM 3016 N N . ASN A 1 375 ? 10.638 2.906 11.310 1.00 85.88 375 ASN A N 1
ATOM 3017 C CA . ASN A 1 375 ? 10.998 1.508 11.479 1.00 85.88 375 ASN A CA 1
ATOM 3018 C C . ASN A 1 375 ? 9.784 0.583 11.270 1.00 85.88 375 ASN A C 1
ATOM 3020 O O . ASN A 1 375 ? 8.909 0.428 12.131 1.00 85.88 375 ASN A O 1
ATOM 3024 N N . ASN A 1 376 ? 9.757 -0.107 10.130 1.00 83.12 376 ASN A N 1
ATOM 3025 C CA . ASN A 1 376 ? 8.711 -1.079 9.800 1.00 83.12 376 ASN A CA 1
ATOM 3026 C C . ASN A 1 376 ? 8.805 -2.408 10.566 1.00 83.12 376 ASN A C 1
ATOM 3028 O O . ASN A 1 376 ? 7.860 -3.189 10.527 1.00 83.12 376 ASN A O 1
ATOM 3032 N N . LYS A 1 377 ? 9.869 -2.640 11.350 1.00 83.69 377 LYS A N 1
ATOM 3033 C CA . LYS A 1 377 ? 10.011 -3.859 12.171 1.00 83.69 377 LYS A CA 1
ATOM 3034 C C . LYS A 1 377 ? 9.086 -3.894 13.392 1.00 83.69 377 LYS A C 1
ATOM 3036 O O . LYS A 1 377 ? 8.936 -4.947 14.009 1.00 83.69 377 LYS A O 1
ATOM 3041 N N . HIS A 1 378 ? 8.496 -2.761 13.775 1.00 86.25 378 HIS A N 1
ATOM 3042 C CA . HIS A 1 378 ? 7.559 -2.703 14.897 1.00 86.25 378 HIS A CA 1
ATOM 3043 C C . HIS A 1 378 ? 6.240 -3.389 14.562 1.00 86.25 378 HIS A C 1
ATOM 3045 O O . HIS A 1 378 ? 5.678 -3.188 13.483 1.00 86.25 378 HIS A O 1
ATOM 3051 N N . LYS A 1 379 ? 5.716 -4.166 15.517 1.00 83.94 379 LYS A N 1
ATOM 3052 C CA . LYS A 1 379 ? 4.450 -4.879 15.323 1.00 83.94 379 LYS A CA 1
ATOM 3053 C C . LYS A 1 379 ? 3.301 -3.876 15.195 1.00 83.94 379 LYS A C 1
ATOM 3055 O O . LYS A 1 379 ? 3.289 -2.880 15.923 1.00 83.94 379 LYS A O 1
ATOM 3060 N N . PRO A 1 380 ? 2.274 -4.150 14.375 1.00 80.19 380 PRO A N 1
ATOM 3061 C CA . PRO A 1 380 ? 1.156 -3.225 14.240 1.00 80.19 380 PRO A CA 1
ATOM 3062 C C . PRO A 1 380 ? 0.434 -2.924 15.561 1.00 80.19 380 PRO A C 1
ATOM 3064 O O . PRO A 1 380 ? 0.038 -1.787 15.789 1.00 80.19 380 PRO A O 1
ATOM 3067 N N . SER A 1 381 ? 0.341 -3.893 16.478 1.00 78.88 381 SER A N 1
ATOM 3068 C CA . SER A 1 381 ? -0.217 -3.684 17.823 1.00 78.88 381 SER A CA 1
ATOM 3069 C C . SER A 1 381 ? 0.566 -2.654 18.647 1.00 78.88 381 SER A C 1
ATOM 3071 O O . SER A 1 381 ? -0.028 -1.863 19.373 1.00 78.88 381 SER A O 1
ATOM 3073 N N . GLU A 1 382 ? 1.896 -2.620 18.518 1.00 88.88 382 GLU A N 1
ATOM 3074 C CA . GLU A 1 382 ? 2.746 -1.623 19.183 1.00 88.88 382 GLU A CA 1
ATOM 3075 C C . GLU A 1 382 ? 2.514 -0.236 18.582 1.00 88.88 382 GLU A C 1
ATOM 3077 O O . GLU A 1 382 ? 2.404 0.749 19.312 1.00 88.88 382 GLU A O 1
ATOM 3082 N N . LYS A 1 383 ? 2.397 -0.164 17.249 1.00 90.06 383 LYS A N 1
ATOM 3083 C CA . LYS A 1 383 ? 2.116 1.077 16.519 1.00 90.06 383 LYS A CA 1
ATOM 3084 C C . LYS A 1 383 ? 0.743 1.652 16.899 1.00 90.06 383 LYS A C 1
ATOM 3086 O O . LYS A 1 383 ? 0.651 2.841 17.206 1.00 90.06 383 LYS A O 1
ATOM 3091 N N . ILE A 1 384 ? -0.285 0.801 16.975 1.00 85.25 384 ILE A N 1
ATOM 3092 C CA . ILE A 1 384 ? -1.628 1.158 17.462 1.00 85.25 384 ILE A CA 1
ATOM 3093 C C . ILE A 1 384 ? -1.544 1.706 18.889 1.00 85.25 384 ILE A C 1
ATOM 3095 O O . ILE A 1 384 ? -1.998 2.820 19.130 1.00 85.25 384 ILE A O 1
ATOM 3099 N N . ALA A 1 385 ? -0.881 0.998 19.809 1.00 87.69 385 ALA A N 1
ATOM 3100 C CA . ALA A 1 385 ? -0.763 1.436 21.201 1.00 87.69 385 ALA A CA 1
ATOM 3101 C C . ALA A 1 385 ? -0.065 2.804 21.344 1.00 87.69 385 ALA A C 1
ATOM 3103 O O . ALA A 1 385 ? -0.420 3.608 22.209 1.00 87.69 385 ALA A O 1
ATOM 3104 N N . LYS A 1 386 ? 0.924 3.108 20.491 1.00 93.94 386 LYS A N 1
ATOM 3105 C CA . LYS A 1 386 ? 1.581 4.427 20.467 1.00 93.94 386 LYS A CA 1
ATOM 3106 C C . LYS A 1 386 ? 0.652 5.531 19.963 1.00 93.94 386 LYS A C 1
ATOM 3108 O O . LYS A 1 386 ? 0.636 6.609 20.558 1.00 93.94 386 LYS A O 1
ATOM 3113 N N . LEU A 1 387 ? -0.124 5.270 18.911 1.00 91.12 387 LEU A N 1
ATOM 3114 C CA . LEU A 1 387 ? -1.119 6.219 18.410 1.00 91.12 387 LEU A CA 1
ATOM 3115 C C . LEU A 1 387 ? -2.261 6.428 19.415 1.00 91.12 387 LEU A C 1
ATOM 3117 O O . LEU A 1 387 ? -2.669 7.562 19.635 1.00 91.12 387 LEU A O 1
ATOM 3121 N N . GLU A 1 388 ? -2.722 5.381 20.099 1.00 88.00 388 GLU A N 1
ATOM 3122 C CA . GLU A 1 388 ? -3.716 5.486 21.177 1.00 88.00 388 GLU A CA 1
ATOM 3123 C C . GLU A 1 388 ? -3.187 6.316 22.355 1.00 88.00 388 GLU A C 1
ATOM 3125 O O . GLU A 1 388 ? -3.900 7.163 22.899 1.00 88.00 388 GLU A O 1
ATOM 3130 N N . ALA A 1 389 ? -1.915 6.134 22.725 1.00 91.00 389 ALA A N 1
ATOM 3131 C CA . ALA A 1 389 ? -1.270 6.949 23.749 1.00 91.00 389 ALA A CA 1
ATOM 3132 C C . ALA A 1 389 ? -1.173 8.428 23.339 1.00 91.00 389 ALA A C 1
ATOM 3134 O O . ALA A 1 389 ? -1.420 9.303 24.175 1.00 91.00 389 ALA A O 1
ATOM 3135 N N . LEU A 1 390 ? -0.847 8.713 22.072 1.00 91.75 390 LEU A N 1
ATOM 3136 C CA . LEU A 1 390 ? -0.884 10.067 21.514 1.00 91.75 390 LEU A CA 1
ATOM 3137 C C . LEU A 1 390 ? -2.306 10.639 21.557 1.00 91.75 390 LEU A C 1
ATOM 3139 O O . LEU A 1 390 ? -2.495 11.736 22.072 1.00 91.75 390 LEU A O 1
ATOM 3143 N N . ASN A 1 391 ? -3.305 9.886 21.091 1.00 89.25 391 ASN A N 1
ATOM 3144 C CA . ASN A 1 391 ? -4.699 10.327 21.058 1.00 89.25 391 ASN A CA 1
ATOM 3145 C C . ASN A 1 391 ? -5.209 10.673 22.461 1.00 89.25 391 ASN A C 1
ATOM 3147 O O . ASN A 1 391 ? -5.791 11.728 22.684 1.00 89.25 391 ASN A O 1
ATOM 3151 N N . LYS A 1 392 ? -4.894 9.831 23.453 1.00 87.75 392 LYS A N 1
ATOM 3152 C CA . LYS A 1 392 ? -5.234 10.081 24.859 1.00 87.75 392 LYS A CA 1
ATOM 3153 C C . LYS A 1 392 ? -4.583 11.355 25.400 1.00 87.75 392 LYS A C 1
ATOM 3155 O O . LYS A 1 392 ? -5.200 12.061 26.197 1.00 87.75 392 LYS A O 1
ATOM 3160 N N . LYS A 1 393 ? -3.333 11.642 25.025 1.00 89.75 393 LYS A N 1
ATOM 3161 C CA . LYS A 1 393 ? -2.661 12.893 25.409 1.00 89.75 393 LYS A CA 1
ATOM 3162 C C . LYS A 1 393 ? -3.292 14.102 24.721 1.00 89.75 393 LYS A C 1
ATOM 3164 O O . LYS A 1 393 ? -3.540 15.095 25.397 1.00 89.75 393 LYS A O 1
ATOM 3169 N N . MET A 1 394 ? -3.593 13.986 23.428 1.00 87.00 394 MET A N 1
ATOM 3170 C CA . MET A 1 394 ? -4.232 15.040 22.645 1.00 87.00 394 MET A CA 1
ATOM 3171 C C . MET A 1 394 ? -5.622 15.373 23.191 1.00 87.00 394 MET A C 1
ATOM 3173 O O . MET A 1 394 ? -5.887 16.530 23.483 1.00 87.00 394 MET A O 1
ATOM 3177 N N . GLY A 1 395 ? -6.464 14.371 23.462 1.00 84.56 395 GLY A N 1
ATOM 3178 C CA . GLY A 1 395 ? -7.787 14.582 24.054 1.00 84.56 395 GLY A CA 1
ATOM 3179 C C . GLY A 1 395 ? -7.732 15.288 25.414 1.00 84.56 395 GLY A C 1
ATOM 3180 O O . GLY A 1 395 ? -8.506 16.203 25.672 1.00 84.56 395 GLY A O 1
ATOM 3181 N N . LYS A 1 396 ? -6.756 14.949 26.271 1.00 89.12 396 LYS A N 1
ATOM 3182 C CA . LYS A 1 396 ? -6.536 15.683 27.533 1.00 89.12 396 LYS A CA 1
ATOM 3183 C C . LYS A 1 396 ? -6.159 17.147 27.307 1.00 89.12 396 LYS A C 1
ATOM 3185 O O . LYS A 1 396 ? -6.553 17.992 28.105 1.00 89.12 396 LYS A O 1
ATOM 3190 N N . LEU A 1 397 ? -5.362 17.434 26.279 1.00 87.31 397 LEU A N 1
ATOM 3191 C CA . LEU A 1 397 ? -4.987 18.800 25.930 1.00 87.31 397 LEU A CA 1
ATOM 3192 C C . LEU A 1 397 ? -6.196 19.575 25.393 1.00 87.31 397 LEU A C 1
ATOM 3194 O O . LEU A 1 397 ? -6.431 20.685 25.854 1.00 87.31 397 LEU A O 1
ATOM 3198 N N . VAL A 1 398 ? -6.984 18.971 24.499 1.00 86.56 398 VAL A N 1
ATOM 3199 C CA . VAL A 1 398 ? -8.227 19.546 23.955 1.00 86.56 398 VAL A CA 1
ATOM 3200 C C . VAL A 1 398 ? -9.168 19.983 25.077 1.00 86.56 398 VAL A C 1
ATOM 3202 O O . VAL A 1 398 ? -9.618 21.124 25.076 1.00 86.56 398 VAL A O 1
ATOM 3205 N N . GLU A 1 399 ? -9.393 19.130 26.080 1.00 86.81 399 GLU A N 1
ATOM 3206 C CA . GLU A 1 399 ? -10.240 19.479 27.230 1.00 86.81 399 GLU A CA 1
ATOM 3207 C C . GLU A 1 399 ? -9.671 20.631 28.068 1.00 86.81 399 GLU A C 1
ATOM 3209 O O . GLU A 1 399 ? -10.415 21.489 28.536 1.00 86.81 399 GLU A O 1
ATOM 3214 N N . LYS A 1 400 ? -8.347 20.696 28.246 1.00 87.12 400 LYS A N 1
ATOM 3215 C CA . LYS A 1 400 ? -7.712 21.799 28.984 1.00 87.12 400 LYS A CA 1
ATOM 3216 C C . LYS A 1 400 ? -7.815 23.140 28.266 1.00 87.12 400 LYS A C 1
ATOM 3218 O O . LYS A 1 400 ? -7.849 24.170 28.932 1.00 87.12 400 LYS A O 1
ATOM 3223 N N . VAL A 1 401 ? -7.809 23.133 26.934 1.00 85.06 401 VAL A N 1
ATOM 3224 C CA . VAL A 1 401 ? -7.887 24.350 26.115 1.00 85.06 401 VAL A CA 1
ATOM 3225 C C . VAL A 1 401 ? -9.294 24.608 25.585 1.00 85.06 401 VAL A C 1
ATOM 3227 O O . VAL A 1 401 ? -9.443 25.363 24.630 1.00 85.06 401 VAL A O 1
ATOM 3230 N N . ARG A 1 402 ? -10.324 24.002 26.187 1.00 86.56 402 ARG A N 1
ATOM 3231 C CA . ARG A 1 402 ? -11.717 24.091 25.725 1.00 86.56 402 ARG A CA 1
ATOM 3232 C C . ARG A 1 402 ? -12.225 25.522 25.556 1.00 86.56 402 ARG A C 1
ATOM 3234 O O . ARG A 1 402 ? -12.985 25.789 24.635 1.00 86.56 402 ARG A O 1
ATOM 3241 N N . ASP A 1 403 ? -11.742 26.436 26.392 1.00 82.88 403 ASP A N 1
ATOM 3242 C CA . ASP A 1 403 ? -12.111 27.856 26.356 1.00 82.88 403 ASP A CA 1
ATOM 3243 C C . ASP A 1 403 ? -11.219 28.696 25.414 1.00 82.88 403 ASP A C 1
ATOM 3245 O O . ASP A 1 403 ? -11.335 29.920 25.363 1.00 82.88 403 ASP A O 1
ATOM 3249 N N . SER A 1 404 ? -10.275 28.072 24.698 1.00 80.44 404 SER A N 1
ATOM 3250 C CA . SER A 1 404 ? -9.370 28.753 23.768 1.00 80.44 404 SER A CA 1
ATOM 3251 C C . SER A 1 404 ? -9.956 28.793 22.360 1.00 80.44 404 SER A C 1
ATOM 3253 O O . SER A 1 404 ? -9.948 27.790 21.645 1.00 80.44 404 SER A O 1
ATOM 3255 N N . ASN A 1 405 ? -10.351 29.987 21.916 1.00 76.75 405 ASN A N 1
ATOM 3256 C CA . ASN A 1 405 ? -10.863 30.222 20.560 1.00 76.75 405 ASN A CA 1
ATOM 3257 C C . ASN A 1 405 ? -9.844 29.906 19.447 1.00 76.75 405 ASN A C 1
ATOM 3259 O O . ASN A 1 405 ? -10.236 29.727 18.299 1.00 76.75 405 ASN A O 1
ATOM 3263 N N . LEU A 1 406 ? -8.544 29.855 19.766 1.00 79.94 406 LEU A N 1
ATOM 3264 C CA . LEU A 1 406 ? -7.480 29.584 18.792 1.00 79.94 406 LEU A CA 1
ATOM 3265 C C . LEU A 1 406 ? -7.028 28.124 18.765 1.00 79.94 406 LEU A C 1
ATOM 3267 O O . LEU A 1 406 ? -6.640 27.630 17.711 1.00 79.94 406 LEU A O 1
ATOM 3271 N N . LEU A 1 407 ? -7.016 27.444 19.915 1.00 82.75 407 LEU A N 1
ATOM 3272 C CA . LEU A 1 407 ? -6.424 26.108 20.027 1.00 82.75 407 LEU A CA 1
ATOM 3273 C C . LEU A 1 407 ? -7.452 24.984 20.029 1.00 82.75 407 LEU A C 1
ATOM 3275 O O . LEU A 1 407 ? -7.114 23.880 19.609 1.00 82.75 407 LEU A O 1
ATOM 3279 N N . TYR A 1 408 ? -8.674 25.235 20.503 1.00 84.06 408 TYR A N 1
ATOM 3280 C CA . TYR A 1 408 ? -9.642 24.166 20.723 1.00 84.06 408 TYR A CA 1
ATOM 3281 C C . TYR A 1 408 ? -9.982 23.410 19.434 1.00 84.06 408 TYR A C 1
ATOM 3283 O O . TYR A 1 408 ? -9.757 22.203 19.356 1.00 84.06 408 TYR A O 1
ATOM 3291 N N . GLU A 1 409 ? -10.464 24.119 18.412 1.00 81.81 409 GLU A N 1
ATOM 3292 C CA . GLU A 1 409 ? -10.890 23.506 17.150 1.00 8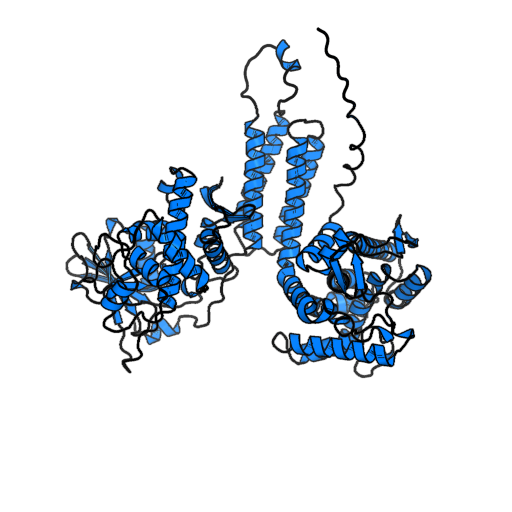1.81 409 GLU A CA 1
ATOM 3293 C C . GLU A 1 409 ? -9.737 22.796 16.415 1.00 81.81 409 GLU A C 1
ATOM 3295 O O . GLU A 1 409 ? -9.860 21.595 16.155 1.00 81.81 409 GLU A O 1
ATOM 3300 N N . PRO A 1 410 ? -8.564 23.427 16.192 1.00 83.31 410 PRO A N 1
ATOM 3301 C CA . PRO A 1 410 ? -7.447 22.744 15.538 1.00 83.31 410 PRO A CA 1
ATOM 3302 C C . PRO A 1 410 ? -6.944 21.504 16.290 1.00 83.31 410 PRO A C 1
ATOM 3304 O O . PRO A 1 410 ? -6.581 20.501 15.671 1.00 83.31 410 PRO A O 1
ATOM 3307 N N . LEU A 1 411 ? -6.920 21.530 17.629 1.00 84.94 411 LEU A N 1
ATOM 3308 C CA . LEU A 1 411 ? -6.489 20.370 18.417 1.00 84.94 411 LEU A CA 1
ATOM 3309 C C . LEU A 1 411 ? -7.564 19.272 18.474 1.00 84.94 411 LEU A C 1
ATOM 3311 O O . LEU A 1 411 ? -7.228 18.086 18.540 1.00 84.94 411 LEU A O 1
ATOM 3315 N N . ARG A 1 412 ? -8.851 19.630 18.391 1.00 83.94 412 ARG A N 1
ATOM 3316 C CA . ARG A 1 412 ? -9.948 18.663 18.235 1.00 83.94 412 ARG A CA 1
ATOM 3317 C C . ARG A 1 412 ? -9.860 17.952 16.885 1.00 83.94 412 ARG A C 1
ATOM 3319 O O . ARG A 1 412 ? -9.952 16.721 16.828 1.00 83.94 412 ARG A O 1
ATOM 3326 N N . GLU A 1 413 ? -9.615 18.698 15.811 1.00 76.25 413 GLU A N 1
ATOM 3327 C CA . GLU A 1 413 ? -9.357 18.136 14.482 1.00 76.25 413 GLU A CA 1
ATOM 3328 C C . GLU A 1 413 ? -8.122 17.229 14.487 1.00 76.25 413 GLU A C 1
ATOM 3330 O O . GLU A 1 413 ? -8.173 16.113 13.970 1.00 76.25 413 GLU A O 1
ATOM 3335 N N . ALA A 1 414 ? -7.033 17.650 15.138 1.00 81.56 414 ALA A N 1
ATOM 3336 C CA . ALA A 1 414 ? -5.838 16.831 15.331 1.00 81.56 414 ALA A CA 1
ATOM 3337 C C . ALA A 1 414 ? -6.149 15.488 16.013 1.00 81.56 414 ALA A C 1
ATOM 3339 O O . ALA A 1 414 ? -5.717 14.437 15.537 1.00 81.56 414 ALA A O 1
ATOM 3340 N N . SER A 1 415 ? -6.920 15.502 17.106 1.00 80.81 415 SER A N 1
ATOM 3341 C CA . SER A 1 415 ? -7.332 14.280 17.812 1.00 80.81 415 SER A CA 1
ATOM 3342 C C . SER A 1 415 ? -8.187 13.364 16.926 1.00 80.81 415 SER A C 1
ATOM 3344 O O . SER A 1 415 ? -8.025 12.140 16.940 1.00 80.81 415 SER A O 1
ATOM 3346 N N . THR A 1 416 ? -9.059 13.951 16.106 1.00 73.44 416 THR A N 1
ATOM 3347 C CA . THR A 1 416 ? -9.884 13.213 15.138 1.00 73.44 416 THR A CA 1
ATOM 3348 C C . THR A 1 416 ? -9.008 12.550 14.074 1.00 73.44 416 THR A C 1
ATOM 3350 O O . THR A 1 416 ? -9.122 11.346 13.848 1.00 73.44 416 THR A O 1
ATOM 3353 N N . LYS A 1 417 ? -8.040 13.285 13.507 1.00 78.62 417 LYS A N 1
ATOM 3354 C CA . LYS A 1 417 ? -7.057 12.738 12.556 1.00 78.62 417 LYS A CA 1
ATOM 3355 C C . LYS A 1 417 ? -6.274 11.573 13.163 1.00 78.62 417 LYS A C 1
ATOM 3357 O O . LYS A 1 417 ? -6.159 10.533 12.529 1.00 78.62 417 LYS A O 1
ATOM 3362 N N . ILE A 1 418 ? -5.795 11.684 14.407 1.00 82.88 418 ILE A N 1
ATOM 3363 C CA . ILE A 1 418 ? -5.090 10.575 15.084 1.00 82.88 418 ILE A CA 1
ATOM 3364 C C . ILE A 1 418 ? -5.994 9.339 15.213 1.00 82.88 418 ILE A C 1
ATOM 3366 O O . ILE A 1 418 ? -5.532 8.214 15.017 1.00 82.88 418 ILE A O 1
ATOM 3370 N N . SER A 1 419 ? -7.281 9.533 15.504 1.00 75.31 419 SER A N 1
ATOM 3371 C CA . SER A 1 419 ? -8.258 8.439 15.571 1.00 75.31 419 SER A CA 1
ATOM 3372 C C . SER A 1 419 ? -8.428 7.748 14.211 1.00 75.31 419 SER A C 1
ATOM 3374 O O . SER A 1 419 ? -8.384 6.518 14.144 1.00 75.31 419 SER A O 1
ATOM 3376 N N . HIS A 1 420 ? -8.503 8.517 13.119 1.00 72.38 420 HIS A N 1
ATOM 3377 C CA . HIS A 1 420 ? -8.510 7.968 11.759 1.00 72.38 420 HIS A CA 1
ATOM 3378 C C . HIS A 1 420 ? -7.218 7.207 11.428 1.00 72.38 420 HIS A C 1
ATOM 3380 O O . HIS A 1 420 ? -7.285 6.142 10.824 1.00 72.38 420 HIS A O 1
ATOM 3386 N N . LEU A 1 421 ? -6.047 7.673 11.877 1.00 81.75 421 LEU A N 1
ATOM 3387 C CA . LEU A 1 421 ? -4.779 6.956 11.675 1.00 81.75 421 LEU A CA 1
ATOM 3388 C C . LEU A 1 421 ? -4.749 5.597 12.387 1.00 81.75 421 LEU A C 1
ATOM 3390 O O . LEU A 1 421 ? -4.270 4.611 11.825 1.00 81.75 421 LEU A O 1
ATOM 3394 N N . ILE A 1 422 ? -5.277 5.523 13.615 1.00 78.06 422 ILE A N 1
ATOM 3395 C CA . ILE A 1 422 ? -5.421 4.255 14.352 1.00 78.06 422 ILE A CA 1
ATOM 3396 C C . ILE A 1 422 ? -6.284 3.284 13.547 1.00 78.06 422 ILE A C 1
ATOM 3398 O O . ILE A 1 422 ? -5.941 2.108 13.407 1.00 78.06 422 ILE A O 1
ATOM 3402 N N . MET A 1 423 ? -7.393 3.782 13.007 1.00 69.12 423 MET A N 1
ATOM 3403 C CA . MET A 1 423 ? -8.299 3.000 12.181 1.00 69.12 423 MET A CA 1
ATOM 3404 C C . MET A 1 423 ? -7.637 2.550 10.876 1.00 69.12 423 MET A C 1
ATOM 3406 O O . MET A 1 423 ? -7.671 1.361 10.568 1.00 69.12 423 MET A O 1
ATOM 3410 N N . GLN A 1 424 ? -6.981 3.450 10.143 1.00 71.69 424 GLN A N 1
ATOM 3411 C CA . GLN A 1 424 ? -6.265 3.126 8.909 1.00 71.69 424 GLN A CA 1
ATOM 3412 C C . GLN A 1 424 ? -5.235 2.020 9.148 1.00 71.69 424 GLN A C 1
ATOM 3414 O O . GLN A 1 424 ? -5.128 1.095 8.347 1.00 71.69 424 GLN A O 1
ATOM 3419 N N . LEU A 1 425 ? -4.529 2.049 10.280 1.00 79.81 425 LEU A N 1
ATOM 3420 C CA . LEU A 1 425 ? -3.590 0.995 10.647 1.00 79.81 425 LEU A CA 1
ATOM 3421 C C . LEU A 1 425 ? -4.295 -0.346 10.916 1.00 79.81 425 LEU A C 1
ATOM 3423 O O . LEU A 1 425 ? -3.817 -1.390 10.475 1.00 79.81 425 LEU A O 1
ATOM 3427 N N . LYS A 1 426 ? -5.447 -0.337 11.601 1.00 75.06 426 LYS A N 1
ATOM 3428 C CA . LYS A 1 426 ? -6.280 -1.538 11.817 1.00 75.06 426 LYS A CA 1
ATOM 3429 C C . LYS A 1 426 ? -6.795 -2.120 10.489 1.00 75.06 426 LYS A C 1
ATOM 3431 O O . LYS A 1 426 ? -6.704 -3.331 10.282 1.00 75.06 426 LYS A O 1
ATOM 3436 N N . ILE A 1 427 ? -7.263 -1.269 9.574 1.00 68.56 427 ILE A N 1
ATOM 3437 C CA . ILE A 1 427 ? -7.754 -1.657 8.241 1.00 68.56 427 ILE A CA 1
ATOM 3438 C C . ILE A 1 427 ? -6.609 -2.150 7.352 1.00 68.56 427 ILE A C 1
ATOM 3440 O O . ILE A 1 427 ? -6.743 -3.179 6.699 1.00 68.56 427 ILE A O 1
ATOM 3444 N N . GLY A 1 428 ? -5.457 -1.477 7.356 1.00 67.31 428 GLY A N 1
ATOM 3445 C CA . GLY A 1 428 ? -4.282 -1.874 6.576 1.00 67.31 428 GLY A CA 1
ATOM 3446 C C . GLY A 1 428 ? -3.772 -3.270 6.945 1.00 67.31 428 GLY A C 1
ATOM 3447 O O . GLY A 1 428 ? -3.431 -4.067 6.068 1.00 67.31 428 GLY A O 1
ATOM 3448 N N . ASN A 1 429 ? -3.833 -3.624 8.232 1.00 67.56 429 ASN A N 1
ATOM 3449 C CA . ASN A 1 429 ? -3.562 -4.991 8.697 1.00 67.56 429 ASN A CA 1
ATOM 3450 C C . ASN A 1 429 ? -4.608 -6.018 8.230 1.00 67.56 429 ASN A C 1
ATOM 3452 O O . ASN A 1 429 ? -4.353 -7.219 8.280 1.00 67.56 429 ASN A O 1
ATOM 3456 N N . SER A 1 430 ? -5.769 -5.549 7.776 1.00 69.50 430 SER A N 1
ATOM 3457 C CA . SER A 1 430 ? -6.870 -6.348 7.233 1.00 69.50 430 SER A CA 1
ATOM 3458 C C . SER A 1 430 ? -6.865 -6.387 5.695 1.00 69.50 430 SER A C 1
ATOM 3460 O O . SER A 1 430 ? -7.831 -6.849 5.098 1.00 69.50 430 SER A O 1
ATOM 3462 N N . SER A 1 431 ? -5.788 -5.944 5.031 1.00 69.81 431 SER A N 1
ATOM 3463 C CA . SER A 1 431 ? -5.661 -5.924 3.559 1.00 69.81 431 SER A CA 1
ATOM 3464 C C . SER A 1 431 ? -5.930 -7.275 2.885 1.00 69.81 431 SER A C 1
ATOM 3466 O O . SER A 1 431 ? -6.575 -7.318 1.839 1.00 69.81 431 SER A O 1
ATOM 3468 N N . GLY A 1 432 ? -5.517 -8.383 3.512 1.00 80.62 432 GLY A N 1
ATOM 3469 C CA . GLY A 1 432 ? -5.876 -9.731 3.057 1.00 80.62 432 GLY A CA 1
ATOM 3470 C C . GLY A 1 432 ? -7.393 -9.938 3.006 1.00 80.62 432 GLY A C 1
ATOM 3471 O O . GLY A 1 432 ? -7.919 -10.329 1.967 1.00 80.62 432 GLY A O 1
ATOM 3472 N N . LEU A 1 433 ? -8.097 -9.556 4.076 1.00 87.12 433 LEU A N 1
ATOM 3473 C CA . LEU A 1 433 ? -9.552 -9.677 4.180 1.00 87.12 433 LEU A CA 1
ATOM 3474 C C . LEU A 1 433 ? -10.284 -8.796 3.156 1.00 87.12 433 LEU A C 1
ATOM 3476 O O . LEU A 1 433 ? -11.286 -9.236 2.603 1.00 87.12 433 LEU A O 1
ATOM 3480 N N . ILE A 1 434 ? -9.774 -7.589 2.865 1.00 87.38 434 ILE A N 1
ATOM 3481 C CA . ILE A 1 434 ? -10.321 -6.718 1.805 1.00 87.38 434 ILE A CA 1
ATOM 3482 C C . ILE A 1 434 ? -10.242 -7.430 0.453 1.00 87.38 434 ILE A C 1
ATOM 3484 O O . ILE A 1 434 ? -11.264 -7.603 -0.202 1.00 87.38 434 ILE A O 1
ATOM 3488 N N . SER A 1 435 ? -9.052 -7.904 0.067 1.00 87.12 435 SER A N 1
ATOM 3489 C CA . SER A 1 435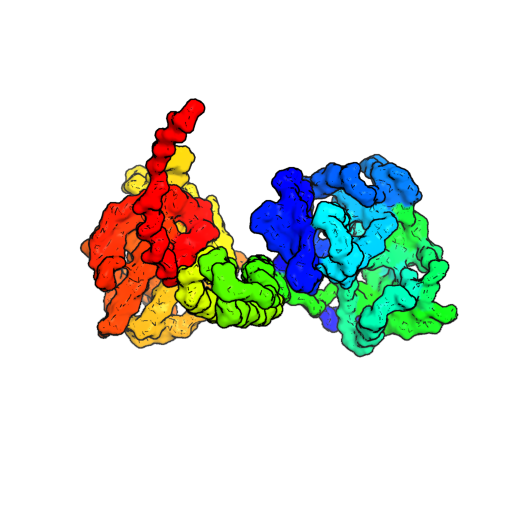 ? -8.858 -8.565 -1.233 1.00 87.12 435 SER A CA 1
ATOM 3490 C C . SER A 1 435 ? -9.692 -9.845 -1.380 1.00 87.12 435 SER A C 1
ATOM 3492 O O . SER A 1 435 ? -10.206 -10.155 -2.455 1.00 87.12 435 SER A O 1
ATOM 3494 N N . GLU A 1 436 ? -9.869 -10.583 -0.283 1.00 94.81 436 GLU A N 1
ATOM 3495 C CA . GLU A 1 436 ? -10.725 -11.764 -0.228 1.00 94.81 436 GLU A CA 1
ATOM 3496 C C . GLU A 1 436 ? -12.202 -11.381 -0.376 1.00 94.81 436 GLU A C 1
ATOM 3498 O O . GLU A 1 436 ? -12.916 -11.996 -1.165 1.00 94.81 436 GLU A O 1
ATOM 3503 N N . ALA A 1 437 ? -12.663 -10.341 0.317 1.00 96.69 437 ALA A N 1
ATOM 3504 C CA . ALA A 1 437 ? -14.042 -9.871 0.236 1.00 96.69 437 ALA A CA 1
ATOM 3505 C C . ALA A 1 437 ? -14.389 -9.298 -1.148 1.00 96.69 437 ALA A C 1
ATOM 3507 O O . ALA A 1 437 ? -15.454 -9.610 -1.680 1.00 96.69 437 ALA A O 1
ATOM 3508 N N . GLU A 1 438 ? -13.481 -8.540 -1.769 1.00 94.12 438 GLU A N 1
ATOM 3509 C CA . GLU A 1 438 ? -13.618 -8.052 -3.150 1.00 94.12 438 GLU A CA 1
ATOM 3510 C C . GLU A 1 438 ? -13.758 -9.209 -4.143 1.00 94.12 438 GLU A C 1
ATOM 3512 O O . GLU A 1 438 ? -14.602 -9.159 -5.045 1.00 94.12 438 GLU A O 1
ATOM 3517 N N . TYR A 1 439 ? -12.981 -10.283 -3.955 1.00 96.75 439 TYR A N 1
ATOM 3518 C CA . TYR A 1 439 ? -13.111 -11.489 -4.765 1.00 96.75 439 TYR A CA 1
ATOM 3519 C C . TYR A 1 439 ? -14.512 -12.096 -4.626 1.00 96.75 439 TYR A C 1
ATOM 3521 O O . TYR A 1 439 ? -15.196 -12.276 -5.639 1.00 96.75 439 TYR A O 1
ATOM 3529 N N . VAL A 1 440 ? -14.968 -12.380 -3.398 1.00 97.81 440 VAL A N 1
ATOM 3530 C CA . VAL A 1 440 ? -16.282 -13.013 -3.176 1.00 97.81 440 VAL A CA 1
ATOM 3531 C C . VAL A 1 440 ? -17.417 -12.111 -3.669 1.00 97.81 440 VAL A C 1
ATOM 3533 O O . VAL A 1 440 ? -18.373 -12.598 -4.277 1.00 97.81 440 VAL A O 1
ATOM 3536 N N . TYR A 1 441 ? -17.306 -10.796 -3.486 1.00 97.94 441 TYR A N 1
ATOM 3537 C CA . TYR A 1 441 ? -18.267 -9.833 -4.014 1.00 97.94 441 TYR A CA 1
ATOM 3538 C C . TYR A 1 441 ? -18.353 -9.887 -5.538 1.00 97.94 441 TYR A C 1
ATOM 3540 O O . TYR A 1 441 ? -19.423 -10.142 -6.095 1.00 97.94 441 TYR A O 1
ATOM 3548 N N . THR A 1 442 ? -17.221 -9.719 -6.218 1.00 95.00 442 THR A N 1
ATOM 3549 C CA . THR A 1 442 ? -17.156 -9.635 -7.682 1.00 95.00 442 THR A CA 1
ATOM 3550 C C . THR A 1 442 ? -17.660 -10.913 -8.355 1.00 95.00 442 THR A C 1
ATOM 3552 O O . THR A 1 442 ? -18.356 -10.855 -9.375 1.00 95.00 442 THR A O 1
ATOM 3555 N N . HIS A 1 443 ?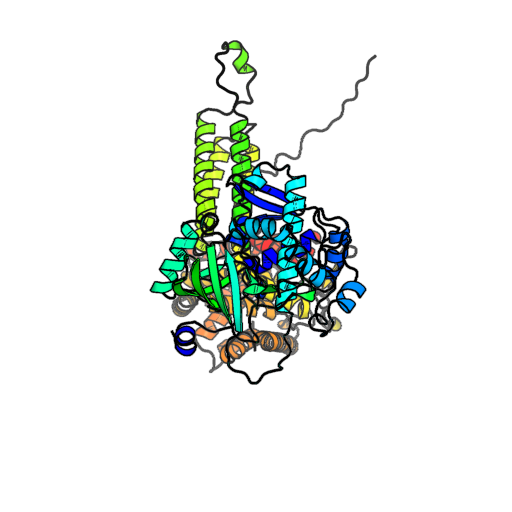 -17.347 -12.073 -7.773 1.00 97.50 443 HIS A N 1
ATOM 3556 C CA . HIS A 1 443 ? -17.669 -13.371 -8.363 1.00 97.50 443 HIS A CA 1
ATOM 3557 C C . HIS A 1 443 ? -19.038 -13.911 -7.929 1.00 97.50 443 HIS A C 1
ATOM 3559 O O . HIS A 1 443 ? -19.661 -14.639 -8.706 1.00 97.50 443 HIS A O 1
ATOM 3565 N N . HIS A 1 444 ? -19.535 -13.546 -6.739 1.00 97.81 444 HIS A N 1
ATOM 3566 C CA . HIS A 1 444 ? -20.718 -14.180 -6.142 1.00 97.81 444 HIS A CA 1
ATOM 3567 C C . HIS A 1 444 ? -21.725 -13.189 -5.537 1.00 97.81 444 HIS A C 1
ATOM 3569 O O . HIS A 1 444 ? -22.872 -13.155 -5.979 1.00 97.81 444 HIS A O 1
ATOM 3575 N N . LEU A 1 445 ? -21.341 -12.381 -4.540 1.00 97.44 445 LEU A N 1
ATOM 3576 C CA . LEU A 1 445 ? -22.319 -11.610 -3.742 1.00 97.44 445 LEU A CA 1
ATOM 3577 C C . LEU A 1 445 ? -22.933 -10.421 -4.496 1.00 97.44 445 LEU A C 1
ATOM 3579 O O . LEU A 1 445 ? -24.037 -10.012 -4.163 1.00 97.44 445 LEU A O 1
ATOM 3583 N N . SER A 1 446 ? -22.257 -9.899 -5.524 1.00 96.38 446 SER A N 1
ATOM 3584 C CA . SER A 1 446 ? -22.790 -8.848 -6.408 1.00 96.38 446 SER A CA 1
ATOM 3585 C C . SER A 1 446 ? -23.843 -9.351 -7.401 1.00 96.38 446 SER A C 1
ATOM 3587 O O . SER A 1 446 ? -24.507 -8.549 -8.056 1.00 96.38 446 SER A O 1
ATOM 3589 N N . LYS A 1 447 ? -23.973 -10.673 -7.580 1.00 97.31 447 LYS A N 1
ATOM 3590 C CA . LYS A 1 447 ? -24.861 -11.257 -8.591 1.00 97.31 447 LYS A CA 1
ATOM 3591 C C . LYS A 1 447 ? -26.298 -11.288 -8.085 1.00 97.31 447 LYS A C 1
ATOM 3593 O O . LYS A 1 447 ? -26.544 -11.552 -6.912 1.00 97.31 447 LYS A O 1
ATOM 3598 N N . ALA A 1 448 ? -27.249 -11.060 -8.986 1.00 96.94 448 ALA A N 1
ATOM 3599 C CA . ALA A 1 448 ? -28.660 -11.276 -8.697 1.00 96.94 448 ALA A CA 1
ATOM 3600 C C . ALA A 1 448 ? -28.924 -12.751 -8.356 1.00 96.94 448 ALA A C 1
ATOM 3602 O O . ALA A 1 448 ? -28.312 -13.645 -8.943 1.00 96.94 448 ALA A O 1
ATOM 3603 N N . TYR A 1 449 ? -29.861 -12.988 -7.440 1.00 97.62 449 TYR A N 1
ATOM 3604 C CA . TYR A 1 449 ? -30.437 -14.312 -7.224 1.00 97.62 449 TYR A CA 1
ATOM 3605 C C . TYR A 1 449 ? -31.052 -14.854 -8.520 1.00 97.62 449 TYR A C 1
ATOM 3607 O O . TYR A 1 449 ? -31.750 -14.121 -9.221 1.00 97.62 449 TYR A O 1
ATOM 3615 N N . LYS A 1 450 ? -30.804 -16.130 -8.831 1.00 95.62 450 LYS A N 1
ATOM 3616 C CA . LYS A 1 450 ? -31.388 -16.804 -10.005 1.00 95.62 450 LYS A CA 1
ATOM 3617 C C . LYS A 1 450 ? -32.714 -17.508 -9.725 1.00 95.62 450 LYS A C 1
ATOM 3619 O O . LYS A 1 450 ? -33.465 -17.748 -10.659 1.00 95.62 450 LYS A O 1
ATOM 3624 N N . GLU A 1 451 ? -32.987 -17.852 -8.471 1.00 93.75 451 GLU A N 1
ATOM 3625 C CA . GLU A 1 451 ? -34.129 -18.674 -8.046 1.00 93.75 451 GLU A CA 1
ATOM 3626 C C . GLU A 1 451 ? -35.135 -17.817 -7.239 1.00 93.75 451 GLU A C 1
ATOM 3628 O O . GLU A 1 451 ? -35.640 -18.208 -6.184 1.00 93.75 451 GLU A O 1
ATOM 3633 N N . THR A 1 452 ? -35.394 -16.585 -7.705 1.00 88.44 452 THR A N 1
ATOM 3634 C CA . THR A 1 452 ? -36.275 -15.601 -7.036 1.00 88.44 452 THR A CA 1
ATOM 3635 C C . THR A 1 452 ? -37.741 -16.021 -6.969 1.00 88.44 452 THR A C 1
ATOM 3637 O O . THR A 1 452 ? -38.497 -15.463 -6.182 1.00 88.44 452 THR A O 1
ATOM 3640 N N . ASP A 1 453 ? -38.145 -16.989 -7.787 1.00 88.81 453 ASP A N 1
ATOM 3641 C CA . ASP A 1 453 ? -39.456 -17.635 -7.754 1.00 88.81 453 ASP A CA 1
ATOM 3642 C C . ASP A 1 453 ? -39.700 -18.419 -6.453 1.00 88.81 453 ASP A C 1
ATOM 3644 O O . ASP A 1 453 ? -40.850 -18.596 -6.056 1.00 88.81 453 ASP A O 1
ATOM 3648 N N . MET A 1 454 ? -38.636 -18.842 -5.757 1.00 84.19 454 MET A N 1
ATOM 3649 C CA . MET A 1 454 ? -38.749 -19.531 -4.466 1.00 84.19 454 MET A CA 1
ATOM 3650 C C . MET A 1 454 ? -38.941 -18.576 -3.281 1.00 84.19 454 MET A C 1
ATOM 3652 O O . MET A 1 454 ? -39.639 -18.917 -2.330 1.00 84.19 454 MET A O 1
ATOM 3656 N N . ASP A 1 455 ? -38.273 -17.420 -3.307 1.00 86.81 455 ASP A N 1
ATOM 3657 C CA . ASP A 1 455 ? -38.392 -16.351 -2.309 1.00 86.81 455 ASP A CA 1
ATOM 3658 C C . ASP A 1 455 ? -37.773 -15.059 -2.860 1.00 86.81 455 ASP A C 1
ATOM 3660 O O . ASP A 1 455 ? -36.562 -14.991 -3.112 1.00 86.81 455 ASP A O 1
ATOM 3664 N N . SER A 1 456 ? -38.603 -14.029 -3.034 1.00 86.00 456 SER A N 1
ATOM 3665 C CA . SER A 1 456 ? -38.195 -12.730 -3.568 1.00 86.00 456 SER A CA 1
ATOM 3666 C C . SER A 1 456 ? -38.023 -11.641 -2.504 1.00 86.00 456 SER A C 1
ATOM 3668 O O . SER A 1 456 ? -37.665 -10.522 -2.870 1.00 86.00 456 SER A O 1
ATOM 3670 N N . THR A 1 457 ? -38.282 -11.937 -1.222 1.00 85.50 457 THR A N 1
ATOM 3671 C CA . THR A 1 457 ? -38.464 -10.936 -0.147 1.00 85.50 457 THR A CA 1
ATOM 3672 C C . THR A 1 457 ? -37.282 -9.972 -0.019 1.00 85.50 457 THR A C 1
ATOM 3674 O O . THR A 1 457 ? -37.483 -8.774 0.138 1.00 85.50 457 THR A O 1
ATOM 3677 N N . ASP A 1 458 ? -36.056 -10.474 -0.183 1.00 91.69 458 ASP A N 1
ATOM 3678 C CA . ASP A 1 458 ? -34.816 -9.690 -0.151 1.00 91.69 458 ASP A CA 1
ATOM 3679 C C . ASP A 1 458 ? -33.949 -9.964 -1.391 1.00 91.69 458 ASP A C 1
ATOM 3681 O O . ASP A 1 458 ? -32.728 -10.125 -1.310 1.00 91.69 458 ASP A O 1
ATOM 3685 N N . ALA A 1 459 ? -34.573 -10.071 -2.569 1.00 93.62 459 ALA A N 1
ATOM 3686 C CA . ALA A 1 459 ? -33.830 -10.311 -3.804 1.00 93.62 459 ALA A CA 1
ATOM 3687 C C . ALA A 1 459 ? -33.039 -9.082 -4.268 1.00 93.62 459 ALA A C 1
ATOM 3689 O O . ALA A 1 459 ? -31.899 -9.206 -4.734 1.00 93.62 459 ALA A O 1
ATOM 3690 N N . VAL A 1 460 ? -33.639 -7.897 -4.142 1.00 95.12 460 VAL A N 1
ATOM 3691 C CA . VAL A 1 460 ? -33.075 -6.627 -4.599 1.00 95.12 460 VAL A CA 1
ATOM 3692 C C . VAL A 1 460 ? -33.572 -5.479 -3.723 1.00 95.12 460 VAL A C 1
ATOM 3694 O O . VAL A 1 460 ? -34.762 -5.399 -3.443 1.00 95.12 460 VAL A O 1
ATOM 3697 N N . LEU A 1 461 ? -32.679 -4.546 -3.393 1.00 94.31 461 LEU A N 1
ATOM 3698 C CA . LEU A 1 461 ? -33.013 -3.221 -2.873 1.00 94.31 461 LEU A CA 1
ATOM 3699 C C . LEU A 1 461 ? -32.726 -2.171 -3.956 1.00 94.31 461 LEU A C 1
ATOM 3701 O O . LEU A 1 461 ? -31.627 -2.145 -4.515 1.00 94.31 461 LEU A O 1
ATOM 3705 N N . LYS A 1 462 ? -33.711 -1.326 -4.279 1.00 92.56 462 LYS A N 1
ATOM 3706 C CA . LYS A 1 462 ? -33.586 -0.268 -5.295 1.00 92.56 462 LYS A CA 1
ATOM 3707 C C . LYS A 1 462 ? -33.888 1.091 -4.682 1.00 92.56 462 LYS A C 1
ATOM 3709 O O . LYS A 1 462 ? -34.893 1.234 -3.991 1.00 92.56 462 LYS A O 1
ATOM 3714 N N . HIS A 1 463 ? -33.063 2.076 -5.000 1.00 90.00 463 HIS A N 1
ATOM 3715 C CA . HIS A 1 463 ? -33.326 3.483 -4.721 1.00 90.00 463 HIS A CA 1
ATOM 3716 C C . HIS A 1 463 ? -32.679 4.305 -5.834 1.00 90.00 463 HIS A C 1
ATOM 3718 O O . HIS A 1 463 ? -31.514 4.085 -6.177 1.00 90.00 463 HIS A O 1
ATOM 3724 N N . ASP A 1 464 ? -33.454 5.201 -6.440 1.00 88.06 464 ASP A N 1
ATOM 3725 C CA . ASP A 1 464 ? -33.071 5.932 -7.648 1.00 88.06 464 ASP A CA 1
ATOM 3726 C C . ASP A 1 464 ? -32.511 4.999 -8.746 1.00 88.06 464 ASP A C 1
ATOM 3728 O O . ASP A 1 464 ? -33.150 4.020 -9.136 1.00 88.06 464 ASP A O 1
ATOM 3732 N N . ASN A 1 465 ? -31.298 5.285 -9.231 1.00 84.56 465 ASN A N 1
ATOM 3733 C CA . ASN A 1 465 ? -30.600 4.528 -10.271 1.00 84.56 465 ASN A CA 1
ATOM 3734 C C . ASN A 1 465 ? -29.634 3.466 -9.712 1.00 84.56 465 ASN A C 1
ATOM 3736 O O . ASN A 1 465 ? -28.851 2.894 -10.472 1.00 84.56 465 ASN A O 1
ATOM 3740 N N . GLN A 1 466 ? -29.647 3.210 -8.400 1.00 89.69 466 GLN A N 1
ATOM 3741 C CA . GLN A 1 466 ? -28.786 2.213 -7.765 1.00 89.69 466 GLN A CA 1
ATOM 3742 C C . GLN A 1 466 ? -29.568 0.951 -7.398 1.00 89.69 466 GLN A C 1
ATOM 3744 O O . GLN A 1 466 ? -30.691 0.994 -6.890 1.00 89.69 466 GLN A O 1
ATOM 3749 N N . VAL A 1 467 ? -28.942 -0.197 -7.655 1.00 93.75 467 VAL A N 1
ATOM 3750 C CA . VAL A 1 467 ? -29.517 -1.522 -7.424 1.00 93.75 467 VAL A CA 1
ATOM 3751 C C . VAL A 1 467 ? -28.532 -2.340 -6.604 1.00 93.75 467 VAL A C 1
ATOM 3753 O O . VAL A 1 467 ? -27.420 -2.606 -7.055 1.00 93.75 467 VAL A O 1
ATOM 3756 N N . ILE A 1 468 ? -28.957 -2.765 -5.416 1.00 96.50 468 ILE A N 1
ATOM 3757 C CA . ILE A 1 468 ? -28.202 -3.681 -4.563 1.00 96.50 468 ILE A CA 1
ATOM 3758 C C . ILE A 1 468 ? -28.866 -5.051 -4.632 1.00 96.50 468 ILE A C 1
ATOM 3760 O O . ILE A 1 468 ? -30.018 -5.225 -4.230 1.00 96.50 468 ILE A O 1
ATOM 3764 N N . HIS A 1 469 ? -28.145 -6.033 -5.160 1.00 96.75 469 HIS A N 1
ATOM 3765 C CA . HIS A 1 469 ? -28.598 -7.418 -5.178 1.00 96.75 469 HIS A CA 1
ATOM 3766 C C . HIS A 1 469 ? -28.343 -8.088 -3.831 1.00 96.75 469 HIS A C 1
ATOM 3768 O O . HIS A 1 469 ? -27.328 -7.832 -3.184 1.00 96.75 469 HIS A O 1
ATOM 3774 N N . ARG A 1 470 ? -29.256 -8.985 -3.441 1.00 96.38 470 ARG A N 1
ATOM 3775 C CA . ARG A 1 470 ? -29.125 -9.826 -2.243 1.00 96.38 470 ARG A CA 1
ATOM 3776 C C . ARG A 1 470 ? -28.864 -9.008 -0.960 1.00 96.38 470 ARG A C 1
ATOM 3778 O O . ARG A 1 470 ? -27.996 -9.402 -0.182 1.00 96.38 470 ARG A O 1
ATOM 3785 N N . PRO A 1 471 ? -29.574 -7.887 -0.707 1.00 97.06 471 PRO A N 1
ATOM 3786 C CA . PRO A 1 471 ? -29.274 -6.958 0.390 1.00 97.06 471 PRO A CA 1
ATOM 3787 C C . PRO A 1 471 ? -29.144 -7.645 1.760 1.00 97.06 471 PRO A C 1
ATOM 3789 O O . PRO A 1 471 ? -28.247 -7.322 2.530 1.00 97.06 471 PRO A O 1
ATOM 3792 N N . ASN A 1 472 ? -29.954 -8.668 2.050 1.00 97.81 472 ASN A N 1
ATOM 3793 C CA . ASN A 1 472 ? -29.890 -9.378 3.330 1.00 97.81 472 ASN A CA 1
ATOM 3794 C C . ASN A 1 472 ? -28.671 -10.322 3.471 1.00 97.81 472 ASN A C 1
ATOM 3796 O O . ASN A 1 472 ? -28.241 -10.609 4.588 1.00 97.81 472 ASN A O 1
ATOM 3800 N N . HIS A 1 473 ? -28.094 -10.807 2.366 1.00 97.81 473 HIS A N 1
ATOM 3801 C CA . HIS A 1 473 ? -26.989 -11.783 2.341 1.00 97.81 473 HIS A CA 1
ATOM 3802 C C . HIS A 1 473 ? -25.877 -11.383 1.351 1.00 97.81 473 HIS A C 1
ATOM 3804 O O . HIS A 1 473 ? -25.320 -12.231 0.651 1.00 97.81 473 HIS A O 1
ATOM 3810 N N . GLY A 1 474 ? -25.579 -10.084 1.285 1.00 97.56 474 GLY A N 1
ATOM 3811 C CA . GLY A 1 474 ? -24.573 -9.494 0.402 1.00 97.56 474 GLY A CA 1
ATOM 3812 C C . GLY A 1 474 ? -23.206 -9.293 1.067 1.00 97.56 474 GLY A C 1
ATOM 3813 O O . GLY A 1 474 ? -22.841 -9.972 2.036 1.00 97.56 474 GLY A O 1
ATOM 3814 N N . LEU A 1 475 ? -22.438 -8.336 0.536 1.00 98.19 475 LEU A N 1
ATOM 3815 C CA . LEU A 1 475 ? -21.093 -7.996 1.015 1.00 98.19 475 LEU A CA 1
ATOM 3816 C C . LEU A 1 475 ? -21.092 -7.500 2.465 1.00 98.19 475 LEU A C 1
ATOM 3818 O O . LEU A 1 475 ? -20.321 -8.020 3.270 1.00 98.19 475 LEU A O 1
ATOM 3822 N N . ALA A 1 476 ? -21.984 -6.562 2.804 1.00 98.19 476 ALA A N 1
ATOM 3823 C CA . ALA A 1 476 ? -22.049 -5.963 4.137 1.00 98.19 476 ALA A CA 1
ATOM 3824 C C . ALA A 1 476 ? -22.244 -7.025 5.233 1.00 98.19 476 ALA A C 1
ATOM 3826 O O . ALA A 1 476 ? -21.454 -7.100 6.174 1.00 98.19 476 ALA A O 1
ATOM 3827 N N . HIS A 1 477 ? -23.219 -7.926 5.056 1.00 98.44 477 HIS A N 1
ATOM 3828 C CA . HIS A 1 477 ? -23.416 -9.081 5.937 1.00 98.44 477 HIS A CA 1
ATOM 3829 C C . HIS A 1 477 ? -22.145 -9.930 6.058 1.00 98.44 477 HIS A C 1
ATOM 3831 O O . HIS A 1 477 ? -21.664 -10.170 7.165 1.00 98.44 477 HIS A O 1
ATOM 3837 N N . SER A 1 478 ? -21.586 -10.357 4.922 1.00 98.44 478 SER A N 1
ATOM 3838 C CA . SER A 1 478 ? -20.443 -11.276 4.871 1.00 98.44 478 SER A CA 1
ATOM 3839 C C . SER A 1 478 ? -19.202 -10.702 5.568 1.00 98.44 478 SER A C 1
ATOM 3841 O O . SER A 1 478 ? -18.516 -11.414 6.306 1.00 98.44 478 SER A O 1
ATOM 3843 N N . LEU A 1 479 ? -18.938 -9.402 5.400 1.00 97.56 479 LEU A N 1
ATOM 3844 C CA . LEU A 1 479 ? -17.850 -8.703 6.085 1.00 97.56 479 LEU A CA 1
ATOM 3845 C C . LEU A 1 479 ? -18.117 -8.533 7.581 1.00 97.56 479 LEU A C 1
ATOM 3847 O O . LEU A 1 479 ? -17.222 -8.805 8.385 1.00 97.56 479 LEU A O 1
ATOM 3851 N N . ARG A 1 480 ? -19.335 -8.161 7.994 1.00 98.12 480 ARG A N 1
ATOM 3852 C CA . ARG A 1 480 ? -19.680 -8.076 9.422 1.00 98.12 480 ARG A CA 1
ATOM 3853 C C . ARG A 1 480 ? -19.450 -9.411 10.125 1.00 98.12 480 ARG A C 1
ATOM 3855 O O . ARG A 1 480 ? -18.680 -9.453 11.084 1.00 98.12 480 ARG A O 1
ATOM 3862 N N . VAL A 1 481 ? -19.977 -10.517 9.598 1.00 97.75 481 VAL A N 1
ATOM 3863 C CA . VAL A 1 481 ? -19.787 -11.834 10.232 1.00 97.75 481 VAL A CA 1
ATOM 3864 C C . VAL A 1 481 ? -18.329 -12.299 10.232 1.00 97.75 481 VAL A C 1
ATOM 3866 O O . VAL A 1 481 ? -17.887 -12.909 11.207 1.00 97.75 481 VAL A O 1
ATOM 3869 N N . ALA A 1 482 ? -17.540 -11.957 9.209 1.00 97.50 482 ALA A N 1
ATOM 3870 C CA . ALA A 1 482 ? -16.098 -12.200 9.214 1.00 97.50 482 ALA A CA 1
ATOM 3871 C C . ALA A 1 482 ? -15.382 -11.378 10.305 1.00 97.50 482 ALA A C 1
ATOM 3873 O O . ALA A 1 482 ? -14.492 -11.881 10.991 1.00 97.50 482 ALA A O 1
ATOM 3874 N N . THR A 1 483 ? -15.789 -10.129 10.536 1.00 94.81 483 THR A N 1
ATOM 3875 C CA . THR A 1 483 ? -15.218 -9.280 11.600 1.00 94.81 483 THR A CA 1
ATOM 3876 C C . THR A 1 483 ? -15.712 -9.625 13.010 1.00 94.81 483 THR A C 1
ATOM 3878 O O . THR A 1 483 ? -15.121 -9.154 13.983 1.00 94.81 483 THR A O 1
ATOM 3881 N N . TYR A 1 484 ? -16.749 -10.457 13.156 1.00 96.31 484 TYR A N 1
ATOM 3882 C CA . TYR A 1 484 ? -17.209 -10.967 14.455 1.00 96.31 484 TYR A CA 1
ATOM 3883 C C . TYR A 1 484 ? -16.392 -12.155 14.968 1.00 96.31 484 TYR A C 1
ATOM 3885 O O . TYR A 1 484 ? -16.343 -12.367 16.176 1.00 96.31 484 TYR A O 1
ATOM 3893 N N . ILE A 1 485 ? -15.706 -12.898 14.091 1.00 95.88 485 ILE A N 1
ATOM 3894 C CA . ILE A 1 485 ? -14.859 -14.042 14.473 1.00 95.88 485 ILE A CA 1
ATOM 3895 C C . ILE A 1 485 ? -13.904 -13.731 15.640 1.00 95.88 485 ILE A C 1
ATOM 3897 O O . ILE A 1 485 ? -13.960 -14.456 16.636 1.00 95.88 485 ILE A O 1
ATOM 3901 N N . PRO A 1 486 ? -13.054 -12.683 15.588 1.00 87.06 486 PRO A N 1
ATOM 3902 C CA . PRO A 1 486 ? -12.162 -12.379 16.707 1.00 87.06 486 PRO A CA 1
ATOM 3903 C C . PRO A 1 486 ? -12.919 -12.030 17.998 1.00 87.06 486 PRO A C 1
ATOM 3905 O O . PRO A 1 486 ? -12.506 -12.472 19.067 1.00 87.06 486 PRO A O 1
ATOM 3908 N N . LEU A 1 487 ? -14.054 -11.325 17.903 1.00 87.81 487 LEU A N 1
ATOM 3909 C CA . LEU A 1 487 ? -14.870 -10.954 19.067 1.00 87.81 487 LEU A CA 1
ATOM 3910 C C . LEU A 1 487 ? -15.481 -12.184 19.753 1.00 87.81 487 LEU A C 1
ATOM 3912 O O . LEU A 1 487 ? -15.467 -12.302 20.976 1.00 87.81 487 LEU A O 1
ATOM 3916 N N . VAL A 1 488 ? -15.994 -13.128 18.960 1.00 93.62 488 VAL A N 1
ATOM 3917 C CA . VAL A 1 488 ? -16.569 -14.384 19.460 1.00 93.62 488 VAL A CA 1
ATOM 3918 C C . VAL A 1 488 ? -15.500 -15.258 20.114 1.00 93.62 488 VAL A C 1
ATOM 3920 O O . VAL A 1 488 ? -15.748 -15.861 21.158 1.00 93.62 488 VAL A O 1
ATOM 3923 N N . VAL A 1 489 ? -14.302 -15.323 19.527 1.00 88.38 489 VAL A N 1
ATOM 3924 C CA . VAL A 1 489 ? -13.184 -16.083 20.100 1.00 88.38 489 VAL A CA 1
ATOM 3925 C C . VAL A 1 489 ? -12.766 -15.500 21.444 1.00 88.38 489 VAL A C 1
ATOM 3927 O O . VAL A 1 489 ? -12.682 -16.255 22.410 1.00 88.38 489 VAL A O 1
ATOM 3930 N N . GLU A 1 490 ? -12.565 -14.184 21.533 1.00 80.19 490 GLU A N 1
ATOM 3931 C CA . GLU A 1 490 ? -12.231 -13.505 22.791 1.00 80.19 490 GLU A CA 1
ATOM 3932 C C . GLU A 1 490 ? -13.296 -13.759 23.867 1.00 80.19 490 GLU A C 1
ATOM 3934 O O . GLU A 1 490 ? -12.981 -14.086 25.014 1.00 80.19 490 GLU A O 1
ATOM 3939 N N . TYR A 1 491 ? -14.569 -13.684 23.481 1.00 85.00 491 TYR A N 1
ATOM 3940 C CA . TYR A 1 491 ? -15.683 -13.965 24.372 1.00 85.00 491 TYR A CA 1
ATOM 3941 C C . TYR A 1 491 ? -15.656 -15.412 24.902 1.00 85.00 491 TYR A C 1
ATOM 3943 O O . TYR A 1 491 ? -15.737 -15.644 26.113 1.00 85.00 491 TYR A O 1
ATOM 3951 N N . PHE A 1 492 ? -15.480 -16.405 24.026 1.00 92.00 492 PHE A N 1
ATOM 3952 C CA . PHE A 1 492 ? -15.412 -17.808 24.437 1.00 92.00 492 PHE A CA 1
ATOM 3953 C C . PHE A 1 492 ? -14.152 -18.158 25.231 1.00 92.00 492 PHE A C 1
ATOM 3955 O O . PHE A 1 492 ? -14.227 -19.004 26.120 1.00 92.00 492 PHE A O 1
ATOM 3962 N N . GLN A 1 493 ? -13.015 -17.504 24.981 1.00 85.56 493 GLN A N 1
ATOM 3963 C CA . GLN A 1 493 ? -11.809 -17.680 25.800 1.00 85.56 493 GLN A CA 1
ATOM 3964 C C . GLN A 1 493 ? -12.079 -17.391 27.281 1.00 85.56 493 GLN A C 1
ATOM 3966 O O . GLN A 1 493 ? -11.511 -18.067 28.139 1.00 85.56 493 GLN A O 1
ATOM 3971 N N . GLN A 1 494 ? -12.952 -16.424 27.570 1.00 83.19 494 GLN A N 1
ATOM 3972 C CA . GLN A 1 494 ? -13.241 -15.965 28.928 1.00 83.19 494 GLN A CA 1
ATOM 3973 C C . GLN A 1 494 ? -14.424 -16.694 29.575 1.00 83.19 494 GLN A C 1
ATOM 3975 O O . GLN A 1 494 ? -14.362 -17.014 30.760 1.00 83.19 494 GLN A O 1
ATOM 3980 N N . PHE A 1 495 ? -15.498 -16.951 28.821 1.00 90.62 495 PHE A N 1
ATOM 3981 C CA . PHE A 1 495 ? -16.789 -17.335 29.412 1.00 90.62 495 PHE A CA 1
ATOM 3982 C C . PHE A 1 495 ? -17.346 -18.683 28.947 1.00 90.62 495 PHE A C 1
ATOM 3984 O O . PHE A 1 495 ? -18.363 -19.135 29.481 1.00 90.62 495 PHE A O 1
ATOM 3991 N N . ALA A 1 496 ? -16.716 -19.345 27.972 1.00 93.12 496 ALA A N 1
ATOM 3992 C CA . ALA A 1 496 ? -17.151 -20.675 27.562 1.00 93.12 496 ALA A CA 1
ATOM 3993 C C . ALA A 1 496 ? -16.838 -21.735 28.630 1.00 93.12 496 ALA A C 1
ATOM 3995 O O . ALA A 1 496 ? -15.951 -21.575 29.470 1.00 93.12 496 ALA A O 1
ATOM 3996 N N . LYS A 1 497 ? -17.526 -22.877 28.554 1.00 94.31 497 LYS A N 1
ATOM 3997 C CA . LYS A 1 497 ? -17.189 -24.075 29.335 1.00 94.31 497 LYS A CA 1
ATOM 3998 C C . LYS A 1 497 ? -15.716 -24.471 29.116 1.00 94.31 497 LYS A C 1
ATOM 4000 O O . LYS A 1 497 ? -15.204 -24.281 28.008 1.00 94.31 497 LYS A O 1
ATOM 4005 N N . PRO A 1 498 ? -15.040 -25.093 30.107 1.00 94.00 498 PRO A N 1
ATOM 4006 C CA . PRO A 1 498 ? -13.576 -25.209 30.126 1.00 94.00 498 PRO A CA 1
ATOM 4007 C C . PRO A 1 498 ? -12.958 -25.803 28.853 1.00 94.00 498 PRO A C 1
ATOM 4009 O O . PRO A 1 498 ? -11.974 -25.276 28.342 1.00 94.00 498 PRO A O 1
ATOM 4012 N N . LYS A 1 499 ? -13.579 -26.847 28.284 1.00 94.31 499 LYS A N 1
ATOM 4013 C CA . LYS A 1 499 ? -13.119 -27.492 27.041 1.00 94.31 499 LYS A CA 1
ATOM 4014 C C . LYS A 1 499 ? -13.097 -26.522 25.850 1.00 94.31 499 LYS A C 1
ATOM 4016 O O . LYS A 1 499 ? -12.120 -26.493 25.109 1.00 94.31 499 LYS A O 1
ATOM 4021 N N . LEU A 1 500 ? -14.164 -25.742 25.656 1.00 94.00 500 LEU A N 1
ATOM 4022 C CA . LEU A 1 500 ? -14.266 -24.784 24.550 1.00 94.00 500 LEU A CA 1
ATOM 4023 C C . LEU A 1 500 ? -13.363 -23.569 24.791 1.00 94.00 500 LEU A C 1
ATOM 4025 O O . LEU A 1 500 ? -12.637 -23.173 23.885 1.00 94.00 500 LEU A O 1
ATOM 4029 N N . SER A 1 501 ? -13.342 -23.039 26.018 1.00 89.25 501 SER A N 1
ATOM 4030 C CA . SER A 1 501 ? -12.454 -21.933 26.407 1.00 89.25 501 SER A CA 1
ATOM 4031 C C . SER A 1 501 ? -10.983 -22.266 26.118 1.00 89.25 501 SER A C 1
ATOM 4033 O O . SER A 1 501 ? -10.311 -21.511 25.414 1.00 89.25 501 SER A O 1
ATOM 4035 N N . GLN A 1 502 ? -10.510 -23.447 26.538 1.00 90.31 502 GLN A N 1
ATOM 4036 C CA . GLN A 1 502 ? -9.140 -23.901 26.283 1.00 90.31 502 GLN A CA 1
ATOM 4037 C C . GLN A 1 502 ? -8.834 -24.035 24.782 1.00 90.31 502 GLN A C 1
ATOM 4039 O O . GLN A 1 502 ? -7.751 -23.669 24.328 1.00 90.31 502 GLN A O 1
ATOM 4044 N N . LEU A 1 503 ? -9.778 -24.543 23.984 1.00 93.31 503 LEU A N 1
ATOM 4045 C CA . LEU A 1 503 ? -9.600 -24.638 22.533 1.00 93.31 503 LEU A CA 1
ATOM 4046 C C . LEU A 1 503 ? -9.500 -23.256 21.881 1.00 93.31 503 LEU A C 1
ATOM 4048 O O . LEU A 1 503 ? -8.630 -23.063 21.034 1.00 93.31 503 LEU A O 1
ATOM 4052 N N . CYS A 1 504 ? -10.328 -22.296 22.301 1.00 83.31 504 CYS A N 1
ATOM 4053 C CA . CYS A 1 504 ? -10.289 -20.919 21.811 1.00 83.31 504 CYS A CA 1
ATOM 4054 C C . CYS A 1 504 ? -8.991 -20.190 22.200 1.00 83.31 504 CYS A C 1
ATOM 4056 O O . CYS A 1 504 ? -8.496 -19.380 21.419 1.00 83.31 504 CYS A O 1
ATOM 4058 N N . GLN A 1 505 ? -8.405 -20.486 23.366 1.00 77.94 505 GLN A N 1
ATOM 4059 C CA . GLN A 1 505 ? -7.103 -19.939 23.789 1.00 77.94 505 GLN A CA 1
ATOM 4060 C C . GLN A 1 505 ? -5.941 -20.454 22.923 1.00 77.94 505 GLN A C 1
ATOM 4062 O O . GLN A 1 505 ? -4.942 -19.761 22.752 1.00 77.94 505 GLN A O 1
ATOM 4067 N N . ASN A 1 506 ? -6.089 -21.644 22.334 1.00 83.31 506 ASN A N 1
ATOM 4068 C CA . ASN A 1 506 ? -5.084 -22.269 21.473 1.00 83.31 506 ASN A CA 1
ATOM 4069 C C . ASN A 1 506 ? -5.216 -21.885 19.985 1.00 83.31 506 ASN A C 1
ATOM 4071 O O . ASN A 1 506 ? -4.452 -22.385 19.152 1.00 83.31 506 ASN A O 1
ATOM 4075 N N . LEU A 1 507 ? -6.183 -21.037 19.615 1.00 83.50 507 LEU A N 1
ATOM 4076 C CA . LEU A 1 507 ? -6.318 -20.543 18.243 1.00 83.50 507 LEU A CA 1
ATOM 4077 C C . LEU A 1 507 ? -5.277 -19.454 17.968 1.00 83.50 507 LEU A C 1
ATOM 4079 O O . LEU A 1 507 ? -5.172 -18.475 18.700 1.00 83.50 507 LEU A O 1
ATOM 4083 N N . ASN A 1 508 ? -4.521 -19.612 16.881 1.00 77.25 508 ASN A N 1
ATOM 4084 C CA . ASN A 1 508 ? -3.551 -18.616 16.431 1.00 77.25 508 ASN A CA 1
ATOM 4085 C C . ASN A 1 508 ? -4.149 -17.687 15.359 1.00 77.25 508 ASN A C 1
ATOM 4087 O O . ASN A 1 508 ? -5.224 -17.943 14.815 1.00 77.25 508 ASN A O 1
ATOM 4091 N N . SER A 1 509 ? -3.422 -16.620 15.022 1.00 72.81 509 SER A N 1
ATOM 4092 C CA . SER A 1 509 ? -3.860 -15.615 14.045 1.00 72.81 509 SER A CA 1
ATOM 4093 C C . SER A 1 509 ? -4.141 -16.183 12.651 1.00 72.81 509 SER A C 1
ATOM 4095 O O . SER A 1 509 ? -5.030 -15.693 11.964 1.00 72.81 509 SER A O 1
ATOM 4097 N N . GLU A 1 510 ? -3.408 -17.213 12.223 1.00 81.50 510 GLU A N 1
ATOM 4098 C CA . GLU A 1 510 ? -3.612 -17.842 10.914 1.00 81.50 510 GLU A CA 1
ATOM 4099 C C . GLU A 1 510 ? -4.915 -18.647 10.865 1.00 81.50 510 GLU A C 1
ATOM 4101 O O . GLU A 1 510 ? -5.637 -18.596 9.873 1.00 81.50 510 GLU A O 1
ATOM 4106 N N . GLU A 1 511 ? -5.270 -19.353 11.942 1.00 88.88 511 GLU A N 1
ATOM 4107 C CA . GLU A 1 511 ? -6.558 -20.047 12.022 1.00 88.88 511 GLU A CA 1
ATOM 4108 C C . GLU A 1 511 ? -7.727 -19.047 12.043 1.00 88.88 511 GLU A C 1
ATOM 4110 O O . GLU A 1 511 ? -8.751 -19.306 11.410 1.00 88.88 511 GLU A O 1
ATOM 4115 N N . LEU A 1 512 ? -7.563 -17.890 12.702 1.00 88.12 512 LEU A N 1
ATOM 4116 C CA . LEU A 1 512 ? -8.561 -16.815 12.679 1.00 88.12 512 LEU A CA 1
ATOM 4117 C C . LEU A 1 512 ? -8.772 -16.278 11.262 1.00 88.12 512 LEU A C 1
ATOM 4119 O O . LEU A 1 512 ? -9.911 -16.250 10.810 1.00 88.12 512 LEU A O 1
ATOM 4123 N N . LYS A 1 513 ? -7.705 -15.942 10.525 1.00 89.00 513 LYS A N 1
ATOM 4124 C CA . LYS A 1 513 ? -7.817 -15.482 9.127 1.00 89.00 513 LYS A CA 1
ATOM 4125 C C . LYS A 1 513 ? -8.567 -16.486 8.252 1.00 89.00 513 LYS A C 1
ATOM 4127 O O . LYS A 1 513 ? -9.462 -16.107 7.503 1.00 89.00 513 LYS A O 1
ATOM 4132 N N . LYS A 1 514 ? -8.265 -17.782 8.392 1.00 94.88 514 LYS A N 1
ATOM 4133 C CA . LYS A 1 514 ? -8.965 -18.839 7.645 1.00 94.88 514 LYS A CA 1
ATOM 4134 C C . LYS A 1 514 ? -10.453 -18.905 8.000 1.00 94.88 514 LYS A C 1
ATOM 4136 O O . LYS A 1 514 ? -11.270 -19.084 7.103 1.00 94.88 514 LYS A O 1
ATOM 4141 N N . LEU A 1 515 ? -10.825 -18.720 9.270 1.00 96.38 515 LEU A N 1
ATOM 4142 C CA . LEU A 1 515 ? -12.233 -18.617 9.673 1.00 96.38 515 LEU A CA 1
ATOM 4143 C C . LEU A 1 515 ? -12.916 -17.375 9.091 1.00 96.38 515 LEU A C 1
ATOM 4145 O O . LEU A 1 515 ? -14.042 -17.481 8.616 1.00 96.38 515 LEU A O 1
ATOM 4149 N N . GLN A 1 516 ? -12.250 -16.219 9.089 1.00 96.94 516 GLN A N 1
ATOM 4150 C CA . GLN A 1 516 ? -12.790 -14.999 8.479 1.00 96.94 516 GLN A CA 1
ATOM 4151 C C . GLN A 1 516 ? -13.048 -15.202 6.982 1.00 96.94 516 GLN A C 1
ATOM 4153 O O . GLN A 1 516 ? -14.142 -14.902 6.507 1.00 96.94 516 GLN A O 1
ATOM 4158 N N . LEU A 1 517 ? -12.102 -15.825 6.273 1.00 97.25 517 LEU A N 1
ATOM 4159 C CA . LEU A 1 517 ? -12.275 -16.225 4.878 1.00 97.25 517 LEU A CA 1
ATOM 4160 C C . LEU A 1 517 ? -13.466 -17.183 4.696 1.00 97.25 517 LEU A C 1
ATOM 4162 O O . LEU A 1 517 ? -14.260 -17.006 3.777 1.00 97.25 517 LEU A O 1
ATOM 4166 N N . CYS A 1 518 ? -13.651 -18.164 5.586 1.00 97.56 518 CYS A N 1
ATOM 4167 C CA . CYS A 1 518 ? -14.824 -19.046 5.535 1.00 97.56 518 CYS A CA 1
ATOM 4168 C C . CYS A 1 518 ? -16.136 -18.277 5.669 1.00 97.56 518 CYS A C 1
ATOM 4170 O O . CYS A 1 518 ? -17.103 -18.577 4.969 1.00 97.56 518 CYS A O 1
ATOM 4172 N N . MET A 1 519 ? -16.173 -17.287 6.563 1.00 98.19 519 MET A N 1
ATOM 4173 C CA . MET A 1 519 ? -17.362 -16.468 6.777 1.00 98.19 519 MET A CA 1
ATOM 4174 C C . MET A 1 519 ? -17.714 -15.634 5.544 1.00 98.19 519 MET A C 1
ATOM 4176 O O . MET A 1 519 ? -18.901 -15.549 5.225 1.00 98.19 519 MET A O 1
ATOM 4180 N N . LEU A 1 520 ? -16.722 -15.129 4.797 1.00 98.44 520 LEU A N 1
ATOM 4181 C CA . LEU A 1 520 ? -16.958 -14.441 3.521 1.00 98.44 520 LEU A CA 1
ATOM 4182 C C . LEU A 1 520 ? -17.682 -15.335 2.505 1.00 98.44 520 LEU A C 1
ATOM 4184 O O . LEU A 1 520 ? -18.610 -14.891 1.837 1.00 98.44 520 LEU A O 1
ATOM 4188 N N . PHE A 1 521 ? -17.304 -16.612 2.415 1.00 98.56 521 PHE A N 1
ATOM 4189 C CA . PHE A 1 521 ? -17.940 -17.568 1.502 1.00 98.56 521 PHE A CA 1
ATOM 4190 C C . PHE A 1 521 ? -19.238 -18.171 2.045 1.00 98.56 521 PHE A C 1
ATOM 4192 O O . PHE A 1 521 ? -19.975 -18.806 1.293 1.00 98.56 521 PHE A O 1
ATOM 4199 N N . SER A 1 522 ? -19.557 -17.989 3.325 1.00 97.38 522 SER A N 1
ATOM 4200 C CA . SER A 1 522 ? -20.580 -18.785 4.008 1.00 97.38 522 SER A CA 1
ATOM 4201 C C . SER A 1 522 ? -21.978 -18.718 3.368 1.00 97.38 522 SER A C 1
ATOM 4203 O O . SER A 1 522 ? -22.722 -19.704 3.397 1.00 97.38 522 SER A O 1
ATOM 4205 N N . VAL A 1 523 ? -22.315 -17.604 2.711 1.00 97.50 523 VAL A N 1
ATOM 4206 C CA . VAL A 1 523 ? -23.595 -17.379 2.008 1.00 97.50 523 VAL A CA 1
ATOM 4207 C C . VAL A 1 523 ? -23.440 -17.111 0.503 1.00 97.50 523 VAL A C 1
ATOM 4209 O O . VAL A 1 523 ? -24.411 -16.778 -0.179 1.00 97.50 523 VAL A O 1
ATOM 4212 N N . SER A 1 524 ? -22.233 -17.285 -0.035 1.00 98.12 524 SER A N 1
ATOM 4213 C CA . SER A 1 524 ? -21.907 -16.991 -1.439 1.00 98.12 524 SER A CA 1
ATOM 4214 C C . SER A 1 524 ? -22.745 -17.802 -2.440 1.00 98.12 524 SER A C 1
ATOM 4216 O O . SER A 1 524 ? -23.197 -17.250 -3.444 1.00 98.12 524 SER A O 1
ATOM 4218 N N . GLY A 1 525 ? -23.080 -19.051 -2.104 1.00 97.81 525 GLY A N 1
ATOM 4219 C CA . GLY A 1 525 ? -23.837 -19.976 -2.945 1.00 97.81 525 GLY A CA 1
ATOM 4220 C C . GLY A 1 525 ? -25.367 -19.875 -2.905 1.00 97.81 525 GLY A C 1
ATOM 4221 O O . GLY A 1 525 ? -26.013 -20.687 -3.570 1.00 97.81 525 GLY A O 1
ATOM 4222 N N . ARG A 1 526 ? -25.976 -18.949 -2.140 1.00 97.38 526 ARG A N 1
ATOM 4223 C CA . ARG A 1 526 ? -27.452 -18.817 -2.149 1.00 97.38 526 ARG A CA 1
ATOM 4224 C C . ARG A 1 526 ? -27.935 -18.228 -3.478 1.00 97.38 526 ARG A C 1
ATOM 4226 O O . ARG A 1 526 ? -27.354 -17.265 -3.968 1.00 97.38 526 ARG A O 1
ATOM 4233 N N . GLU A 1 527 ? -29.023 -18.776 -4.012 1.00 97.06 527 GLU A N 1
ATOM 4234 C CA . GLU A 1 527 ? -29.688 -18.280 -5.230 1.00 97.06 527 GLU A CA 1
ATOM 4235 C C . GLU A 1 527 ? -31.116 -17.759 -4.967 1.00 97.06 527 GLU A C 1
ATOM 4237 O O . GLU A 1 527 ? -31.795 -17.362 -5.907 1.00 97.06 527 GLU A O 1
ATOM 4242 N N . SER A 1 528 ? -31.543 -17.700 -3.701 1.00 95.94 528 SER A N 1
ATOM 4243 C CA . SER A 1 528 ? -32.733 -16.993 -3.199 1.00 95.94 528 SER A CA 1
ATOM 4244 C C . SER A 1 528 ? -32.569 -16.688 -1.703 1.00 95.94 528 SER A C 1
ATOM 4246 O O . SER A 1 528 ? -31.618 -17.181 -1.079 1.00 95.94 528 SER A O 1
ATOM 4248 N N . ASP A 1 529 ? -33.474 -15.904 -1.097 1.00 93.69 529 ASP A N 1
ATOM 4249 C CA . ASP A 1 529 ? -33.364 -15.585 0.340 1.00 93.69 529 ASP A CA 1
ATOM 4250 C C . ASP A 1 529 ? -33.919 -16.670 1.285 1.00 93.69 529 ASP A C 1
ATOM 4252 O O . ASP A 1 529 ? -33.723 -16.613 2.503 1.00 93.69 529 ASP A O 1
ATOM 4256 N N . LEU A 1 530 ? -34.463 -17.740 0.702 1.00 92.69 530 LEU A N 1
ATOM 4257 C CA . LEU A 1 530 ? -35.186 -18.839 1.337 1.00 92.69 530 LEU A CA 1
ATOM 4258 C C . LEU A 1 530 ? -34.524 -19.391 2.609 1.00 92.69 530 LEU A C 1
ATOM 4260 O O . LEU A 1 530 ? -33.409 -19.928 2.592 1.00 92.69 530 LEU A O 1
ATOM 4264 N N . ALA A 1 531 ? -35.241 -19.318 3.728 1.00 87.56 531 ALA A N 1
ATOM 4265 C CA . ALA A 1 531 ? -34.777 -19.827 5.014 1.00 87.56 531 ALA A CA 1
ATOM 4266 C C . ALA A 1 531 ? -34.711 -21.367 5.061 1.00 87.56 531 ALA A C 1
ATOM 4268 O O . ALA A 1 531 ? -35.524 -22.067 4.459 1.00 87.56 531 ALA A O 1
ATOM 4269 N N . PHE A 1 532 ? -33.797 -21.908 5.880 1.00 87.75 532 PHE A N 1
ATOM 4270 C CA . PHE A 1 532 ? -33.658 -23.358 6.097 1.00 87.75 532 PHE A CA 1
ATOM 4271 C C . PHE A 1 532 ? -34.975 -24.037 6.502 1.00 87.75 532 PHE A C 1
ATOM 4273 O O . PHE A 1 532 ? -35.271 -25.127 6.028 1.00 87.75 532 PHE A O 1
ATOM 4280 N N . LYS A 1 533 ? -35.781 -23.391 7.358 1.00 86.25 533 LYS A N 1
ATOM 4281 C CA . LYS A 1 533 ? -37.072 -23.936 7.815 1.00 86.25 533 LYS A CA 1
ATOM 4282 C C . LYS A 1 533 ? -38.087 -24.100 6.681 1.00 86.25 533 LYS A C 1
ATOM 4284 O O . LYS A 1 533 ? -38.947 -24.964 6.789 1.00 86.25 533 LYS A O 1
ATOM 4289 N N . SER A 1 534 ? -37.988 -23.283 5.634 1.00 89.06 534 SER A N 1
ATOM 4290 C CA . SER A 1 534 ? -38.908 -23.313 4.497 1.00 89.06 534 SER A CA 1
ATOM 4291 C C . SER A 1 534 ? -38.568 -24.450 3.534 1.00 89.06 534 SER A C 1
ATOM 4293 O O . SER A 1 534 ? -39.467 -25.126 3.046 1.00 89.06 534 SER A O 1
ATOM 4295 N N . ASN A 1 535 ? -37.276 -24.691 3.280 1.00 91.44 535 ASN A N 1
ATOM 4296 C CA . ASN A 1 535 ? -36.818 -25.814 2.460 1.00 91.44 535 ASN A CA 1
ATOM 4297 C C . ASN A 1 535 ? -35.398 -26.268 2.866 1.00 91.44 535 ASN A C 1
ATOM 4299 O O . ASN A 1 535 ? -34.400 -25.708 2.394 1.00 91.44 535 ASN A O 1
ATOM 4303 N N . PRO A 1 536 ? -35.283 -27.291 3.733 1.00 90.19 536 PRO A N 1
ATOM 4304 C CA . PRO A 1 536 ? -33.994 -27.782 4.214 1.00 90.19 536 PRO A CA 1
ATOM 4305 C C . PRO A 1 536 ? -33.075 -28.321 3.112 1.00 90.19 536 PRO A C 1
ATOM 4307 O O . PRO A 1 536 ? -31.865 -28.105 3.175 1.00 90.19 536 PRO A O 1
ATOM 4310 N N . ASP A 1 537 ? -33.627 -29.018 2.114 1.00 90.69 537 ASP A N 1
ATOM 4311 C CA . ASP A 1 537 ? -32.856 -29.596 1.006 1.00 90.69 537 ASP A CA 1
ATOM 4312 C C . ASP A 1 537 ? -32.238 -28.506 0.143 1.00 90.69 537 ASP A C 1
ATOM 4314 O O . ASP A 1 537 ? -31.030 -28.505 -0.102 1.00 90.69 537 ASP A O 1
ATOM 4318 N N . LYS A 1 538 ? -33.041 -27.506 -0.220 1.00 93.50 538 LYS A N 1
ATOM 4319 C CA . LYS A 1 538 ? -32.555 -26.397 -1.031 1.00 93.50 538 LYS A CA 1
ATOM 4320 C C . LYS A 1 538 ? -31.507 -25.562 -0.305 1.00 93.50 538 LYS A C 1
ATOM 4322 O O . LYS A 1 538 ? -30.489 -25.176 -0.875 1.00 93.50 538 LYS A O 1
ATOM 4327 N N . TYR A 1 539 ? -31.704 -25.344 0.992 1.00 91.44 539 TYR A N 1
ATOM 4328 C CA . TYR A 1 539 ? -30.710 -24.669 1.814 1.00 91.44 539 TYR A CA 1
ATOM 4329 C C . TYR A 1 539 ? -29.385 -25.451 1.884 1.00 91.44 539 TYR A C 1
ATOM 4331 O O . TYR A 1 539 ? -28.313 -24.843 1.864 1.00 91.44 539 TYR A O 1
ATOM 4339 N N . ARG A 1 540 ? -29.432 -26.793 1.921 1.00 92.38 540 ARG A N 1
ATOM 4340 C CA . ARG A 1 540 ? -28.231 -27.642 1.833 1.00 92.38 540 ARG A CA 1
ATOM 4341 C C . ARG A 1 540 ? -27.521 -27.502 0.487 1.00 92.38 540 ARG A C 1
ATOM 4343 O O . ARG A 1 540 ? -26.295 -27.428 0.484 1.00 92.38 540 ARG A O 1
ATOM 4350 N N . GLU A 1 541 ? -28.246 -27.389 -0.628 1.00 95.81 541 GLU A N 1
ATOM 4351 C CA . GLU A 1 541 ? -27.631 -27.085 -1.931 1.00 95.81 541 GLU A CA 1
ATOM 4352 C C . GLU A 1 541 ? -26.876 -25.752 -1.904 1.00 95.81 541 GLU A C 1
ATOM 4354 O O . GLU A 1 541 ? -25.742 -25.676 -2.374 1.00 95.81 541 GLU A O 1
ATOM 4359 N N . TYR A 1 542 ? -27.459 -24.701 -1.318 1.00 97.06 542 TYR A N 1
ATOM 4360 C CA . TYR A 1 542 ? -26.776 -23.409 -1.193 1.00 97.06 542 TYR A CA 1
ATOM 4361 C C . TYR A 1 542 ? -25.490 -23.510 -0.371 1.00 97.06 542 TYR A C 1
ATOM 4363 O O . TYR A 1 542 ? -24.475 -22.919 -0.739 1.00 97.06 542 TYR A O 1
ATOM 4371 N N . ARG A 1 543 ? -25.501 -24.290 0.719 1.00 96.50 543 ARG A N 1
ATOM 4372 C CA . ARG A 1 543 ? -24.294 -24.558 1.516 1.00 96.50 543 ARG A CA 1
ATOM 4373 C C . ARG A 1 543 ? -23.239 -25.334 0.731 1.00 96.50 543 ARG A C 1
ATOM 4375 O O . ARG A 1 543 ? -22.060 -24.995 0.824 1.00 96.50 543 ARG A O 1
ATOM 4382 N N . GLN A 1 544 ? -23.655 -26.321 -0.059 1.00 98.00 544 GLN A N 1
ATOM 4383 C CA . GLN A 1 544 ? -22.766 -27.077 -0.940 1.00 98.00 544 GLN A CA 1
ATOM 4384 C C . GLN A 1 544 ? -22.094 -26.159 -1.968 1.00 98.00 544 GLN A C 1
ATOM 4386 O O . GLN A 1 544 ? -20.868 -26.157 -2.070 1.00 98.00 544 GLN A O 1
ATOM 4391 N N . ARG A 1 545 ? -22.865 -25.296 -2.639 1.00 98.31 545 ARG A N 1
ATOM 4392 C CA . ARG A 1 545 ? -22.333 -24.308 -3.592 1.00 98.31 545 ARG A CA 1
ATOM 4393 C C . ARG A 1 545 ? -21.350 -23.342 -2.923 1.00 98.31 545 ARG A C 1
ATOM 4395 O O . ARG A 1 545 ? -20.274 -23.106 -3.464 1.00 98.31 545 ARG A O 1
ATOM 4402 N N . SER A 1 546 ? -21.670 -22.826 -1.731 1.00 98.56 546 SER A N 1
ATOM 4403 C CA . SER A 1 546 ? -20.747 -21.980 -0.954 1.00 98.56 546 SER A CA 1
ATOM 4404 C C . SER A 1 546 ? -19.421 -22.695 -0.653 1.00 98.56 546 SER A C 1
ATOM 4406 O O . SER A 1 546 ? -18.348 -22.104 -0.772 1.00 98.56 546 SER A O 1
ATOM 4408 N N . ALA A 1 547 ? -19.476 -23.975 -0.270 1.00 98.50 547 ALA A N 1
ATOM 4409 C CA . ALA A 1 547 ? -18.287 -24.772 0.018 1.00 98.50 547 ALA A CA 1
ATOM 4410 C C . ALA A 1 547 ? -17.446 -25.033 -1.245 1.00 98.50 547 ALA A C 1
ATOM 4412 O O . ALA A 1 547 ? -16.221 -24.941 -1.197 1.00 98.50 547 ALA A O 1
ATOM 4413 N N . GLU A 1 548 ? -18.082 -25.305 -2.385 1.00 98.56 548 GLU A N 1
ATOM 4414 C CA . GLU A 1 548 ? -17.409 -25.484 -3.678 1.00 98.56 548 GLU A CA 1
ATOM 4415 C C . GLU A 1 548 ? -16.720 -24.200 -4.156 1.00 98.56 548 GLU A C 1
ATOM 4417 O O . GLU A 1 548 ? -15.561 -24.242 -4.572 1.00 98.56 548 GLU A O 1
ATOM 4422 N N . GLN A 1 549 ? -17.390 -23.051 -4.031 1.00 98.50 549 GLN A N 1
ATOM 4423 C CA . GLN A 1 549 ? -16.816 -21.738 -4.347 1.00 98.50 549 GLN A CA 1
ATOM 4424 C C . GLN A 1 549 ? -15.585 -21.445 -3.477 1.00 98.50 549 GLN A C 1
ATOM 4426 O O . GLN A 1 549 ? -14.548 -21.021 -3.992 1.00 98.50 549 GLN A O 1
ATOM 4431 N N . PHE A 1 550 ? -15.654 -21.764 -2.180 1.00 98.56 550 PHE A N 1
ATOM 4432 C CA . PHE A 1 550 ? -14.499 -21.679 -1.288 1.00 98.56 550 PHE A CA 1
ATOM 4433 C C . PHE A 1 550 ? -13.354 -22.600 -1.734 1.00 98.56 550 PHE A C 1
ATOM 4435 O O . PHE A 1 550 ? -12.212 -22.151 -1.805 1.00 98.56 550 PHE A O 1
ATOM 4442 N N . ILE A 1 551 ? -13.630 -23.867 -2.072 1.00 98.38 551 ILE A N 1
ATOM 4443 C CA . ILE A 1 551 ? -12.608 -24.826 -2.533 1.00 98.38 551 ILE A CA 1
ATOM 4444 C C . ILE A 1 551 ? -11.874 -24.289 -3.764 1.00 98.38 551 ILE A C 1
ATOM 4446 O O . ILE A 1 551 ? -10.643 -24.343 -3.814 1.00 98.38 551 ILE A O 1
ATOM 4450 N N . LEU A 1 552 ? -12.614 -23.758 -4.741 1.00 97.50 552 LEU A N 1
ATOM 4451 C CA . LEU A 1 552 ? -12.043 -23.208 -5.970 1.00 97.50 552 LEU A CA 1
ATOM 4452 C C . LEU A 1 552 ? -11.084 -22.049 -5.689 1.00 97.50 552 LEU A C 1
ATOM 4454 O O . LEU A 1 552 ? -10.000 -22.013 -6.267 1.00 97.50 552 LEU A O 1
ATOM 4458 N N . TYR A 1 553 ? -11.448 -21.148 -4.777 1.00 97.25 553 TYR A N 1
ATOM 4459 C CA . TYR A 1 553 ? -10.593 -20.030 -4.379 1.00 97.25 553 TYR A CA 1
ATOM 4460 C C . TYR A 1 553 ? -9.380 -20.470 -3.542 1.00 97.25 553 TYR A C 1
ATOM 4462 O O . TYR A 1 553 ? -8.269 -19.965 -3.710 1.00 97.25 553 TYR A O 1
ATOM 4470 N N . ALA A 1 554 ? -9.589 -21.408 -2.618 1.00 96.00 554 ALA A N 1
ATOM 4471 C CA . ALA A 1 554 ? -8.630 -21.761 -1.579 1.00 96.00 554 ALA A CA 1
ATOM 4472 C C . ALA A 1 554 ? -7.553 -22.764 -2.022 1.00 96.00 554 ALA A C 1
ATOM 4474 O O . ALA A 1 554 ? -6.489 -22.817 -1.401 1.00 96.00 554 ALA A O 1
ATOM 4475 N N . ARG A 1 555 ? -7.799 -23.561 -3.072 1.00 94.25 555 ARG A N 1
ATOM 4476 C CA . ARG A 1 555 ? -6.937 -24.695 -3.469 1.00 94.25 555 ARG A CA 1
ATOM 4477 C C . ARG A 1 555 ? -5.467 -24.341 -3.716 1.00 94.25 555 ARG A C 1
ATOM 4479 O O . ARG A 1 555 ? -4.605 -25.167 -3.436 1.00 94.25 555 ARG A O 1
ATOM 4486 N N . ASP A 1 556 ? -5.198 -23.124 -4.186 1.00 89.00 556 ASP A N 1
ATOM 4487 C CA . ASP A 1 556 ? -3.850 -22.639 -4.515 1.00 89.00 556 ASP A CA 1
ATOM 4488 C C . ASP A 1 556 ? -3.272 -21.730 -3.408 1.00 89.00 556 ASP A C 1
ATOM 4490 O O . ASP A 1 556 ? -2.174 -21.193 -3.538 1.00 89.00 556 ASP A O 1
ATOM 4494 N N . LYS A 1 557 ? -4.016 -21.545 -2.306 1.00 89.31 557 LYS A N 1
ATOM 4495 C CA . LYS A 1 557 ? -3.704 -20.601 -1.216 1.00 89.31 557 LYS A CA 1
ATOM 4496 C C . LYS A 1 557 ? -3.517 -21.267 0.148 1.00 89.31 557 LYS A C 1
ATOM 4498 O O . LYS A 1 557 ? -2.980 -20.643 1.060 1.00 89.31 557 LYS A O 1
ATOM 4503 N N . MET A 1 558 ? -3.961 -22.513 0.324 1.00 92.56 558 MET A N 1
ATOM 4504 C CA . MET A 1 558 ? -3.815 -23.252 1.581 1.00 92.56 558 MET A CA 1
ATOM 4505 C C . MET A 1 558 ? -3.616 -24.755 1.356 1.00 92.56 558 MET A C 1
ATOM 4507 O O . MET A 1 558 ? -3.767 -25.268 0.250 1.00 92.56 558 MET A O 1
ATOM 4511 N N . SER A 1 559 ? -3.260 -25.473 2.424 1.00 94.50 559 SER A N 1
ATOM 4512 C CA . SER A 1 559 ? -3.069 -26.926 2.365 1.00 94.50 559 SER A CA 1
ATOM 4513 C C . SER A 1 559 ? -4.369 -27.652 1.995 1.00 94.50 559 SER A C 1
ATOM 4515 O O . SER A 1 559 ? -5.458 -27.226 2.381 1.00 94.50 559 SER A O 1
ATOM 4517 N N . LYS A 1 560 ? -4.265 -28.794 1.300 1.00 95.38 560 LYS A N 1
ATOM 4518 C CA . LYS A 1 560 ? -5.432 -29.621 0.929 1.00 95.38 560 LYS A CA 1
ATOM 4519 C C . LYS A 1 560 ? -6.287 -30.013 2.142 1.00 95.38 560 LYS A C 1
ATOM 4521 O O . LYS A 1 560 ? -7.514 -30.036 2.045 1.00 95.38 560 LYS A O 1
ATOM 4526 N N . ASP A 1 561 ? -5.649 -30.279 3.280 1.00 95.31 561 ASP A N 1
ATOM 4527 C CA . ASP A 1 561 ? -6.340 -30.630 4.523 1.00 95.31 561 ASP A CA 1
ATOM 4528 C C . ASP A 1 561 ? -7.106 -29.446 5.115 1.00 95.31 561 ASP A C 1
ATOM 4530 O O . ASP A 1 561 ? -8.241 -29.617 5.567 1.00 95.31 561 ASP A O 1
ATOM 4534 N N . ASP A 1 562 ? -6.533 -28.239 5.068 1.00 95.44 562 ASP A N 1
ATOM 4535 C CA . ASP A 1 562 ? -7.248 -27.027 5.463 1.00 95.44 562 ASP A CA 1
ATOM 4536 C C . ASP A 1 562 ? -8.435 -26.768 4.535 1.00 95.44 562 ASP A C 1
ATOM 4538 O O . ASP A 1 562 ? -9.544 -26.596 5.040 1.00 95.44 562 ASP A O 1
ATOM 4542 N N . VAL A 1 563 ? -8.248 -26.826 3.207 1.00 97.62 563 VAL A N 1
ATOM 4543 C CA . VAL A 1 563 ? -9.349 -26.651 2.240 1.00 97.62 563 VAL A CA 1
ATOM 4544 C C . VAL A 1 563 ? -10.511 -27.579 2.589 1.00 97.62 563 VAL A C 1
ATOM 4546 O O . VAL A 1 563 ? -11.646 -27.130 2.735 1.00 97.62 563 VAL A O 1
ATOM 4549 N N . LYS A 1 564 ? -10.228 -28.869 2.796 1.00 96.75 564 LYS A N 1
ATOM 4550 C CA . LYS A 1 564 ? -11.245 -29.866 3.143 1.00 96.75 564 LYS A CA 1
ATOM 4551 C C . LYS A 1 564 ? -11.927 -29.559 4.478 1.00 96.75 564 LYS A C 1
ATOM 4553 O O . LYS A 1 564 ? -13.152 -29.603 4.558 1.00 96.75 564 LYS A O 1
ATOM 4558 N N . LYS A 1 565 ? -11.149 -29.249 5.521 1.00 95.69 565 LYS A N 1
ATOM 4559 C CA . LYS A 1 565 ? -11.650 -28.936 6.871 1.00 95.69 565 LYS A CA 1
ATOM 4560 C C . LYS A 1 565 ? -12.605 -27.740 6.854 1.00 95.69 565 LYS A C 1
ATOM 4562 O O . LYS A 1 565 ? -13.651 -27.789 7.491 1.00 95.69 565 LYS A O 1
ATOM 4567 N N . TYR A 1 566 ? -12.236 -26.672 6.159 1.00 97.31 566 TYR A N 1
ATOM 4568 C CA . TYR A 1 566 ? -12.996 -25.426 6.142 1.00 97.31 566 TYR A CA 1
ATOM 4569 C C . TYR A 1 566 ? -14.202 -25.476 5.201 1.00 97.31 566 TYR A C 1
ATOM 4571 O O . TYR A 1 566 ? -15.273 -24.994 5.566 1.00 97.31 566 TYR A O 1
ATOM 4579 N N . ALA A 1 567 ? -14.086 -26.155 4.057 1.00 97.75 567 ALA A N 1
ATOM 4580 C CA . ALA A 1 567 ? -15.234 -26.446 3.202 1.00 97.75 567 ALA A CA 1
ATOM 4581 C C . ALA A 1 567 ? -16.296 -27.276 3.945 1.00 97.75 567 ALA A C 1
ATOM 4583 O O . ALA A 1 567 ? -17.487 -26.989 3.849 1.00 97.75 567 ALA A O 1
ATOM 4584 N N . GLU A 1 568 ? -15.872 -28.260 4.749 1.00 96.44 568 GLU A N 1
ATOM 4585 C CA . GLU A 1 568 ? -16.771 -29.054 5.596 1.00 96.44 568 GLU A CA 1
ATOM 4586 C C . GLU A 1 568 ? -17.499 -28.192 6.644 1.00 96.44 568 GLU A C 1
ATOM 4588 O O . GLU A 1 568 ? -18.682 -28.417 6.901 1.00 96.44 568 GLU A O 1
ATOM 4593 N N . LEU A 1 569 ? -16.829 -27.186 7.222 1.00 96.38 569 LEU A N 1
ATOM 4594 C CA . LEU A 1 569 ? -17.456 -26.240 8.153 1.00 96.38 569 LEU A CA 1
ATOM 4595 C C . LEU A 1 569 ? -18.503 -25.358 7.459 1.00 96.38 569 LEU A C 1
ATOM 4597 O O . LEU A 1 569 ? -19.597 -25.200 7.995 1.00 96.38 569 LEU A O 1
ATOM 4601 N N . ILE A 1 570 ? -18.205 -24.835 6.264 1.00 97.50 570 ILE A N 1
ATOM 4602 C CA . ILE A 1 570 ? -19.158 -24.044 5.464 1.00 97.50 570 ILE A CA 1
ATOM 4603 C C . ILE A 1 570 ? -20.386 -24.886 5.112 1.00 97.50 570 ILE A C 1
ATOM 4605 O O . ILE A 1 570 ? -21.515 -24.451 5.343 1.00 97.50 570 ILE A O 1
ATOM 4609 N N . LEU A 1 571 ? -20.164 -26.107 4.616 1.00 95.75 571 LEU A N 1
ATOM 4610 C CA . LEU A 1 571 ? -21.222 -27.044 4.235 1.00 95.75 571 LEU A CA 1
ATOM 4611 C C . LEU A 1 571 ? -22.203 -27.301 5.387 1.00 95.75 571 LEU A C 1
ATOM 4613 O O . LEU A 1 571 ? -23.411 -27.395 5.180 1.00 95.75 571 LEU A O 1
ATOM 4617 N N . ASN A 1 572 ? -21.679 -27.408 6.607 1.00 93.50 572 ASN A N 1
ATOM 4618 C CA . ASN A 1 572 ? -22.468 -27.761 7.777 1.00 93.50 572 ASN A CA 1
ATOM 4619 C C . ASN A 1 572 ? -22.918 -26.558 8.611 1.00 93.50 572 ASN A C 1
ATOM 4621 O O . ASN A 1 572 ? -23.580 -26.763 9.622 1.00 93.50 572 ASN A O 1
ATOM 4625 N N . MET A 1 573 ? -22.608 -25.314 8.234 1.00 90.44 573 MET A N 1
ATOM 4626 C CA . MET A 1 573 ? -22.928 -24.149 9.064 1.00 90.44 573 MET A CA 1
ATOM 4627 C C . MET A 1 573 ? -24.442 -24.034 9.323 1.00 90.44 573 MET A C 1
ATOM 4629 O O . MET A 1 573 ? -25.250 -23.961 8.389 1.00 90.44 573 MET A O 1
ATOM 4633 N N . GLY A 1 574 ? -24.823 -24.003 10.604 1.00 81.62 574 GLY A N 1
ATOM 4634 C CA . GLY A 1 574 ? -26.213 -24.041 11.071 1.00 81.62 574 GLY A CA 1
ATOM 4635 C C . GLY A 1 574 ? -26.864 -25.434 11.145 1.00 81.62 574 GLY A C 1
ATOM 4636 O O . GLY A 1 574 ? -28.031 -25.513 11.518 1.00 81.62 574 GLY A O 1
ATOM 4637 N N . ASN A 1 575 ? -26.153 -26.524 10.826 1.00 86.12 575 ASN A N 1
ATOM 4638 C CA . ASN A 1 575 ? -26.667 -27.896 10.914 1.00 86.12 575 ASN A CA 1
ATOM 4639 C C . ASN A 1 575 ? -26.443 -28.496 12.322 1.00 86.12 575 ASN A C 1
ATOM 4641 O O . ASN A 1 575 ? -25.310 -28.868 12.643 1.00 86.12 575 ASN A O 1
ATOM 4645 N N . PRO A 1 576 ? -27.486 -28.662 13.158 1.00 74.38 576 PRO A N 1
ATOM 4646 C CA . PRO A 1 576 ? -27.328 -29.202 14.511 1.00 74.38 576 PRO A CA 1
ATOM 4647 C C . PRO A 1 576 ? -26.879 -30.672 14.532 1.00 74.38 576 PRO A C 1
ATOM 4649 O O . PRO A 1 576 ? -26.264 -31.110 15.505 1.00 74.38 576 PRO A O 1
ATOM 4652 N N . ASP A 1 577 ? -27.133 -31.440 13.468 1.00 86.12 577 ASP A N 1
ATOM 4653 C CA . ASP A 1 577 ? -26.752 -32.854 13.401 1.00 86.12 577 ASP A CA 1
ATOM 4654 C C . ASP A 1 577 ? -25.266 -33.059 13.090 1.00 86.12 577 ASP A C 1
ATOM 4656 O O . ASP A 1 577 ? -24.723 -34.132 13.353 1.00 86.12 577 ASP A O 1
ATOM 4660 N N . TYR A 1 578 ? -24.570 -32.026 12.605 1.00 89.31 578 TYR A N 1
ATOM 4661 C CA . TYR A 1 578 ? -23.134 -32.104 12.336 1.00 89.31 578 TYR A CA 1
ATOM 4662 C C . TYR A 1 578 ? -22.327 -32.435 13.599 1.00 89.31 578 TYR A C 1
ATOM 4664 O O . TYR A 1 578 ? -21.399 -33.244 13.552 1.00 89.31 578 TYR A O 1
ATOM 4672 N N . LEU A 1 579 ? -22.738 -31.899 14.752 1.00 88.88 579 LEU A N 1
ATOM 4673 C CA . LEU A 1 579 ? -22.104 -32.178 16.044 1.00 88.88 579 LEU A CA 1
ATOM 4674 C C . LEU A 1 579 ? -22.323 -33.616 16.537 1.00 88.88 579 LEU A C 1
ATOM 4676 O O . LEU A 1 579 ? -21.583 -34.086 17.395 1.00 88.88 579 LEU A O 1
ATOM 4680 N N . LYS A 1 580 ? -23.299 -34.342 15.979 1.00 90.00 580 LYS A N 1
ATOM 4681 C CA . LYS A 1 580 ? -23.546 -35.762 16.287 1.00 90.00 580 LYS A CA 1
ATOM 4682 C C . LYS A 1 580 ? -22.670 -36.702 15.449 1.00 90.00 580 LYS A C 1
ATOM 4684 O O . LYS A 1 580 ? -22.684 -37.916 15.657 1.00 90.00 580 LYS A O 1
ATOM 4689 N N . SER A 1 581 ? -21.920 -36.171 14.481 1.00 88.12 581 SER A N 1
ATOM 4690 C CA . SER A 1 581 ? -21.064 -36.958 13.594 1.00 88.12 581 SER A CA 1
ATOM 4691 C C . SER A 1 581 ? -19.929 -37.641 14.354 1.00 88.12 581 SER A C 1
ATOM 4693 O O . SER A 1 581 ? -19.167 -36.996 15.067 1.00 88.12 581 SER A O 1
ATOM 4695 N N . LYS A 1 582 ? -19.703 -38.936 14.094 1.00 82.62 582 LYS A N 1
ATOM 4696 C CA . LYS A 1 582 ? -18.552 -39.683 14.643 1.00 82.62 582 LYS A CA 1
ATOM 4697 C C . LYS A 1 582 ? -17.186 -39.128 14.201 1.00 82.62 582 LYS A C 1
ATOM 4699 O O . LYS A 1 582 ? -16.167 -39.513 14.762 1.00 82.62 582 LYS A O 1
ATOM 4704 N N . LYS A 1 583 ? -17.151 -38.263 13.178 1.00 86.06 583 LYS A N 1
ATOM 4705 C CA . LYS A 1 583 ? -15.927 -37.649 12.631 1.00 86.06 583 LYS A CA 1
ATOM 4706 C C . LYS A 1 583 ? -15.627 -36.262 13.220 1.00 86.06 583 LYS A C 1
ATOM 4708 O O . LYS A 1 583 ? -14.637 -35.646 12.815 1.00 86.06 583 LYS A O 1
ATOM 4713 N N . ILE A 1 584 ? -16.464 -35.750 14.129 1.00 90.69 584 ILE A N 1
ATOM 4714 C CA . ILE A 1 584 ? -16.248 -34.437 14.740 1.00 90.69 584 ILE A CA 1
ATOM 4715 C C . ILE A 1 584 ? -15.091 -34.509 15.742 1.00 90.69 584 ILE A C 1
ATOM 4717 O O . ILE A 1 584 ? -15.067 -35.341 16.647 1.00 90.69 584 ILE A O 1
ATOM 4721 N N . THR A 1 585 ? -14.096 -33.642 15.570 1.00 92.25 585 THR A N 1
ATOM 4722 C CA . THR A 1 585 ? -13.015 -33.476 16.550 1.00 92.25 585 THR A CA 1
ATOM 4723 C C . THR A 1 585 ? -13.343 -32.304 17.473 1.00 92.25 585 THR A C 1
ATOM 4725 O O . THR A 1 585 ? -14.040 -31.385 17.038 1.00 92.25 585 THR A O 1
ATOM 4728 N N . PRO A 1 586 ? -12.792 -32.249 18.702 1.00 91.81 586 PRO A N 1
ATOM 4729 C CA . PRO A 1 586 ? -12.981 -31.102 19.593 1.00 91.81 586 PRO A CA 1
ATOM 4730 C C . PRO A 1 586 ? -12.640 -29.759 18.932 1.00 91.81 586 PRO A C 1
ATOM 4732 O O . PRO A 1 586 ? -13.363 -28.782 19.089 1.00 91.81 586 PRO A O 1
ATOM 4735 N N . LYS A 1 587 ? -11.570 -29.718 18.124 1.00 92.31 587 LYS A N 1
ATOM 4736 C CA . LYS A 1 587 ? -11.201 -28.512 17.372 1.00 92.31 587 LYS A CA 1
ATOM 4737 C C . LYS A 1 587 ? -12.280 -28.140 16.349 1.00 92.31 587 LYS A C 1
ATOM 4739 O O . LYS A 1 587 ? -12.676 -26.985 16.308 1.00 92.31 587 LYS A O 1
ATOM 4744 N N . LYS A 1 588 ? -12.790 -29.090 15.552 1.00 93.31 588 LYS A N 1
ATOM 4745 C CA . LYS A 1 588 ? -13.865 -28.813 14.577 1.00 93.31 588 LYS A CA 1
ATOM 4746 C C . LYS A 1 588 ? -15.160 -28.353 15.252 1.00 93.31 588 LYS A C 1
ATOM 4748 O O . LYS A 1 588 ? -15.794 -27.435 14.749 1.00 93.31 588 LYS A O 1
ATOM 4753 N N . GLU A 1 589 ? -15.514 -28.963 16.381 1.00 93.19 589 GLU A N 1
ATOM 4754 C CA . GLU A 1 589 ? -16.644 -28.559 17.228 1.00 93.19 589 GLU A CA 1
ATOM 4755 C C . GLU A 1 589 ? -16.499 -27.090 17.668 1.00 93.19 589 GLU A C 1
ATOM 4757 O O . GLU A 1 589 ? -17.408 -26.291 17.457 1.00 93.19 589 GLU A O 1
ATOM 4762 N N . ALA A 1 590 ? -15.327 -26.689 18.172 1.00 94.81 590 ALA A N 1
ATOM 4763 C CA . ALA A 1 590 ? -15.070 -25.300 18.557 1.00 94.81 590 ALA A CA 1
ATOM 4764 C C . ALA A 1 590 ? -15.182 -24.318 17.376 1.00 94.81 590 ALA A C 1
ATOM 4766 O O . ALA A 1 590 ? -15.865 -23.300 17.488 1.00 94.81 590 ALA A O 1
ATOM 4767 N N . LEU A 1 591 ? -14.561 -24.632 16.231 1.00 96.25 591 LEU A N 1
ATOM 4768 C CA . LEU A 1 591 ? -14.631 -23.792 15.026 1.00 96.25 591 LEU A CA 1
ATOM 4769 C C . LEU A 1 591 ? -16.078 -23.634 14.528 1.00 96.25 591 LEU A C 1
ATOM 4771 O O . LEU A 1 591 ? -16.486 -22.536 14.153 1.00 96.25 591 LEU A O 1
ATOM 4775 N N . PHE A 1 592 ? -16.866 -24.710 14.580 1.00 95.62 592 PHE A N 1
ATOM 4776 C CA . PHE A 1 592 ? -18.286 -24.695 14.237 1.00 95.62 592 PHE A CA 1
ATOM 4777 C C . PHE A 1 592 ? -19.093 -23.763 15.149 1.00 95.62 592 PHE A C 1
ATOM 4779 O O . PHE A 1 592 ? -19.882 -22.956 14.655 1.00 95.62 592 PHE A O 1
ATOM 4786 N N . HIS A 1 593 ? -18.879 -23.828 16.466 1.00 95.69 593 HIS A N 1
ATOM 4787 C CA . HIS A 1 593 ? -19.556 -22.941 17.415 1.00 95.69 593 HIS A CA 1
ATOM 4788 C C . HIS A 1 593 ? -19.190 -21.468 17.210 1.00 95.69 593 HIS A C 1
ATOM 4790 O O . HIS A 1 593 ? -20.075 -20.616 17.259 1.00 95.69 593 HIS A O 1
ATOM 4796 N N . ILE A 1 594 ? -17.919 -21.170 16.922 1.00 95.88 594 ILE A N 1
ATOM 4797 C CA . ILE A 1 594 ? -17.461 -19.805 16.624 1.00 95.88 594 ILE A CA 1
ATOM 4798 C C . ILE A 1 594 ? -18.176 -19.250 15.384 1.00 95.88 594 ILE A C 1
ATOM 4800 O O . ILE A 1 594 ? -18.746 -18.161 15.442 1.00 95.88 594 ILE A O 1
ATOM 4804 N N . MET A 1 595 ? -18.182 -20.003 14.277 1.00 96.50 595 MET A N 1
ATOM 4805 C CA . MET A 1 595 ? -18.821 -19.570 13.027 1.00 96.50 595 MET A CA 1
ATOM 4806 C C . MET A 1 595 ? -20.334 -19.389 13.183 1.00 96.50 595 MET A C 1
ATOM 4808 O O . MET A 1 595 ? -20.892 -18.397 12.713 1.00 96.50 595 MET A O 1
ATOM 4812 N N . ASN A 1 596 ? -21.002 -20.318 13.873 1.00 95.31 596 ASN A N 1
ATOM 4813 C CA . ASN A 1 596 ? -22.444 -20.228 14.082 1.00 95.31 596 ASN A CA 1
ATOM 4814 C C . ASN A 1 596 ? -22.829 -19.036 14.953 1.00 95.31 596 ASN A C 1
ATOM 4816 O O . ASN A 1 596 ? -23.756 -18.320 14.580 1.00 95.31 596 ASN A O 1
ATOM 4820 N N . LEU A 1 597 ? -22.118 -18.790 16.061 1.00 96.31 597 LEU A N 1
ATOM 4821 C CA . LEU A 1 597 ? -22.418 -17.634 16.902 1.00 96.31 597 LEU A CA 1
ATOM 4822 C C . LEU A 1 597 ? -22.161 -16.328 16.138 1.00 96.31 597 LEU A C 1
ATOM 4824 O O . LEU A 1 597 ? -23.011 -15.445 16.168 1.00 96.31 597 LEU A O 1
ATOM 4828 N N . ALA A 1 598 ? -21.063 -16.226 15.378 1.00 96.62 598 ALA A N 1
ATOM 4829 C CA . ALA A 1 598 ? -20.794 -15.060 14.530 1.00 96.62 598 ALA A CA 1
ATOM 4830 C C . ALA A 1 598 ? -21.935 -14.790 13.531 1.00 96.62 598 ALA A C 1
ATOM 4832 O O . ALA A 1 598 ? -22.395 -13.658 13.410 1.00 96.62 598 ALA A O 1
ATOM 4833 N N . HIS A 1 599 ? -22.446 -15.827 12.862 1.00 97.06 599 HIS A N 1
ATOM 4834 C CA . HIS A 1 599 ? -23.599 -15.699 11.969 1.00 97.06 599 HIS A CA 1
ATOM 4835 C C . HIS A 1 599 ? -24.888 -15.316 12.719 1.00 97.06 599 HIS A C 1
ATOM 4837 O O . HIS A 1 599 ? -25.660 -14.491 12.235 1.00 97.06 599 HIS A O 1
ATOM 4843 N N . GLN A 1 600 ? -25.134 -15.907 13.892 1.00 96.31 600 GLN A N 1
ATOM 4844 C CA . GLN A 1 600 ? -26.338 -15.655 14.688 1.00 96.31 600 GLN A CA 1
ATOM 4845 C C . GLN A 1 600 ? -26.393 -14.239 15.254 1.00 96.31 600 GLN A C 1
ATOM 4847 O O . GLN A 1 600 ? -27.476 -13.666 15.291 1.00 96.31 600 GLN A O 1
ATOM 4852 N N . LEU A 1 601 ? -25.251 -13.666 15.643 1.00 96.81 601 LEU A N 1
ATOM 4853 C CA . LEU A 1 601 ? -25.166 -12.278 16.098 1.00 96.81 601 LEU A CA 1
ATOM 4854 C C . LEU A 1 601 ? -25.697 -11.304 15.033 1.00 96.81 601 LEU A C 1
ATOM 4856 O O . LEU A 1 601 ? -26.459 -10.396 15.354 1.00 96.81 601 LEU A O 1
ATOM 4860 N N . ASP A 1 602 ? -25.386 -11.534 13.755 1.00 97.75 602 ASP A N 1
ATOM 4861 C CA . ASP A 1 602 ? -25.835 -10.655 12.667 1.00 97.75 602 ASP A CA 1
ATOM 4862 C C . ASP A 1 602 ? -27.328 -10.810 12.328 1.00 97.75 602 ASP A C 1
ATOM 4864 O O . ASP A 1 602 ? -27.876 -9.991 11.592 1.00 97.75 602 ASP A O 1
ATOM 4868 N N . LEU A 1 603 ? -28.023 -11.835 12.851 1.00 96.69 603 LEU A N 1
ATOM 4869 C CA . LEU A 1 603 ? -29.467 -12.027 12.622 1.00 96.69 603 LEU A CA 1
ATOM 4870 C C . LEU A 1 603 ? -30.314 -10.905 13.233 1.00 96.69 603 LEU A C 1
ATOM 4872 O O . LEU A 1 603 ? -31.484 -10.772 12.891 1.00 96.69 603 LEU A O 1
ATOM 4876 N N . MET A 1 604 ? -29.718 -10.058 14.073 1.00 95.50 604 MET A N 1
ATOM 4877 C CA . MET A 1 604 ? -30.321 -8.842 14.618 1.00 95.50 604 MET A CA 1
ATOM 4878 C C . MET A 1 604 ? -30.900 -7.914 13.522 1.00 95.50 604 MET A C 1
ATOM 4880 O O . MET A 1 604 ? -31.878 -7.202 13.757 1.00 95.50 604 MET A O 1
ATOM 4884 N N . ARG A 1 605 ? -30.344 -7.984 12.303 1.00 96.25 605 ARG A N 1
ATOM 4885 C CA . ARG A 1 605 ? -30.793 -7.245 11.108 1.00 96.25 605 ARG A CA 1
ATOM 4886 C C . ARG A 1 605 ? -32.046 -7.803 10.424 1.00 96.25 605 ARG A C 1
ATOM 4888 O O . ARG A 1 605 ? -32.562 -7.187 9.502 1.00 96.25 605 ARG A O 1
ATOM 4895 N N . CYS A 1 606 ? -32.499 -9.008 10.773 1.00 94.50 606 CYS A N 1
ATOM 4896 C CA . CYS A 1 606 ? -33.590 -9.674 10.040 1.00 94.50 606 CYS A CA 1
ATOM 4897 C C . CYS A 1 606 ? -34.537 -10.511 10.908 1.00 94.50 606 CYS A C 1
ATOM 4899 O O . CYS A 1 606 ? -35.567 -10.965 10.420 1.00 94.50 606 CYS A O 1
ATOM 4901 N N . TYR A 1 607 ? -34.212 -10.751 12.180 1.00 95.12 607 TYR A N 1
ATOM 4902 C CA . TYR A 1 607 ? -35.071 -11.477 13.111 1.00 95.12 607 TYR A CA 1
ATOM 4903 C C . TYR A 1 607 ? -35.722 -10.498 14.082 1.00 95.12 607 TYR A C 1
ATOM 4905 O O . TYR A 1 607 ? -35.039 -9.725 14.753 1.00 95.12 607 TYR A O 1
ATOM 4913 N N . HIS A 1 608 ? -37.044 -10.594 14.221 1.00 93.81 608 HIS A N 1
ATOM 4914 C CA . HIS A 1 608 ? -37.765 -9.923 15.299 1.00 93.81 608 HIS A CA 1
ATOM 4915 C C . HIS A 1 608 ? -37.332 -10.455 16.669 1.00 93.81 608 HIS A C 1
ATOM 4917 O O . HIS A 1 608 ? -36.898 -11.603 16.796 1.00 93.81 608 HIS A O 1
ATOM 4923 N N . PHE A 1 609 ? -37.527 -9.637 17.705 1.00 93.62 609 PHE A N 1
ATOM 4924 C CA . PHE A 1 609 ? -37.031 -9.867 19.064 1.00 93.62 609 PHE A CA 1
ATOM 4925 C C . PHE A 1 609 ? -37.196 -11.306 19.569 1.00 93.62 609 PHE A C 1
ATOM 4927 O O . PHE A 1 609 ? -36.203 -11.957 19.880 1.00 93.62 609 PHE A O 1
ATOM 4934 N N . ALA A 1 610 ? -38.416 -11.850 19.559 1.00 93.88 610 ALA A N 1
ATOM 4935 C CA . ALA A 1 610 ? -38.670 -13.206 20.051 1.00 93.88 610 ALA A CA 1
ATOM 4936 C C . ALA A 1 610 ? -37.877 -14.283 19.284 1.00 93.88 610 ALA A C 1
ATOM 4938 O O . ALA A 1 610 ? -37.320 -15.206 19.879 1.00 93.88 610 ALA A O 1
ATOM 4939 N N . GLN A 1 611 ? -37.788 -14.153 17.959 1.00 94.56 611 GLN A N 1
ATOM 4940 C CA . GLN A 1 611 ? -37.057 -15.089 17.108 1.00 94.56 611 GLN A CA 1
ATOM 4941 C C . GLN A 1 611 ? -35.543 -14.972 17.317 1.00 94.56 611 GLN A C 1
ATOM 4943 O O . GLN A 1 611 ? -34.847 -15.989 17.371 1.00 94.56 611 GLN A O 1
ATOM 4948 N N . TYR A 1 612 ? -35.036 -13.746 17.455 1.00 95.19 612 TYR A N 1
ATOM 4949 C CA . TYR A 1 612 ? -33.624 -13.481 17.707 1.00 95.19 612 TYR A CA 1
ATOM 4950 C C . TYR A 1 612 ? -33.186 -14.006 19.079 1.00 95.19 612 TYR A C 1
ATOM 4952 O O . TYR A 1 612 ? -32.175 -14.703 19.164 1.00 95.19 612 TYR A O 1
ATOM 4960 N N . SER A 1 613 ? -33.977 -13.778 20.134 1.00 93.25 613 SER A N 1
ATOM 4961 C CA . SER A 1 613 ? -33.701 -14.303 21.478 1.00 93.25 613 SER A CA 1
ATOM 4962 C C . SER A 1 613 ? -33.560 -15.826 21.485 1.00 93.25 613 SER A C 1
ATOM 4964 O O . SER A 1 613 ? -32.613 -16.348 22.068 1.00 93.25 613 SER A O 1
ATOM 4966 N N . ILE A 1 614 ? -34.441 -16.544 20.778 1.00 92.69 614 ILE A N 1
ATOM 4967 C CA . ILE A 1 614 ? -34.354 -18.007 20.644 1.00 92.69 614 ILE A CA 1
ATOM 4968 C C . ILE A 1 614 ? -33.096 -18.417 19.864 1.00 92.69 614 ILE A C 1
ATOM 4970 O O . ILE A 1 614 ? -32.414 -19.371 20.239 1.00 92.69 614 ILE A O 1
ATOM 4974 N N . ALA A 1 615 ? -32.781 -17.720 18.768 1.00 91.56 615 ALA A N 1
ATOM 4975 C CA . ALA A 1 615 ? -31.612 -18.030 17.947 1.00 91.56 615 ALA A CA 1
ATOM 4976 C C . ALA A 1 615 ? -30.304 -17.876 18.736 1.00 91.56 615 ALA A C 1
ATOM 4978 O O . ALA A 1 615 ? -29.455 -18.767 18.675 1.00 91.56 615 ALA A O 1
ATOM 4979 N N . ILE A 1 616 ? -30.177 -16.790 19.501 1.00 92.38 616 ILE A N 1
ATOM 4980 C CA . ILE A 1 616 ? -29.030 -16.547 20.374 1.00 92.38 616 ILE A CA 1
ATOM 4981 C C . ILE A 1 616 ? -28.962 -17.595 21.480 1.00 92.38 616 ILE A C 1
ATOM 4983 O O . ILE A 1 616 ? -27.931 -18.250 21.593 1.00 92.38 616 ILE A O 1
ATOM 4987 N N . ALA A 1 617 ? -30.051 -17.837 22.215 1.00 89.44 617 ALA A N 1
ATOM 4988 C CA . ALA A 1 617 ? -30.067 -18.823 23.298 1.00 89.44 617 ALA A CA 1
ATOM 4989 C C . ALA A 1 617 ? -29.576 -20.208 22.831 1.00 89.44 617 ALA A C 1
ATOM 4991 O O . ALA A 1 617 ? -28.698 -20.815 23.447 1.00 89.44 617 ALA A O 1
ATOM 4992 N N . ASN A 1 618 ? -30.050 -20.667 21.667 1.00 86.62 618 ASN A N 1
ATOM 4993 C CA . ASN A 1 618 ? -29.633 -21.941 21.073 1.00 86.62 618 ASN A CA 1
ATOM 4994 C C . ASN A 1 618 ? -28.147 -21.978 20.673 1.00 86.62 618 ASN A C 1
ATOM 4996 O O . ASN A 1 618 ? -27.516 -23.033 20.727 1.00 86.62 618 ASN A O 1
ATOM 5000 N N . GLY A 1 619 ? -27.598 -20.845 20.234 1.00 82.56 619 GLY A N 1
ATOM 5001 C CA . GLY A 1 619 ? -26.211 -20.713 19.786 1.00 82.56 619 GLY A CA 1
ATOM 5002 C C . GLY A 1 619 ? -25.184 -20.481 20.887 1.00 82.56 619 GLY A C 1
ATOM 5003 O O . GLY A 1 619 ? -23.993 -20.699 20.671 1.00 82.56 619 GLY A O 1
ATOM 5004 N N . HIS A 1 620 ? -25.640 -20.018 22.048 1.00 91.12 620 HIS A N 1
ATOM 5005 C CA . HIS A 1 620 ? -24.796 -19.407 23.067 1.00 91.12 620 HIS A CA 1
ATOM 5006 C C . HIS A 1 620 ? -24.944 -20.069 24.443 1.00 91.12 620 HIS A C 1
ATOM 5008 O O . HIS A 1 620 ? -23.943 -20.478 25.033 1.00 91.12 620 HIS A O 1
ATOM 5014 N N . ASP A 1 621 ? -26.168 -20.222 24.954 1.00 88.31 621 ASP A N 1
ATOM 5015 C CA . ASP A 1 621 ? -26.400 -20.471 26.387 1.00 88.31 621 ASP A CA 1
ATOM 5016 C C . ASP A 1 621 ? -25.866 -21.831 26.841 1.00 88.31 621 ASP A C 1
ATOM 5018 O O . ASP A 1 621 ? -25.301 -21.973 27.925 1.00 88.31 621 ASP A O 1
ATOM 5022 N N . SER A 1 622 ? -25.971 -22.843 25.976 1.00 90.50 622 SER A N 1
ATOM 5023 C CA . SER A 1 622 ? -25.466 -24.188 26.270 1.00 90.50 622 SER A CA 1
ATOM 5024 C C . SER A 1 622 ? -23.933 -24.275 26.321 1.00 90.50 622 SER A C 1
ATOM 5026 O O . SER A 1 622 ? -23.397 -25.271 26.822 1.00 90.50 622 SER A O 1
ATOM 5028 N N . LEU A 1 623 ? -23.217 -23.254 25.840 1.00 93.06 623 LEU A N 1
ATOM 5029 C CA . LEU A 1 623 ? -21.761 -23.252 25.680 1.00 93.06 623 LEU A CA 1
ATOM 5030 C C . LEU A 1 623 ? -21.025 -22.465 26.767 1.00 93.06 623 LEU A C 1
ATOM 5032 O O . LEU A 1 623 ? -19.807 -22.613 26.887 1.00 93.06 623 LEU A O 1
ATOM 5036 N N . ILE A 1 624 ? -21.735 -21.659 27.559 1.00 94.50 624 ILE A N 1
ATOM 5037 C CA . ILE A 1 624 ? -21.142 -20.711 28.510 1.00 94.50 624 ILE A CA 1
ATOM 5038 C C . ILE A 1 624 ? -21.349 -21.108 29.972 1.00 94.50 624 ILE A C 1
ATOM 5040 O O . ILE A 1 624 ? -22.144 -21.991 30.299 1.00 94.50 624 ILE A O 1
ATOM 5044 N N . ILE A 1 625 ? -20.588 -20.459 30.856 1.00 87.00 625 ILE A N 1
ATOM 5045 C CA . ILE A 1 625 ? -20.792 -20.485 32.307 1.00 87.00 625 ILE A CA 1
ATOM 5046 C C . ILE A 1 625 ? -21.490 -19.169 32.692 1.00 87.00 625 ILE A C 1
ATOM 5048 O O . ILE A 1 625 ? -20.858 -18.109 32.621 1.00 87.00 625 ILE A O 1
ATOM 5052 N N . PRO A 1 626 ? -22.781 -19.197 33.073 1.00 90.38 626 PRO A N 1
ATOM 5053 C CA . PRO A 1 626 ? -23.540 -17.976 33.310 1.00 90.38 626 PRO A CA 1
ATOM 5054 C C . PRO A 1 626 ? -23.028 -17.233 34.548 1.00 90.38 626 PRO A C 1
ATOM 5056 O O . PRO A 1 626 ? -22.798 -17.823 35.604 1.00 90.38 626 PRO A O 1
ATOM 5059 N N . SER A 1 627 ? -22.850 -15.918 34.422 1.00 84.50 627 SER A N 1
ATOM 5060 C CA . SER A 1 627 ? -22.520 -15.023 35.537 1.00 84.50 627 SER A CA 1
ATOM 5061 C C . SER A 1 627 ? -22.892 -13.576 35.205 1.00 84.50 627 SER A C 1
ATOM 5063 O O . SER A 1 627 ? -22.977 -13.201 34.037 1.00 84.50 627 SER A O 1
ATOM 5065 N N . ASN A 1 628 ? -23.028 -12.716 36.219 1.00 83.19 628 ASN A N 1
ATOM 5066 C CA . ASN A 1 628 ? -23.288 -11.283 36.003 1.00 83.19 628 ASN A CA 1
ATOM 5067 C C . ASN A 1 628 ? -22.189 -10.600 35.169 1.00 83.19 628 ASN A C 1
ATOM 5069 O O . ASN A 1 628 ? -22.446 -9.642 34.442 1.00 83.19 628 ASN A O 1
ATOM 5073 N N . THR A 1 629 ? -20.943 -11.062 35.279 1.00 77.12 629 THR A N 1
ATOM 5074 C CA . THR A 1 629 ? -19.837 -10.552 34.458 1.00 77.12 629 THR A CA 1
ATOM 5075 C C . THR A 1 629 ? -19.963 -11.032 33.019 1.00 77.12 629 THR A C 1
ATOM 5077 O O . THR A 1 629 ? -19.918 -10.205 32.114 1.00 77.12 629 THR A O 1
ATOM 5080 N N . GLN A 1 630 ? -20.220 -12.324 32.805 1.00 90.31 630 GLN A N 1
ATOM 5081 C CA . GLN A 1 630 ? -20.465 -12.878 31.473 1.00 90.31 630 GLN A CA 1
ATOM 5082 C C . GLN A 1 630 ? -21.623 -12.153 30.770 1.00 90.31 630 GLN A C 1
ATOM 5084 O O . GLN A 1 630 ? -21.451 -11.711 29.637 1.00 90.31 630 GLN A O 1
ATOM 5089 N N . GLN A 1 631 ? -22.758 -11.942 31.447 1.00 86.25 631 GLN A N 1
ATOM 5090 C CA . GLN A 1 631 ? -23.909 -11.247 30.862 1.00 86.25 631 GLN A CA 1
ATOM 5091 C C . GLN A 1 631 ? -23.567 -9.813 30.439 1.00 86.25 631 GLN A C 1
ATOM 5093 O O . GLN A 1 631 ? -23.957 -9.378 29.358 1.00 86.25 631 GLN A O 1
ATOM 5098 N N . ARG A 1 632 ? -22.800 -9.074 31.255 1.00 81.25 632 ARG A N 1
ATOM 5099 C CA . ARG A 1 632 ? -22.341 -7.719 30.902 1.00 81.25 632 ARG A CA 1
ATOM 5100 C C . ARG A 1 632 ? -21.451 -7.720 29.660 1.00 81.25 632 ARG A C 1
ATOM 5102 O O . ARG A 1 632 ? -21.649 -6.883 28.784 1.00 81.25 632 ARG A O 1
ATOM 5109 N N . HIS A 1 633 ? -20.507 -8.656 29.568 1.00 82.31 633 HIS A N 1
ATOM 5110 C CA . HIS A 1 633 ? -19.641 -8.790 28.393 1.00 82.31 633 HIS A CA 1
ATOM 5111 C C . HIS A 1 633 ? -20.425 -9.206 27.147 1.00 82.31 633 HIS A C 1
ATOM 5113 O O . HIS A 1 633 ? -20.176 -8.689 26.062 1.00 82.31 633 HIS A O 1
ATOM 5119 N N . PHE A 1 634 ? -21.411 -10.089 27.300 1.00 90.25 634 PHE A N 1
ATOM 5120 C CA . PHE A 1 634 ? -22.265 -10.490 26.193 1.00 90.25 634 PHE A CA 1
ATOM 5121 C C . PHE A 1 634 ? -23.149 -9.336 25.704 1.00 90.25 634 PHE A C 1
ATOM 5123 O O . PHE A 1 634 ? -23.249 -9.104 24.503 1.00 90.25 634 PHE A O 1
ATOM 5130 N N . ASN A 1 635 ? -23.710 -8.531 26.611 1.00 86.75 635 ASN A N 1
ATOM 5131 C CA . ASN A 1 635 ? -24.463 -7.331 26.237 1.00 86.75 635 ASN A CA 1
ATOM 5132 C C . ASN A 1 635 ? -23.570 -6.290 25.544 1.00 86.75 635 ASN A C 1
ATOM 5134 O O . ASN A 1 635 ? -24.020 -5.633 24.607 1.00 86.75 635 ASN A O 1
ATOM 5138 N N . ALA A 1 636 ? -22.304 -6.162 25.955 1.00 81.75 636 ALA A N 1
ATOM 5139 C CA . ALA A 1 636 ? -21.332 -5.319 25.262 1.00 81.75 636 ALA A CA 1
ATOM 5140 C C . ALA A 1 636 ? -21.044 -5.832 23.839 1.00 81.75 636 ALA A C 1
ATOM 5142 O O . ALA A 1 636 ? -21.067 -5.041 22.901 1.00 81.75 636 ALA A O 1
ATOM 5143 N N . LEU A 1 637 ? -20.871 -7.147 23.660 1.00 87.69 637 LEU A N 1
ATOM 5144 C CA . LEU A 1 637 ? -20.725 -7.768 22.339 1.00 87.69 637 LEU A CA 1
ATOM 5145 C C . LEU A 1 637 ? -21.948 -7.500 21.449 1.00 87.69 637 LEU A C 1
ATOM 5147 O O . LEU A 1 637 ? -21.799 -7.077 20.305 1.00 87.69 637 LEU A O 1
ATOM 5151 N N . LEU A 1 638 ? -23.160 -7.690 21.979 1.00 92.94 638 LEU A N 1
ATOM 5152 C CA . LEU A 1 638 ? -24.402 -7.397 21.261 1.00 92.94 638 LEU A CA 1
ATOM 5153 C C . LEU A 1 638 ? -24.512 -5.912 20.882 1.00 92.94 638 LEU A C 1
ATOM 5155 O O . LEU A 1 638 ? -24.975 -5.594 19.788 1.00 92.94 638 LEU A O 1
ATOM 5159 N N . LYS A 1 639 ? -24.055 -5.004 21.752 1.00 90.56 639 LYS A N 1
ATOM 5160 C CA . LYS A 1 639 ? -24.004 -3.569 21.459 1.00 90.56 639 LYS A CA 1
ATOM 5161 C C . LYS A 1 639 ? -23.052 -3.271 20.300 1.00 90.56 639 LYS A C 1
ATOM 5163 O O . LYS A 1 639 ? -23.456 -2.581 19.371 1.00 90.56 639 LYS A O 1
ATOM 5168 N N . THR A 1 640 ? -21.843 -3.835 20.306 1.00 89.81 640 THR A N 1
ATOM 5169 C CA . THR A 1 640 ? -20.884 -3.700 19.194 1.00 89.81 640 THR A CA 1
ATOM 5170 C C . THR A 1 640 ? -21.468 -4.217 17.878 1.00 89.81 640 THR A C 1
ATOM 5172 O O . THR A 1 640 ? -21.347 -3.567 16.843 1.00 89.81 640 THR A O 1
ATOM 5175 N N . VAL A 1 641 ? -22.150 -5.365 17.907 1.00 93.75 641 VAL A N 1
ATOM 5176 C CA . VAL A 1 641 ? -22.830 -5.931 16.731 1.00 93.75 641 VAL A CA 1
ATOM 5177 C C . VAL A 1 641 ? -23.899 -4.971 16.206 1.00 93.75 641 VAL A C 1
ATOM 5179 O O . VAL A 1 641 ? -23.859 -4.616 15.030 1.00 93.75 641 VAL A O 1
ATOM 5182 N N . SER A 1 642 ? -24.787 -4.486 17.080 1.00 94.25 642 SER A N 1
ATOM 5183 C CA . SER A 1 642 ? -25.832 -3.511 16.739 1.00 94.25 642 SER A CA 1
ATOM 5184 C C . SER A 1 642 ? -25.249 -2.240 16.112 1.00 94.25 642 SER A C 1
ATOM 5186 O O . SER A 1 642 ? -25.756 -1.770 15.097 1.00 94.25 642 SER A O 1
ATOM 5188 N N . GLN A 1 643 ? -24.159 -1.712 16.678 1.00 93.31 643 GLN A N 1
ATOM 5189 C CA . GLN A 1 643 ? -23.476 -0.518 16.173 1.00 93.31 643 GLN A CA 1
ATOM 5190 C C . GLN A 1 643 ? -22.870 -0.742 14.788 1.00 93.31 643 GLN A C 1
ATOM 5192 O O . GLN A 1 643 ? -22.988 0.127 13.932 1.00 93.31 643 GLN A O 1
ATOM 5197 N N . ARG A 1 644 ? -22.262 -1.906 14.537 1.00 95.06 644 ARG A N 1
ATOM 5198 C CA . ARG A 1 644 ? -21.694 -2.239 13.223 1.00 95.06 644 ARG A CA 1
ATOM 5199 C C . ARG A 1 644 ? -22.770 -2.414 12.151 1.00 95.06 644 ARG A C 1
ATOM 5201 O O . ARG A 1 644 ? -22.565 -1.955 11.034 1.00 95.06 644 ARG A O 1
ATOM 5208 N N . ILE A 1 645 ? -23.908 -3.040 12.472 1.00 97.19 645 ILE A N 1
ATOM 5209 C CA . ILE A 1 645 ? -25.037 -3.162 11.530 1.00 97.19 645 ILE A CA 1
ATOM 5210 C C . ILE A 1 645 ? -25.543 -1.761 11.158 1.00 97.19 645 ILE A C 1
ATOM 5212 O O . ILE A 1 645 ? -25.591 -1.427 9.971 1.00 97.19 645 ILE A O 1
ATOM 5216 N N . HIS A 1 646 ? -25.784 -0.917 12.166 1.00 95.38 646 HIS A N 1
ATOM 5217 C CA . HIS A 1 646 ? -26.214 0.468 11.977 1.00 95.38 646 HIS A CA 1
ATOM 5218 C C . HIS A 1 646 ? -25.196 1.302 11.175 1.00 95.38 646 HIS A C 1
ATOM 5220 O O . HIS A 1 646 ? -25.569 1.990 10.228 1.00 95.38 646 HIS A O 1
ATOM 5226 N N . ALA A 1 647 ? -23.896 1.190 11.475 1.00 95.31 647 ALA A N 1
ATOM 5227 C CA . ALA A 1 647 ? -22.833 1.909 10.765 1.00 95.31 647 ALA A CA 1
ATOM 5228 C C . ALA A 1 647 ? -22.717 1.510 9.288 1.00 95.31 647 ALA A C 1
ATOM 5230 O O . ALA A 1 647 ? -22.368 2.334 8.450 1.00 95.31 647 ALA A O 1
ATOM 5231 N N . THR A 1 648 ? -23.050 0.264 8.947 1.00 97.88 648 THR A N 1
ATOM 5232 C CA . THR A 1 648 ? -23.130 -0.185 7.549 1.00 97.88 648 THR A CA 1
ATOM 5233 C C . THR A 1 648 ? -24.445 0.186 6.857 1.00 97.88 648 THR A C 1
ATOM 5235 O O . THR A 1 648 ? -24.656 -0.230 5.725 1.00 97.88 648 THR A O 1
ATOM 5238 N N . GLY A 1 649 ? -25.332 0.946 7.508 1.00 97.38 649 GLY A N 1
ATOM 5239 C CA . GLY A 1 649 ? -26.608 1.404 6.952 1.00 97.38 649 GLY A CA 1
ATOM 5240 C C . GLY A 1 649 ? -27.665 0.312 6.767 1.00 97.38 649 GLY A C 1
ATOM 5241 O O . GLY A 1 649 ? -28.662 0.539 6.088 1.00 97.38 649 GLY A O 1
ATOM 5242 N N . ASP A 1 650 ? -27.445 -0.874 7.327 1.00 98.00 650 ASP A N 1
ATOM 5243 C CA . ASP A 1 650 ? -28.363 -2.006 7.210 1.00 98.00 650 ASP A CA 1
ATOM 5244 C C . ASP A 1 650 ? -29.570 -1.818 8.146 1.00 98.00 650 ASP A C 1
ATOM 5246 O O . ASP A 1 650 ? -29.507 -1.064 9.121 1.00 98.00 650 ASP A O 1
ATOM 5250 N N . ARG A 1 651 ? -30.670 -2.510 7.851 1.00 96.25 651 ARG A N 1
ATOM 5251 C CA . ARG A 1 651 ? -31.886 -2.476 8.672 1.00 96.25 651 ARG A CA 1
ATOM 5252 C C . ARG A 1 651 ? -31.672 -3.193 10.010 1.00 96.25 651 ARG A C 1
ATOM 5254 O O . ARG A 1 651 ? -30.788 -4.043 10.155 1.00 96.25 651 ARG A O 1
ATOM 5261 N N . LEU A 1 652 ? -32.510 -2.894 10.998 1.00 95.62 652 LEU A N 1
ATOM 5262 C CA . LEU A 1 652 ? -32.353 -3.389 12.365 1.00 95.62 652 LEU A CA 1
ATOM 5263 C C . LEU A 1 652 ? -33.712 -3.729 12.995 1.00 95.62 652 LEU A C 1
ATOM 5265 O O . LEU A 1 652 ? -34.553 -2.853 13.195 1.00 95.62 652 LEU A O 1
ATOM 5269 N N . TYR A 1 653 ? -33.915 -4.998 13.365 1.00 95.38 653 TYR A N 1
ATOM 5270 C CA . TYR A 1 653 ? -35.155 -5.463 14.016 1.00 95.38 653 TYR A CA 1
ATOM 5271 C C . TYR A 1 653 ? -35.028 -5.621 15.533 1.00 95.38 653 TYR A C 1
ATOM 5273 O O . TYR A 1 653 ? -36.023 -5.744 16.249 1.00 95.38 653 TYR A O 1
ATOM 5281 N N . CYS A 1 654 ? -33.800 -5.632 16.042 1.00 93.19 654 CYS A N 1
ATOM 5282 C CA . CYS A 1 654 ? -33.492 -5.680 17.466 1.00 93.19 654 CYS A CA 1
ATOM 5283 C C . CYS A 1 654 ? -32.295 -4.769 17.734 1.00 93.19 654 CYS A C 1
ATOM 5285 O O . CYS A 1 654 ? -31.421 -4.684 16.888 1.00 93.19 654 CYS A O 1
ATOM 5287 N N . GLN A 1 655 ? -32.213 -4.128 18.897 1.00 90.81 655 GLN A N 1
ATOM 5288 C CA . GLN A 1 655 ? -31.035 -3.343 19.285 1.00 90.81 655 GLN A CA 1
ATOM 5289 C C . GLN A 1 655 ? -30.719 -3.486 20.765 1.00 90.81 655 GLN A C 1
ATOM 5291 O O . GLN A 1 655 ? -31.572 -3.902 21.548 1.00 90.81 655 GLN A O 1
ATOM 5296 N N . VAL A 1 656 ? -29.503 -3.113 21.165 1.00 85.44 656 VAL A N 1
ATOM 5297 C CA . VAL A 1 656 ? -29.149 -3.001 22.585 1.00 85.44 656 VAL A CA 1
ATOM 5298 C C . VAL A 1 656 ? -29.295 -1.554 23.038 1.00 85.44 656 VAL A C 1
ATOM 5300 O O . VAL A 1 656 ? -28.490 -0.702 22.667 1.00 85.44 656 VAL A O 1
ATOM 5303 N N . LYS A 1 657 ? -30.279 -1.295 23.900 1.00 84.44 657 LYS A N 1
ATOM 5304 C CA . LYS A 1 657 ? -30.511 -0.001 24.546 1.00 84.44 657 LYS A CA 1
ATOM 5305 C C . LYS A 1 657 ? -30.418 -0.172 26.059 1.00 84.44 657 LYS A C 1
ATOM 5307 O O . LYS A 1 657 ? -30.962 -1.125 26.601 1.00 84.44 657 LYS A O 1
ATOM 5312 N N . ASP A 1 658 ? -29.664 0.696 26.731 1.00 84.12 658 ASP A N 1
ATOM 5313 C CA . ASP A 1 658 ? -29.471 0.649 28.191 1.00 84.12 658 ASP A CA 1
ATOM 5314 C C . ASP A 1 658 ? -29.037 -0.738 28.717 1.00 84.12 658 ASP A C 1
ATOM 5316 O O . ASP A 1 658 ? -29.502 -1.224 29.745 1.00 84.12 658 ASP A O 1
ATOM 5320 N N . ASN A 1 659 ? -28.126 -1.397 27.986 1.00 77.75 659 ASN A N 1
ATOM 5321 C CA . ASN A 1 659 ? -27.652 -2.769 28.234 1.00 77.75 659 ASN A CA 1
ATOM 5322 C C . ASN A 1 659 ? -28.741 -3.854 28.197 1.00 77.75 659 ASN A C 1
ATOM 5324 O O . ASN A 1 659 ? -28.512 -4.957 28.695 1.00 77.75 659 ASN A O 1
ATOM 5328 N N . GLN A 1 660 ? -29.889 -3.583 27.585 1.00 85.06 660 GLN A N 1
ATOM 5329 C CA . GLN A 1 660 ? -30.943 -4.558 27.346 1.00 85.06 660 GLN A CA 1
ATOM 5330 C C . GLN A 1 660 ? -31.202 -4.695 25.852 1.00 85.06 660 GLN A C 1
ATOM 5332 O O . GLN A 1 660 ? -31.208 -3.718 25.106 1.00 85.06 660 GLN A O 1
ATOM 5337 N N . LEU A 1 661 ? -31.404 -5.932 25.407 1.00 87.88 661 LEU A N 1
ATOM 5338 C CA . LEU A 1 661 ? -31.880 -6.187 24.059 1.00 87.88 661 LEU A CA 1
ATOM 5339 C C . LEU A 1 661 ? -33.361 -5.791 23.996 1.00 87.88 661 LEU A C 1
ATOM 5341 O O . LEU A 1 661 ? -34.156 -6.242 24.818 1.00 87.88 661 LEU A O 1
ATOM 5345 N N . VAL A 1 662 ? -33.723 -4.970 23.019 1.00 92.56 662 VAL A N 1
ATOM 5346 C CA . VAL A 1 662 ? -35.085 -4.485 22.782 1.00 92.56 662 VAL A CA 1
ATOM 5347 C C . VAL A 1 662 ? -35.445 -4.642 21.305 1.00 92.56 662 VAL A C 1
ATOM 5349 O O . VAL A 1 662 ? -34.566 -4.799 20.455 1.00 92.56 662 VAL A O 1
ATOM 5352 N N . SER A 1 663 ? -36.738 -4.606 20.986 1.00 93.75 663 SER A N 1
ATOM 5353 C CA . SER A 1 663 ? -37.192 -4.560 19.591 1.00 93.75 663 SER A CA 1
ATOM 5354 C C . SER A 1 663 ? -36.771 -3.242 18.930 1.00 93.75 663 SER A C 1
ATOM 5356 O O . SER A 1 663 ? -36.780 -2.194 19.574 1.00 93.75 663 SER A O 1
ATOM 5358 N N . SER A 1 664 ? -36.443 -3.298 17.642 1.00 91.81 664 SER A N 1
ATOM 5359 C CA . SER A 1 664 ? -36.236 -2.139 16.768 1.00 91.81 664 SER A CA 1
ATOM 5360 C C . SER A 1 664 ? -36.994 -2.341 15.453 1.00 91.81 664 SER A C 1
ATOM 5362 O O . SER A 1 664 ? -37.445 -3.449 15.161 1.00 91.81 664 SER A O 1
ATOM 5364 N N . THR A 1 665 ? -37.168 -1.276 14.681 1.00 87.25 665 THR A N 1
ATOM 5365 C CA . THR A 1 665 ? -37.741 -1.311 13.325 1.00 87.25 665 THR A CA 1
ATOM 5366 C C . THR A 1 665 ? -37.076 -0.233 12.473 1.00 87.25 665 THR A C 1
ATOM 5368 O O . THR A 1 665 ? -37.745 0.623 11.896 1.00 87.25 665 THR A O 1
ATOM 5371 N N . GLU A 1 666 ? -35.747 -0.215 12.477 1.00 94.44 666 GLU A N 1
ATOM 5372 C CA . GLU A 1 666 ? -34.970 0.683 11.622 1.00 94.44 666 GLU A CA 1
ATOM 5373 C C . GLU A 1 666 ? -34.880 0.077 10.223 1.00 94.44 666 GLU A C 1
ATOM 5375 O O . GLU A 1 666 ? -34.536 -1.097 10.080 1.00 94.44 666 GLU A O 1
ATOM 5380 N N . ASP A 1 667 ? -35.202 0.871 9.206 1.00 94.88 667 ASP A N 1
ATOM 5381 C CA . ASP A 1 667 ? -35.046 0.487 7.804 1.00 94.88 667 ASP A CA 1
ATOM 5382 C C . ASP A 1 667 ? -33.642 0.856 7.289 1.00 94.88 667 ASP A C 1
ATOM 5384 O O . ASP A 1 667 ? -32.863 1.519 7.978 1.00 94.88 667 ASP A O 1
ATOM 5388 N N . TYR A 1 668 ? -33.312 0.432 6.071 1.00 95.69 668 TYR A N 1
ATOM 5389 C CA . TYR A 1 668 ? -32.040 0.732 5.423 1.00 95.69 668 TYR A CA 1
ATOM 5390 C C . TYR A 1 668 ? -31.765 2.241 5.338 1.00 95.69 668 TYR A C 1
ATOM 5392 O O . TYR A 1 668 ? -32.552 3.011 4.784 1.00 95.69 668 TYR A O 1
ATOM 5400 N N . ASN A 1 669 ? -30.566 2.656 5.751 1.00 96.75 669 ASN A N 1
ATOM 5401 C CA . ASN A 1 669 ? -29.990 3.931 5.331 1.00 96.75 669 ASN A CA 1
ATOM 5402 C C . ASN A 1 669 ? -29.326 3.726 3.965 1.00 96.75 669 ASN A C 1
ATOM 5404 O O . ASN A 1 669 ? -28.137 3.410 3.883 1.00 96.75 669 ASN A O 1
ATOM 5408 N N . PHE A 1 670 ? -30.111 3.866 2.894 1.00 95.56 670 PHE A N 1
ATOM 5409 C CA . PHE A 1 670 ? -29.695 3.448 1.554 1.00 95.56 670 PHE A CA 1
ATOM 5410 C C . PHE A 1 670 ? -28.342 4.030 1.095 1.00 95.56 670 PHE A C 1
ATOM 5412 O O . PHE A 1 670 ? -27.511 3.238 0.657 1.00 95.56 670 PHE A O 1
ATOM 5419 N N . PRO A 1 671 ? -28.036 5.342 1.217 1.00 94.00 671 PRO A N 1
ATOM 5420 C CA . PRO A 1 671 ? -26.735 5.873 0.790 1.00 94.00 671 PRO A CA 1
ATOM 5421 C C . PRO A 1 671 ? -25.531 5.225 1.488 1.00 94.00 671 PRO A C 1
ATOM 5423 O O . PRO A 1 671 ? -24.510 4.952 0.855 1.00 94.00 671 PRO A O 1
ATOM 5426 N N . VAL A 1 672 ? -25.647 4.962 2.793 1.00 95.94 672 VAL A N 1
ATOM 5427 C CA . VAL A 1 672 ? -24.592 4.298 3.574 1.00 95.94 672 VAL A CA 1
ATOM 5428 C C . VAL A 1 672 ? -24.532 2.813 3.219 1.00 95.94 672 VAL A C 1
ATOM 5430 O O . VAL A 1 672 ? -23.453 2.274 2.969 1.00 95.94 672 VAL A O 1
ATOM 5433 N N . PHE A 1 673 ? -25.695 2.170 3.121 1.00 97.88 673 PHE A N 1
ATOM 5434 C CA . PHE A 1 673 ? -25.816 0.756 2.797 1.00 97.88 673 PHE A CA 1
ATOM 5435 C C . PHE A 1 673 ? -25.303 0.415 1.403 1.00 97.88 673 PHE A C 1
ATOM 5437 O O . PHE A 1 673 ? -24.646 -0.609 1.235 1.00 97.88 673 PHE A O 1
ATOM 5444 N N . ALA A 1 674 ? -25.553 1.273 0.413 1.00 95.25 674 ALA A N 1
ATOM 5445 C CA . ALA A 1 674 ? -25.051 1.106 -0.941 1.00 95.25 674 ALA A CA 1
ATOM 5446 C C . ALA A 1 674 ? -23.519 1.094 -0.946 1.00 95.25 674 ALA A C 1
ATOM 5448 O O . ALA A 1 674 ? -22.931 0.128 -1.424 1.00 95.25 674 ALA A O 1
ATOM 5449 N N . ARG A 1 675 ? -22.872 2.082 -0.307 1.00 94.25 675 ARG A N 1
ATOM 5450 C CA . ARG A 1 675 ? -21.404 2.126 -0.159 1.00 94.25 675 ARG A CA 1
ATOM 5451 C C . ARG A 1 675 ? -20.856 0.865 0.509 1.00 94.25 675 ARG A C 1
ATOM 5453 O O . ARG A 1 675 ? -19.963 0.224 -0.039 1.00 94.25 675 ARG A O 1
ATOM 5460 N N . ALA A 1 676 ? -21.428 0.473 1.649 1.00 96.44 676 ALA A N 1
ATOM 5461 C CA . ALA A 1 676 ? -21.009 -0.724 2.381 1.00 96.44 676 ALA A CA 1
ATOM 5462 C C . ALA A 1 676 ? -21.273 -2.032 1.607 1.00 96.44 676 ALA A C 1
ATOM 5464 O O . ALA A 1 676 ? -20.578 -3.031 1.790 1.00 96.44 676 ALA A O 1
ATOM 5465 N N . SER A 1 677 ? -22.282 -2.053 0.739 1.00 97.50 677 SER A N 1
ATOM 5466 C CA . SER A 1 677 ? -22.665 -3.248 -0.017 1.00 97.50 677 SER A CA 1
ATOM 5467 C C . SER A 1 677 ? -21.922 -3.398 -1.340 1.00 97.50 677 SER A C 1
ATOM 5469 O O . SER A 1 677 ? -21.932 -4.498 -1.892 1.00 97.50 677 SER A O 1
ATOM 5471 N N . THR A 1 678 ? -21.276 -2.341 -1.842 1.00 93.50 678 THR A N 1
ATOM 5472 C CA . THR A 1 678 ? -20.565 -2.366 -3.130 1.00 93.50 678 THR A CA 1
ATOM 5473 C C . THR A 1 678 ? -19.052 -2.217 -3.030 1.00 93.50 678 THR A C 1
ATOM 5475 O O . THR A 1 678 ? -18.368 -2.515 -4.007 1.00 93.50 678 THR A O 1
ATOM 5478 N N . ASP A 1 679 ? -18.526 -1.772 -1.888 1.00 93.06 679 ASP A N 1
ATOM 5479 C CA . ASP A 1 679 ? -17.093 -1.563 -1.673 1.00 93.06 679 ASP A CA 1
ATOM 5480 C C . ASP A 1 679 ? -16.647 -2.175 -0.332 1.00 93.06 679 ASP A C 1
ATOM 5482 O O . ASP A 1 679 ? -17.102 -1.801 0.752 1.00 93.06 679 ASP A O 1
ATOM 5486 N N . ALA A 1 680 ? -15.742 -3.156 -0.408 1.00 93.44 680 ALA A N 1
ATOM 5487 C CA . ALA A 1 680 ? -15.274 -3.904 0.755 1.00 93.44 680 ALA A CA 1
ATOM 5488 C C . ALA A 1 680 ? -14.427 -3.055 1.712 1.00 93.44 680 ALA A C 1
ATOM 5490 O O . ALA A 1 680 ? -14.456 -3.278 2.927 1.00 93.44 680 ALA A O 1
ATOM 5491 N N . ARG A 1 681 ? -13.671 -2.089 1.179 1.00 87.38 681 ARG A N 1
ATOM 5492 C CA . ARG A 1 681 ? -12.845 -1.176 1.969 1.00 87.38 681 ARG A CA 1
ATOM 5493 C C . ARG A 1 681 ? -13.732 -0.201 2.727 1.00 87.38 681 ARG A C 1
ATOM 5495 O O . ARG A 1 681 ? -13.553 -0.063 3.934 1.00 87.38 681 ARG A O 1
ATOM 5502 N N . GLU A 1 682 ? -14.702 0.398 2.045 1.00 88.06 682 GLU A N 1
ATOM 5503 C CA . GLU A 1 682 ? -15.697 1.286 2.658 1.00 88.06 682 GLU A CA 1
ATOM 5504 C C . GLU A 1 682 ? -16.494 0.561 3.749 1.00 88.06 682 GLU A C 1
ATOM 5506 O O . GLU A 1 682 ? -16.642 1.065 4.861 1.00 88.06 682 GLU A O 1
ATOM 5511 N N . CYS A 1 683 ? -16.943 -0.671 3.488 1.00 94.62 683 CYS A N 1
ATOM 5512 C CA . CYS A 1 683 ? -17.645 -1.468 4.490 1.00 94.62 683 CYS A CA 1
ATOM 5513 C C . CYS A 1 683 ? -16.792 -1.732 5.740 1.00 94.62 683 CYS A C 1
ATOM 5515 O O . CYS A 1 683 ? -17.276 -1.584 6.863 1.00 94.62 683 CYS A O 1
ATOM 5517 N N . LEU A 1 684 ? -15.529 -2.143 5.570 1.00 90.56 684 LEU A N 1
ATOM 5518 C CA . LEU A 1 684 ? -14.626 -2.385 6.699 1.00 90.56 684 LEU A CA 1
ATOM 5519 C C . LEU A 1 684 ? -14.271 -1.102 7.445 1.00 90.56 684 LEU A C 1
ATOM 5521 O O . LEU A 1 684 ? -14.095 -1.148 8.663 1.00 90.56 684 LEU A O 1
ATOM 5525 N N . GLN A 1 685 ? -14.192 0.024 6.739 1.00 84.19 685 GLN A N 1
ATOM 5526 C CA . GLN A 1 685 ? -14.012 1.328 7.352 1.00 84.19 685 GLN A CA 1
ATOM 5527 C C . GLN A 1 685 ? -15.184 1.666 8.273 1.00 84.19 685 GLN A C 1
ATOM 5529 O O . GLN A 1 685 ? -14.959 1.878 9.459 1.00 84.19 685 GLN A O 1
ATOM 5534 N N . LEU A 1 686 ? -16.422 1.595 7.780 1.00 89.69 686 LEU A N 1
ATOM 5535 C CA . LEU A 1 686 ? -17.623 1.853 8.585 1.00 89.69 686 LEU A CA 1
ATOM 5536 C C . LEU A 1 686 ? -17.708 0.932 9.816 1.00 89.69 686 LEU A C 1
ATOM 5538 O O . LEU A 1 686 ? -18.041 1.374 10.915 1.00 89.69 686 LEU A O 1
ATOM 5542 N N . ILE A 1 687 ? -17.347 -0.348 9.660 1.00 91.69 687 ILE A N 1
ATOM 5543 C CA . ILE A 1 687 ? -17.265 -1.304 10.776 1.00 91.69 687 ILE A CA 1
ATOM 5544 C C . ILE A 1 687 ? -16.221 -0.862 11.812 1.00 91.69 687 ILE A C 1
ATOM 5546 O O . ILE A 1 687 ? -16.482 -0.926 13.012 1.00 91.69 687 ILE A O 1
ATOM 5550 N N . ALA A 1 688 ? -15.039 -0.433 11.368 1.00 83.00 688 ALA A N 1
ATOM 5551 C CA . ALA A 1 688 ? -13.959 -0.022 12.258 1.00 83.00 688 ALA A CA 1
ATOM 5552 C C . ALA A 1 688 ? -14.251 1.314 12.967 1.00 83.00 688 ALA A C 1
ATOM 5554 O O . ALA A 1 688 ? -13.858 1.481 14.123 1.00 83.00 688 ALA A O 1
ATOM 5555 N N . GLU A 1 689 ? -14.954 2.240 12.309 1.00 80.19 689 GLU A N 1
ATOM 5556 C CA . GLU A 1 689 ? -15.426 3.503 12.896 1.00 80.19 689 GLU A CA 1
ATOM 5557 C C . GLU A 1 689 ? -16.430 3.249 14.026 1.00 80.19 689 GLU A C 1
ATOM 5559 O O . GLU A 1 689 ? -16.350 3.893 15.072 1.00 80.19 689 GLU A O 1
ATOM 5564 N N . ALA A 1 690 ? -17.310 2.254 13.871 1.00 86.06 690 ALA A N 1
ATOM 5565 C CA . ALA A 1 690 ? -18.288 1.875 14.893 1.00 86.06 690 ALA A CA 1
ATOM 5566 C C . ALA A 1 690 ? -17.656 1.355 16.200 1.00 86.06 690 ALA A C 1
ATOM 5568 O O . ALA A 1 690 ? -18.255 1.477 17.270 1.00 86.06 690 ALA A O 1
ATOM 5569 N N . ASP A 1 691 ? -16.452 0.777 16.124 1.00 73.44 691 ASP A N 1
ATOM 5570 C CA . ASP A 1 691 ? -15.717 0.259 17.285 1.00 73.44 691 ASP A CA 1
ATOM 5571 C C . ASP A 1 691 ? -14.954 1.352 18.052 1.00 73.44 691 ASP A C 1
ATOM 5573 O O . ASP A 1 691 ? -14.476 1.117 19.169 1.00 73.44 691 ASP A O 1
ATOM 5577 N N . ALA A 1 692 ? -14.780 2.538 17.460 1.00 57.50 692 ALA A N 1
ATOM 5578 C CA . ALA A 1 692 ? -14.124 3.642 18.138 1.00 57.50 692 ALA A CA 1
ATOM 5579 C C . ALA A 1 692 ? -15.051 4.180 19.242 1.00 57.50 692 ALA A C 1
ATOM 5581 O O . ALA A 1 692 ? -16.233 4.422 18.995 1.00 57.50 692 ALA A O 1
ATOM 5582 N N . PRO A 1 693 ? -14.561 4.394 20.478 1.00 47.34 693 PRO A N 1
ATOM 5583 C CA . PRO A 1 693 ? -15.374 5.041 21.496 1.00 47.34 693 PRO A CA 1
ATOM 5584 C C . PRO A 1 693 ? -15.793 6.423 20.983 1.00 47.34 693 PRO A C 1
ATOM 5586 O O . PRO A 1 693 ? -14.933 7.267 20.735 1.00 47.34 693 PRO A O 1
ATOM 5589 N N . ASN A 1 694 ? -17.106 6.624 20.811 1.00 35.38 694 ASN A N 1
ATOM 5590 C CA . ASN A 1 694 ? -17.717 7.887 20.399 1.00 35.38 694 ASN A CA 1
ATOM 5591 C C . ASN A 1 694 ? -17.178 9.041 21.260 1.00 35.38 694 ASN A C 1
ATOM 5593 O O . ASN A 1 694 ? -17.654 9.279 22.366 1.00 35.38 694 ASN A O 1
ATOM 5597 N N . LEU A 1 695 ? -16.195 9.776 20.740 1.00 33.72 695 LEU A N 1
ATOM 5598 C CA . LEU A 1 695 ? -15.809 11.103 21.231 1.00 33.72 695 LEU A CA 1
ATOM 5599 C C . LEU A 1 695 ? -16.742 12.192 20.663 1.00 33.72 695 LEU A C 1
ATOM 5601 O O . LEU A 1 695 ? -16.660 13.353 21.048 1.00 33.72 695 LEU A O 1
ATOM 5605 N N . THR A 1 696 ? -17.639 11.816 19.748 1.00 29.17 696 THR A N 1
ATOM 5606 C CA . THR A 1 696 ? -18.466 12.700 18.919 1.00 29.17 696 THR A CA 1
ATOM 5607 C C . THR A 1 696 ? -19.860 12.989 19.473 1.00 29.17 696 THR A C 1
ATOM 5609 O O . THR A 1 696 ? -20.576 13.795 18.890 1.00 29.17 696 THR A O 1
ATOM 5612 N N . SER A 1 697 ? -20.264 12.453 20.630 1.00 26.44 697 SER A N 1
ATOM 5613 C CA . SER A 1 697 ? -21.589 12.756 21.207 1.00 26.44 697 SER A CA 1
ATOM 5614 C C . SER A 1 697 ? -21.715 14.163 21.827 1.00 26.44 697 SER A C 1
ATOM 5616 O O . SER A 1 697 ? -22.634 14.404 22.603 1.00 26.44 697 SER A O 1
ATOM 5618 N N . ALA A 1 698 ? -20.807 15.090 21.508 1.00 27.77 698 ALA A N 1
ATOM 5619 C CA . ALA A 1 698 ? -20.867 16.492 21.930 1.00 27.77 698 ALA A CA 1
ATOM 5620 C C . ALA A 1 698 ? -21.157 17.478 20.777 1.00 27.77 698 ALA A C 1
ATOM 5622 O O . ALA A 1 698 ? -21.313 18.667 21.042 1.00 27.77 698 ALA A O 1
ATOM 5623 N N . SER A 1 699 ? -21.242 17.027 19.516 1.00 27.88 699 SER A N 1
ATOM 5624 C CA . SER A 1 699 ? -21.421 17.918 18.353 1.00 27.88 699 SER A CA 1
ATOM 5625 C C . SER A 1 699 ? -22.872 18.110 17.891 1.00 27.88 699 SER A C 1
ATOM 5627 O O . SER A 1 699 ? -23.121 18.956 17.039 1.00 27.88 699 SER A O 1
ATOM 5629 N N . SER A 1 700 ? -23.849 17.388 18.447 1.00 24.56 700 SER A N 1
ATOM 5630 C CA . SER A 1 700 ? -25.252 17.449 18.001 1.00 24.56 700 SER A CA 1
ATOM 5631 C C . SER A 1 700 ? -26.130 18.485 18.725 1.00 24.56 700 SER A C 1
ATOM 5633 O O . SER A 1 700 ? -27.346 18.450 18.575 1.00 24.56 700 SER A O 1
ATOM 5635 N N . LEU A 1 701 ? -25.549 19.429 19.480 1.00 26.45 701 LEU A N 1
ATOM 5636 C CA . LEU A 1 701 ? -26.302 20.488 20.181 1.00 26.45 701 LEU A CA 1
ATOM 5637 C C . LEU A 1 701 ? -25.996 21.925 19.718 1.00 26.45 701 LEU A C 1
ATOM 5639 O O . LEU A 1 701 ? -26.476 22.865 20.341 1.00 26.45 701 LEU A O 1
ATOM 5643 N N . SER A 1 702 ? -25.242 22.135 18.633 1.00 26.98 702 SER A N 1
ATOM 5644 C CA . SER A 1 702 ? -24.906 23.491 18.152 1.00 26.98 702 SER A CA 1
ATOM 5645 C C . SER A 1 702 ? -25.525 23.884 16.806 1.00 26.98 702 SER A C 1
ATOM 5647 O O . SER A 1 702 ? -25.229 24.963 16.300 1.00 26.98 702 SER A O 1
ATOM 5649 N N . ALA A 1 703 ? -26.402 23.062 16.228 1.00 27.03 703 ALA A N 1
ATOM 5650 C CA . ALA A 1 703 ? -27.024 23.335 14.932 1.00 27.03 703 ALA A CA 1
ATOM 5651 C C . ALA A 1 703 ? -28.478 23.824 15.057 1.00 27.03 703 ALA A C 1
ATOM 5653 O O . ALA A 1 703 ? -29.345 23.313 14.368 1.00 27.03 703 ALA A O 1
ATOM 5654 N N . GLU A 1 704 ? -28.760 24.795 15.932 1.00 29.03 704 GLU A N 1
ATOM 5655 C CA . GLU A 1 704 ? -30.027 25.549 15.907 1.00 29.03 704 GLU A CA 1
ATOM 5656 C C . GLU A 1 704 ? -29.876 26.901 16.636 1.00 29.03 704 GLU A C 1
ATOM 5658 O O . GLU A 1 704 ? -30.103 27.035 17.834 1.00 29.03 704 GLU A O 1
ATOM 5663 N N . SER A 1 705 ? -29.371 27.897 15.902 1.00 26.30 705 SER A N 1
ATOM 5664 C CA . SER A 1 705 ? -29.449 29.366 16.087 1.00 26.30 705 SER A CA 1
ATOM 5665 C C . SER A 1 705 ? -28.228 29.938 15.349 1.00 26.30 705 SER A C 1
ATOM 5667 O O . SER A 1 705 ? -27.123 29.454 15.533 1.00 26.30 705 SER A O 1
ATOM 5669 N N . THR A 1 706 ? -28.275 30.867 14.404 1.00 28.11 706 THR A N 1
ATOM 5670 C CA . THR A 1 706 ? -29.168 31.983 14.107 1.00 28.11 706 THR A CA 1
ATOM 5671 C C . THR A 1 706 ? -28.849 32.401 12.666 1.00 28.11 706 THR A C 1
ATOM 5673 O O . THR A 1 706 ? -27.722 32.799 12.388 1.00 28.11 706 THR A O 1
ATOM 5676 N N . ILE A 1 707 ? -29.819 32.390 11.748 1.00 26.06 707 ILE A N 1
ATOM 5677 C CA . ILE A 1 707 ? -29.759 33.240 10.548 1.00 26.06 707 ILE A CA 1
ATOM 5678 C C . ILE A 1 707 ? -31.151 33.837 10.351 1.00 26.06 707 ILE A C 1
ATOM 5680 O O . ILE A 1 707 ? -32.065 33.178 9.868 1.00 26.06 707 ILE A O 1
ATOM 5684 N N . SER A 1 708 ? -31.305 35.096 10.753 1.00 23.64 708 SER A N 1
ATOM 5685 C CA . SER A 1 708 ? -32.385 35.968 10.294 1.00 23.64 708 SER A CA 1
ATOM 5686 C C . SER A 1 708 ? -31.729 37.198 9.665 1.00 23.64 708 SER A C 1
ATOM 5688 O O . SER A 1 708 ? -30.952 37.865 10.354 1.00 23.64 708 SER A O 1
ATOM 5690 N N . PRO A 1 709 ? -31.956 37.498 8.374 1.00 30.89 709 PRO A N 1
ATOM 5691 C CA . PRO A 1 709 ? -31.387 38.676 7.740 1.00 30.89 709 PRO A CA 1
ATOM 5692 C C . PRO A 1 709 ? -32.332 39.870 7.924 1.00 30.89 709 PRO A C 1
ATOM 5694 O O . PRO A 1 709 ? -33.383 39.954 7.289 1.00 30.89 709 PRO A O 1
ATOM 5697 N N . GLN A 1 710 ? -31.955 40.823 8.780 1.00 26.44 710 GLN A N 1
ATOM 5698 C CA . GLN A 1 710 ? -32.565 42.153 8.771 1.00 26.44 710 GLN A CA 1
ATOM 5699 C C . GLN A 1 710 ? -31.853 43.043 7.747 1.00 26.44 710 GLN A C 1
ATOM 5701 O O . GLN A 1 710 ? -30.736 43.504 7.962 1.00 26.44 710 GLN A O 1
ATOM 5706 N N . ASN A 1 711 ? -32.549 43.302 6.641 1.00 29.41 711 ASN A N 1
ATOM 5707 C CA . ASN A 1 711 ? -32.304 44.434 5.755 1.00 29.41 711 ASN A CA 1
ATOM 5708 C C . ASN A 1 711 ? -32.694 45.742 6.463 1.00 29.41 711 ASN A C 1
ATOM 5710 O O . ASN A 1 711 ? -33.851 45.897 6.852 1.00 29.41 711 ASN A O 1
ATOM 5714 N N . GLN A 1 712 ? -31.784 46.716 6.524 1.00 27.88 712 GLN A N 1
ATOM 5715 C CA . GLN A 1 712 ? -32.137 48.137 6.608 1.00 27.88 712 GLN A CA 1
ATOM 5716 C C . GLN A 1 712 ? -31.180 48.970 5.747 1.00 27.88 712 GLN A C 1
ATOM 5718 O O . GLN A 1 712 ? -30.021 49.168 6.098 1.00 27.88 712 GLN A O 1
ATOM 5723 N N . TYR A 1 713 ? -31.709 49.492 4.639 1.00 29.19 713 TYR A N 1
ATOM 5724 C CA . TYR A 1 713 ? -31.221 50.707 3.991 1.00 29.19 713 TYR A CA 1
ATOM 5725 C C . TYR A 1 713 ? -32.050 51.903 4.501 1.00 29.19 713 TYR A C 1
ATOM 5727 O O . TYR A 1 713 ? -33.279 51.901 4.421 1.00 29.19 713 TYR A O 1
ATOM 5735 N N . ARG A 1 714 ? -31.352 52.920 5.011 1.00 34.75 714 ARG A N 1
ATOM 5736 C CA . ARG A 1 714 ? -31.648 54.368 4.979 1.00 34.75 714 ARG A CA 1
ATOM 5737 C C . ARG A 1 714 ? -30.259 54.980 4.747 1.00 34.75 714 ARG A C 1
ATOM 5739 O O . ARG A 1 714 ? -29.358 54.660 5.515 1.00 34.75 714 ARG A O 1
ATOM 5746 N N . ILE A 1 715 ? -29.958 55.714 3.683 1.00 36.66 715 ILE A N 1
ATOM 5747 C CA . ILE A 1 715 ? -30.618 56.870 3.054 1.00 36.66 715 ILE A CA 1
ATOM 5748 C C . ILE A 1 715 ? -30.619 56.697 1.536 1.00 36.66 715 ILE A C 1
ATOM 5750 O O . ILE A 1 715 ? -29.623 56.135 1.025 1.00 36.66 715 ILE A O 1
#

Secondary structure (DSSP, 8-state):
--HHHHHTTSPPSPPP--HHHHHHHHHHHHHH-TT--EEEEE-TTS-EEEEETTEEEEHHHHHHT---GGG----HHHHHHHHHHHHH-SS---STT-SSPPPHHHHHHH-TT-TTTTS-HHHHHHHHHHHSTTHHHHHHHHHHTT--GGGGGS-HHHHHHHHHHHHHHHHHHHHHHHH-PPP------PEEEEEEEE-GGGS-HHHHHHHHHHHHH---EE-SS-EEEES-TTTS--TT--EEEEEEEETTSS-EE-GGGSS-GGG-EEEE-TT-EEEEEEEEEETTEEEEEEEEE--STT--TTS--HHHHHHHHHHHHHHHHHHHHHHTSPP-----TTSGGG-TT---HHHHHHHHHHHHHHHHHHHHHH-TTS-HHHHHHHHHHHHHHHHHHHHHTTT-TTTHHHHHHHHHHHHHHHHHHHHHTTHHHHHHHHHHIIIIITSPPS-TTT--TTSEEEETTEEEESGGGSHHHHHHHHHHHHHHHHHHHHHB-HHHHHHHHT--HHHHHHHHHHHHHTTTT-SS---TTT-HHHHHHHHHHHHHHHHHHHTTTS-HHHHHHHHHHHHHTT-GGGGG-TT--HHHHHHHHHHHHHHHHGGGGTS-HHHHHHHHHHHHGGGB---HHHHHHHHHHHHHHHHHHHHTT--EEEEEETTEEEEEEEPP-HHHHHHHHH-HHHHHHHHHHHTS----TTSTTSSS-----------

Radius of gyration: 32.11 Å; chains: 1; bounding box: 90×97×75 Å

Organism: NCBI:txid458